Protein AF-0000000086674736 (afdb_homodimer)

Secondary structure (DSSP, 8-state):
---HHHHHHHHHHHHHHHHHHHHHHHHHHHHHTTTS--HHHHHHHHHHHHHHHHHHHHHHH-TT-EEEETTTEEES---STT-EEEEEEEEE-HHHHHHT-S--EEEEEEEETTEEEEEEEE-TTT--EEEEETTTEEEETTEE--------GGG-EEEE---SSHHHHHHHHHHHHHHGGGSSEEEB-S-HHHHHHHHHHTSSSEEEESS--HHHHHHHHHHHHHTT-EEE-STTPPSSSS-EEEE-HHHHHHHHHHHHHTTTT---/---HHHHHHHHHHHHHHHHHHHHHHHHHHHHHTTTS--HHHHHHHHHHHHHHHHHHHHHHH-TT-EEEETTTEEES---STT-EEEEEEEEE-HHHHHHT-S--EEEEEEEETTEEEEEEEE-TTT--EEEEETTTEEEETTEE--------GGG-EEEE---SSHHHHHHHHHHHHHHGGGSSEEEB-S-HHHHHHHHHHTSSSEEEESS--HHHHHHHHHHHHHTT-EEE-STTPPSSSS-EEEE-HHHHHHHHHHHHHTTTT---

Organism: NCBI:txid175570

pLDDT: mean 93.38, std 10.12, range [43.12, 98.94]

InterPro domains:
  IPR000760 Inositol monophosphatase-like [PF00459] (4-260)
  IPR000760 Inositol monophosphatase-like [PR00377] (41-61)
  IPR000760 Inositol monophosphatase-like [PR00377] (63-79)
  IPR000760 Inositol monophosphatase-like [PR00377] (86-102)
  IPR000760 Inositol monophosphatase-like [PR00377] (135-158)
  IPR000760 Inositol monophosphatase-like [PR00377] (181-202)
  IPR000760 Inositol monophosphatase-like [PR00377] (212-236)
  IPR020550 Inositol monophosphatase, conserved site [PS00630] (215-229)
  IPR020583 Inositol monophosphatase, metal-binding site [PS00629] (86-99)
  IPR033942 Inositol monophosphatase [cd01639] (7-248)

Solvent-accessible surface area (backbone atoms only — not comparable to full-atom values): 25798 Å² total; per-residue (Å²): 122,82,52,39,67,61,52,33,53,52,46,49,54,47,44,55,52,35,24,52,49,45,46,51,48,47,63,50,34,68,69,48,39,76,84,86,45,53,71,69,51,47,47,50,51,41,34,51,51,29,40,50,53,46,50,54,51,43,47,71,76,40,64,70,37,17,35,37,32,77,88,75,37,73,41,68,62,77,81,47,73,71,30,42,34,34,30,28,19,51,52,36,16,50,67,30,53,67,38,69,42,60,48,25,27,30,27,36,15,35,25,45,74,89,36,67,30,16,17,29,36,31,23,47,70,76,63,50,49,40,32,22,28,67,91,68,33,12,37,40,90,90,36,75,38,44,30,35,80,60,69,48,58,57,70,28,39,31,35,41,64,70,61,83,50,53,67,34,27,34,48,49,27,48,37,48,24,68,44,47,66,53,27,55,40,69,34,28,73,58,20,63,35,56,47,30,39,32,19,10,54,32,52,20,36,23,33,40,37,49,61,42,53,67,36,42,38,46,13,16,45,44,21,15,41,38,10,58,22,45,70,27,26,66,94,84,41,69,52,40,44,60,16,32,36,35,21,18,71,63,37,32,66,63,51,48,50,54,40,56,74,57,44,53,64,48,76,101,123,82,50,39,68,60,52,33,53,53,47,49,57,47,47,54,54,35,22,51,49,45,47,51,47,47,64,50,35,68,68,49,39,71,87,87,46,54,72,68,50,48,46,51,50,40,35,51,51,28,40,50,54,47,50,53,50,42,48,71,78,39,64,72,39,18,36,38,31,77,88,76,36,73,40,68,62,77,84,48,73,70,30,42,34,35,30,28,20,50,51,37,16,50,66,29,54,68,38,69,41,60,48,26,26,30,27,36,15,36,26,45,73,90,36,64,30,17,18,29,37,31,24,49,71,77,63,50,49,41,33,20,28,67,92,66,32,11,36,40,91,91,37,75,37,44,28,35,80,58,70,48,58,58,70,28,40,33,34,41,64,69,60,83,50,53,64,33,27,36,48,47,26,50,37,48,24,66,44,46,64,55,28,56,42,69,34,28,73,58,20,61,36,56,48,31,40,33,20,10,54,33,53,20,36,22,34,40,35,49,62,44,52,68,35,42,38,47,13,18,45,44,21,14,41,39,11,58,21,45,70,28,26,63,95,84,41,69,53,40,45,61,17,34,36,36,20,20,71,64,36,34,67,63,52,48,51,54,39,56,75,57,45,52,63,47,76,102

Nearest PDB structures (foldseek):
  8wip-assembly1_B  TM=9.333E-01  e=8.781E-26  Pseudomonas aeruginosa PAO1
  2ddk-assembly1_A  TM=8.855E-01  e=1.285E-22  Homo sapiens
  2pcr-assembly1_D  TM=9.066E-01  e=8.973E-22  Aquifex aeolicus VF5
  2czi-assembly1_A-2  TM=8.980E-01  e=1.216E-21  Homo sapiens
  2pcr-assembly1_C  TM=8.673E-01  e=2.371E-21  Aquifex aeolicus VF5

Sequence (536 aa):
MADPNELLAVAVSIVRSAAELARTLRAQGIGEVSTKSTPTDVVTAADRAVERHVIEFLHETRPDDAVLGEETGQTGEMVAPSAVRWILDPIDGTVNYLYGLPQYAVSLGAEVGGQVVAGVVRNPATGDEWTATLGGGAWRAGRRLACSTVTDLGQALVGTGFGYDPARRAHQATVVAALLPRVRDIRRFGAASIDLCLTAEGSLDAYFEKGLNPWDSAAGGLVATEAGALVTGLNGAPPGPGFVLAAPPTIHDLLHAELAELDAAGGPMADPNELLAVAVSIVRSAAELARTLRAQGIGEVSTKSTPTDVVTAADRAVERHVIEFLHETRPDDAVLGEETGQTGEMVAPSAVRWILDPIDGTVNYLYGLPQYAVSLGAEVGGQVVAGVVRNPATGDEWTATLGGGAWRAGRRLACSTVTDLGQALVGTGFGYDPARRAHQATVVAALLPRVRDIRRFGAASIDLCLTAEGSLDAYFEKGLNPWDSAAGGLVATEAGALVTGLNGAPPGPGFVLAAPPTIHDLLHAELAELDAAGGP

Structure (mmCIF, N/CA/C/O backbone):
data_AF-0000000086674736-model_v1
#
loop_
_entity.id
_entity.type
_entity.pdbx_description
1 polymer Inositol-1-monophosphatase
#
loop_
_atom_site.group_PDB
_atom_site.id
_atom_site.type_symbol
_atom_site.label_atom_id
_atom_site.label_alt_id
_atom_site.label_comp_id
_atom_site.label_asym_id
_atom_site.label_entity_id
_atom_site.label_seq_id
_atom_site.pdbx_PDB_ins_code
_atom_site.Cartn_x
_atom_site.Cartn_y
_atom_site.Cartn_z
_atom_site.occupancy
_atom_site.B_iso_or_equiv
_atom_site.auth_seq_id
_atom_site.auth_comp_id
_atom_site.auth_asym_id
_atom_site.auth_atom_id
_atom_site.pdbx_PDB_model_num
ATOM 1 N N . MET A 1 1 ? 9.453 30.953 24.375 1 65 1 MET A N 1
ATOM 2 C CA . MET A 1 1 ? 9.062 30.203 23.188 1 65 1 MET A CA 1
ATOM 3 C C . MET A 1 1 ? 8.938 28.703 23.5 1 65 1 MET A C 1
ATOM 5 O O . MET A 1 1 ? 9.68 28.188 24.344 1 65 1 MET A O 1
ATOM 9 N N . ALA A 1 2 ? 7.801 28.156 23.094 1 83.88 2 ALA A N 1
ATOM 10 C CA . ALA A 1 2 ? 7.578 26.781 23.516 1 83.88 2 ALA A CA 1
ATOM 11 C C . ALA A 1 2 ? 8.68 25.859 22.984 1 83.88 2 ALA A C 1
ATOM 13 O O . ALA A 1 2 ? 9.109 25.984 21.844 1 83.88 2 ALA A O 1
ATOM 14 N N . ASP A 1 3 ? 9.312 25.109 23.781 1 93.19 3 ASP A N 1
ATOM 15 C CA . ASP A 1 3 ? 10.359 24.141 23.453 1 93.19 3 ASP A CA 1
ATOM 16 C C . ASP A 1 3 ? 9.812 23.016 22.578 1 93.19 3 ASP A C 1
ATOM 18 O O . ASP A 1 3 ? 8.906 22.281 22.984 1 93.19 3 ASP A O 1
ATOM 22 N N . PRO A 1 4 ? 10.336 22.953 21.344 1 97.19 4 PRO A N 1
ATOM 23 C CA . PRO A 1 4 ? 9.836 21.906 20.438 1 97.19 4 PRO A CA 1
ATOM 24 C C . PRO A 1 4 ? 9.859 20.516 21.062 1 97.19 4 PRO A C 1
ATOM 26 O O . PRO A 1 4 ? 8.961 19.719 20.797 1 97.19 4 PRO A O 1
ATOM 29 N N . ASN A 1 5 ? 10.836 20.266 21.859 1 97.94 5 ASN A N 1
ATOM 30 C CA . ASN A 1 5 ? 10.93 18.953 22.484 1 97.94 5 ASN A CA 1
ATOM 31 C C . ASN A 1 5 ? 9.797 18.734 23.5 1 97.94 5 ASN A C 1
ATOM 33 O O . ASN A 1 5 ? 9.305 17.625 23.656 1 97.94 5 ASN A O 1
ATOM 37 N N . GLU A 1 6 ? 9.469 19.734 24.188 1 97.25 6 GLU A N 1
ATOM 38 C CA . GLU A 1 6 ? 8.336 19.641 25.109 1 97.25 6 GLU A CA 1
ATOM 39 C C . GLU A 1 6 ? 7.031 19.422 24.344 1 97.25 6 GLU A C 1
ATOM 41 O O . GLU A 1 6 ? 6.188 18.641 24.766 1 97.25 6 GLU A O 1
ATOM 46 N N . LEU A 1 7 ? 6.902 20.156 23.266 1 97.94 7 LEU A N 1
ATOM 47 C CA . LEU A 1 7 ? 5.711 20 22.438 1 97.94 7 LEU A CA 1
ATOM 48 C C . LEU A 1 7 ? 5.633 18.594 21.859 1 97.94 7 LEU A C 1
ATOM 50 O O . LEU A 1 7 ? 4.555 17.984 21.797 1 97.94 7 LEU A O 1
ATOM 54 N N . LEU A 1 8 ? 6.773 18.062 21.469 1 98.69 8 LEU A N 1
ATOM 55 C CA . LEU A 1 8 ? 6.805 16.703 20.922 1 98.69 8 LEU A CA 1
ATOM 56 C C . LEU A 1 8 ? 6.387 15.688 21.984 1 98.69 8 LEU A C 1
ATOM 58 O O . LEU A 1 8 ? 5.645 14.75 21.688 1 98.69 8 LEU A O 1
ATOM 62 N N . ALA A 1 9 ? 6.875 15.898 23.172 1 98.12 9 ALA A N 1
ATOM 63 C CA . ALA A 1 9 ? 6.527 14.977 24.266 1 98.12 9 ALA A CA 1
ATOM 64 C C . ALA A 1 9 ? 5.02 14.945 24.484 1 98.12 9 ALA A C 1
ATOM 66 O O . ALA A 1 9 ? 4.438 13.875 24.672 1 98.12 9 ALA A O 1
ATOM 67 N N . VAL A 1 10 ? 4.422 16.109 24.453 1 97.62 10 VAL A N 1
ATOM 68 C CA . VAL A 1 10 ? 2.973 16.203 24.578 1 97.62 10 VAL A CA 1
ATOM 69 C C . VAL A 1 10 ? 2.293 15.492 23.422 1 97.62 10 VAL A C 1
ATOM 71 O O . VAL A 1 10 ? 1.375 14.695 23.625 1 97.62 10 VAL A O 1
ATOM 74 N N . ALA A 1 11 ? 2.758 15.758 22.219 1 98.56 11 ALA A N 1
ATOM 75 C CA . ALA A 1 11 ? 2.17 15.188 21.016 1 98.56 11 ALA A CA 1
ATOM 76 C C . ALA A 1 11 ? 2.256 13.664 21.016 1 98.56 11 ALA A C 1
ATOM 78 O O . ALA A 1 11 ? 1.272 12.977 20.734 1 98.56 11 ALA A O 1
ATOM 79 N N . VAL A 1 12 ? 3.42 13.141 21.375 1 98.69 12 VAL A N 1
ATOM 80 C CA . VAL A 1 12 ? 3.646 11.695 21.391 1 98.69 12 VAL A CA 1
ATOM 81 C C . VAL A 1 12 ? 2.701 11.031 22.391 1 98.69 12 VAL A C 1
ATOM 83 O O . VAL A 1 12 ? 2.074 10.016 22.078 1 98.69 12 VAL A O 1
ATOM 86 N N . SER A 1 13 ? 2.582 11.602 23.531 1 98 13 SER A N 1
ATOM 87 C CA . SER A 1 13 ? 1.724 11.039 24.578 1 98 13 SER A CA 1
ATOM 88 C C . SER A 1 13 ? 0.277 10.945 24.109 1 98 13 SER A C 1
ATOM 90 O O . SER A 1 13 ? -0.342 9.883 24.188 1 98 13 SER A O 1
ATOM 92 N N . ILE A 1 14 ? -0.221 12.023 23.562 1 97.94 14 ILE A N 1
ATOM 93 C CA . ILE A 1 14 ? -1.639 12.055 23.234 1 97.94 14 ILE A CA 1
ATOM 94 C C . ILE A 1 14 ? -1.884 11.219 21.969 1 97.94 14 ILE A C 1
ATOM 96 O O . ILE A 1 14 ? -2.93 10.578 21.844 1 97.94 14 ILE A O 1
ATOM 100 N N . VAL A 1 15 ? -0.955 11.18 21.016 1 98.75 15 VAL A N 1
ATOM 101 C CA . VAL A 1 15 ? -1.122 10.43 19.781 1 98.75 15 VAL A CA 1
ATOM 102 C C . VAL A 1 15 ? -1.115 8.938 20.078 1 98.75 15 VAL A C 1
ATOM 104 O O . VAL A 1 15 ? -1.843 8.164 19.438 1 98.75 15 VAL A O 1
ATOM 107 N N . ARG A 1 16 ? -0.303 8.508 21.031 1 98.62 16 ARG A N 1
ATOM 108 C CA . ARG A 1 16 ? -0.297 7.098 21.406 1 98.62 16 ARG A CA 1
ATOM 109 C C . ARG A 1 16 ? -1.651 6.68 21.969 1 98.62 16 ARG A C 1
ATOM 111 O O . ARG A 1 16 ? -2.178 5.621 21.609 1 98.62 16 ARG A O 1
ATOM 118 N N . SER A 1 17 ? -2.193 7.523 22.797 1 98.31 17 SER A N 1
ATOM 119 C CA . SER A 1 17 ? -3.52 7.262 23.344 1 98.31 17 SER A CA 1
ATOM 120 C C . SER A 1 17 ? -4.582 7.289 22.25 1 98.31 17 SER A C 1
ATOM 122 O O . SER A 1 17 ? -5.465 6.43 22.203 1 98.31 17 SER A O 1
ATOM 124 N N . ALA A 1 18 ? -4.527 8.234 21.391 1 98.62 18 ALA A N 1
ATOM 125 C CA . ALA A 1 18 ? -5.469 8.383 20.281 1 98.62 18 ALA A CA 1
ATOM 126 C C . ALA A 1 18 ? -5.398 7.191 19.344 1 98.62 18 ALA A C 1
ATOM 128 O O . ALA A 1 18 ? -6.426 6.719 18.844 1 98.62 18 ALA A O 1
ATOM 129 N N . ALA A 1 19 ? -4.203 6.762 19.047 1 98.56 19 ALA A N 1
ATOM 130 C CA . ALA A 1 19 ? -4 5.609 18.172 1 98.56 19 ALA A CA 1
ATOM 131 C C . ALA A 1 19 ? -4.648 4.355 18.766 1 98.56 19 ALA A C 1
ATOM 133 O O . ALA A 1 19 ? -5.273 3.576 18.031 1 98.56 19 ALA A O 1
ATOM 134 N N . GLU A 1 20 ? -4.477 4.18 20.016 1 98.06 20 GLU A N 1
ATOM 135 C CA . GLU A 1 20 ? -5.113 3.051 20.688 1 98.06 20 GLU A CA 1
ATOM 136 C C . GLU A 1 20 ? -6.633 3.131 20.578 1 98.06 20 GLU A C 1
ATOM 138 O O . GLU A 1 20 ? -7.301 2.117 20.375 1 98.06 20 GLU A O 1
ATOM 143 N N . LEU A 1 21 ? -7.145 4.34 20.781 1 97.62 21 LEU A N 1
ATOM 144 C CA . LEU A 1 21 ? -8.586 4.543 20.641 1 97.62 21 LEU A CA 1
ATOM 145 C C . LEU A 1 21 ? -9.047 4.195 19.219 1 97.62 21 LEU A C 1
ATOM 147 O O . LEU A 1 21 ? -10.039 3.488 19.047 1 97.62 21 LEU A O 1
ATOM 151 N N . ALA A 1 22 ? -8.336 4.684 18.203 1 96.94 22 ALA A N 1
ATOM 152 C CA . ALA A 1 22 ? -8.68 4.391 16.812 1 96.94 22 ALA A CA 1
ATOM 153 C C . ALA A 1 22 ? -8.703 2.887 16.562 1 96.94 22 ALA A C 1
ATOM 155 O O . ALA A 1 22 ? -9.641 2.373 15.93 1 96.94 22 ALA A O 1
ATOM 156 N N . ARG A 1 23 ? -7.672 2.219 17 1 95.62 23 ARG A N 1
ATOM 157 C CA . ARG A 1 23 ? -7.562 0.773 16.828 1 95.62 23 ARG A CA 1
ATOM 158 C C . ARG A 1 23 ? -8.734 0.053 17.5 1 95.62 23 ARG A C 1
ATOM 160 O O . ARG A 1 23 ? -9.328 -0.851 16.906 1 95.62 23 ARG A O 1
ATOM 167 N N . THR A 1 24 ? -9.07 0.437 18.734 1 94.62 24 THR A N 1
ATOM 168 C CA . THR A 1 24 ? -10.141 -0.181 19.5 1 94.62 24 THR A CA 1
ATOM 169 C C . THR A 1 24 ? -11.492 0.022 18.812 1 94.62 24 THR A C 1
ATOM 171 O O . THR A 1 24 ? -12.281 -0.914 18.719 1 94.62 24 THR A O 1
ATOM 174 N N . LEU A 1 25 ? -11.727 1.231 18.375 1 92.88 25 LEU A N 1
ATOM 175 C CA . LEU A 1 25 ? -13 1.553 17.734 1 92.88 25 LEU A CA 1
ATOM 176 C C . LEU A 1 25 ? -13.172 0.751 16.438 1 92.88 25 LEU A C 1
ATOM 178 O O . LEU A 1 25 ? -14.281 0.313 16.125 1 92.88 25 LEU A O 1
ATOM 182 N N . ARG A 1 26 ? -12.133 0.52 15.773 1 90 26 ARG A N 1
ATOM 183 C CA . ARG A 1 26 ? -12.227 -0.273 14.555 1 90 26 ARG A CA 1
ATOM 184 C C . ARG A 1 26 ? -12.594 -1.721 14.867 1 90 26 ARG A C 1
ATOM 186 O O . ARG A 1 26 ? -13.469 -2.301 14.219 1 90 26 ARG A O 1
ATOM 193 N N . ALA A 1 27 ? -11.859 -2.25 15.734 1 86 27 ALA A N 1
ATOM 194 C CA . ALA A 1 27 ? -12.102 -3.635 16.125 1 86 27 ALA A CA 1
ATOM 195 C C . ALA A 1 27 ? -13.555 -3.832 16.562 1 86 27 ALA A C 1
ATOM 197 O O . ALA A 1 27 ? -14.172 -4.855 16.25 1 86 27 ALA A O 1
ATOM 198 N N . GLN A 1 28 ? -14.117 -2.828 17.219 1 82.38 28 GLN A N 1
ATOM 199 C CA . GLN A 1 28 ? -15.492 -2.881 17.703 1 82.38 28 GLN A CA 1
ATOM 200 C C . GLN A 1 28 ? -16.484 -2.686 16.562 1 82.38 28 GLN A C 1
ATOM 202 O O . GLN A 1 28 ? -17.547 -3.305 16.547 1 82.38 28 GLN A O 1
ATOM 207 N N . GLY A 1 29 ? -16.203 -1.682 15.711 1 72.69 29 GLY A N 1
ATOM 208 C CA . GLY A 1 29 ? -17.094 -1.346 14.609 1 72.69 29 GLY A CA 1
ATOM 209 C C . GLY A 1 29 ? -17.266 -2.473 13.609 1 72.69 29 GLY A C 1
ATOM 210 O O . GLY A 1 29 ? -18.359 -2.688 13.086 1 72.69 29 GLY A O 1
ATOM 211 N N . ILE A 1 30 ? -16.234 -3.051 13.203 1 62.5 30 ILE A N 1
ATOM 212 C CA . ILE A 1 30 ? -16.312 -4.164 12.266 1 62.5 30 ILE A CA 1
ATOM 213 C C . ILE A 1 30 ? -17.219 -5.258 12.828 1 62.5 30 ILE A C 1
ATOM 215 O O . ILE A 1 30 ? -18.016 -5.859 12.094 1 62.5 30 ILE A O 1
ATOM 219 N N . GLY A 1 31 ? -17.078 -5.406 13.992 1 53.16 31 GLY A N 1
ATOM 220 C CA . GLY A 1 31 ? -17.953 -6.379 14.633 1 53.16 31 GLY A CA 1
ATOM 221 C C . GLY A 1 31 ? -19.406 -5.957 14.656 1 53.16 31 GLY A C 1
ATOM 222 O O . GLY A 1 31 ? -20.297 -6.789 14.5 1 53.16 31 GLY A O 1
ATOM 223 N N . GLU A 1 32 ? -19.625 -4.633 14.844 1 47.09 32 GLU A N 1
ATOM 224 C CA . GLU A 1 32 ? -20.984 -4.109 15.031 1 47.09 32 GLU A CA 1
ATOM 225 C C . GLU A 1 32 ? -21.609 -3.723 13.695 1 47.09 32 GLU A C 1
ATOM 227 O O . GLU A 1 32 ? -22.828 -3.59 13.594 1 47.09 32 GLU A O 1
ATOM 232 N N . VAL A 1 33 ? -20.844 -3.141 12.773 1 51.28 33 VAL A N 1
ATOM 233 C CA . VAL A 1 33 ? -21.391 -2.621 11.523 1 51.28 33 VAL A CA 1
ATOM 234 C C . VAL A 1 33 ? -22.375 -3.627 10.938 1 51.28 33 VAL A C 1
ATOM 236 O O . VAL A 1 33 ? -23.078 -3.324 9.961 1 51.28 33 VAL A O 1
ATOM 239 N N . SER A 1 34 ? -22.422 -4.902 11.297 1 47.06 34 SER A N 1
ATOM 240 C CA . SER A 1 34 ? -23.469 -5.754 10.758 1 47.06 34 SER A CA 1
ATOM 241 C C . SER A 1 34 ? -24.828 -5.059 10.812 1 47.06 34 SER A C 1
ATOM 243 O O . SER A 1 34 ? -25.594 -5.094 9.844 1 47.06 34 SER A O 1
ATOM 245 N N . THR A 1 35 ? -25.469 -4.75 12.062 1 43.62 35 THR A N 1
ATOM 246 C CA . THR A 1 35 ? -26.906 -4.59 12.219 1 43.62 35 THR A CA 1
ATOM 247 C C . THR A 1 35 ? -27.328 -3.145 11.961 1 43.62 35 THR A C 1
ATOM 249 O O . THR A 1 35 ? -28.438 -2.885 11.477 1 43.62 35 THR A O 1
ATOM 252 N N . LYS A 1 36 ? -26.625 -1.913 12.375 1 49.41 36 LYS A N 1
ATOM 253 C CA . LYS A 1 36 ? -27.312 -0.627 12.398 1 49.41 36 LYS A CA 1
ATOM 254 C C . LYS A 1 36 ? -26.469 0.466 11.758 1 49.41 36 LYS A C 1
ATOM 256 O O . LYS A 1 36 ? -26.906 1.612 11.641 1 49.41 36 LYS A O 1
ATOM 261 N N . SER A 1 37 ? -25.141 0.032 11.258 1 52.25 37 SER A N 1
ATOM 262 C CA . SER A 1 37 ? -24.359 1.155 10.758 1 52.25 37 SER A CA 1
ATOM 263 C C . SER A 1 37 ? -23.656 0.807 9.445 1 52.25 37 SER A C 1
ATOM 265 O O . SER A 1 37 ? -23.484 -0.37 9.125 1 52.25 37 SER A O 1
ATOM 267 N N . THR A 1 38 ? -23.531 1.888 8.516 1 64 38 THR A N 1
ATOM 268 C CA . THR A 1 38 ? -22.797 1.737 7.266 1 64 38 THR A CA 1
ATOM 269 C C . THR A 1 38 ? -21.297 1.933 7.496 1 64 38 THR A C 1
ATOM 271 O O . THR A 1 38 ? -20.891 2.527 8.492 1 64 38 THR A O 1
ATOM 274 N N . PRO A 1 39 ? -20.516 1.243 6.758 1 62.97 39 PRO A N 1
ATOM 275 C CA . PRO A 1 39 ? -19.062 1.457 6.844 1 62.97 39 PRO A CA 1
ATOM 276 C C . PRO A 1 39 ? -18.688 2.936 6.918 1 62.97 39 PRO A C 1
ATOM 278 O O . PRO A 1 39 ? -17.766 3.307 7.656 1 62.97 39 PRO A O 1
ATOM 281 N N . THR A 1 40 ? -19.312 3.725 6.285 1 68.38 40 THR A N 1
ATOM 282 C CA . THR A 1 40 ? -19.062 5.16 6.301 1 68.38 40 THR A CA 1
ATOM 283 C C . THR A 1 40 ? -19.359 5.75 7.676 1 68.38 40 THR A C 1
ATOM 285 O O . THR A 1 40 ? -18.656 6.648 8.141 1 68.38 40 THR A O 1
ATOM 288 N N . ASP A 1 41 ? -20.234 5.172 8.312 1 75.75 41 ASP A N 1
ATOM 289 C CA . ASP A 1 41 ? -20.594 5.617 9.664 1 75.75 41 ASP A CA 1
ATOM 290 C C . ASP A 1 41 ? -19.469 5.285 10.656 1 75.75 41 ASP A C 1
ATOM 292 O O . ASP A 1 41 ? -19.172 6.082 11.547 1 75.75 41 ASP A O 1
ATOM 296 N N . VAL A 1 42 ? -18.844 4.195 10.359 1 75.69 42 VAL A N 1
ATOM 297 C CA . VAL A 1 42 ? -17.828 3.705 11.281 1 75.69 42 VAL A CA 1
ATOM 298 C C . VAL A 1 42 ? -16.625 4.641 11.25 1 75.69 42 VAL A C 1
ATOM 300 O O . VAL A 1 42 ? -16.125 5.066 12.297 1 75.69 42 VAL A O 1
ATOM 303 N N . VAL A 1 43 ? -16.219 5 10.125 1 83.12 43 VAL A N 1
ATOM 304 C CA . VAL A 1 43 ? -15.039 5.848 10 1 83.12 43 VAL A CA 1
ATOM 305 C C . VAL A 1 43 ? -15.352 7.25 10.508 1 83.12 43 VAL A C 1
ATOM 307 O O . VAL A 1 43 ? -14.523 7.875 11.18 1 83.12 43 VAL A O 1
ATOM 310 N N . THR A 1 44 ? -16.516 7.66 10.258 1 82.75 44 THR A N 1
ATOM 311 C CA . THR A 1 44 ? -16.922 8.977 10.719 1 82.75 44 THR A CA 1
ATOM 312 C C . THR A 1 44 ? -16.938 9.039 12.242 1 82.75 44 THR A C 1
ATOM 314 O O . THR A 1 44 ? -16.391 9.977 12.836 1 82.75 44 THR A O 1
ATOM 317 N N . ALA A 1 45 ? -17.453 8 12.766 1 88.19 45 ALA A N 1
ATOM 318 C CA . ALA A 1 45 ? -17.531 7.953 14.227 1 88.19 45 ALA A CA 1
ATOM 319 C C . ALA A 1 45 ? -16.141 7.871 14.844 1 88.19 45 ALA A C 1
ATOM 321 O O . ALA A 1 45 ? -15.852 8.531 15.852 1 88.19 45 ALA A O 1
ATOM 322 N N . ALA A 1 46 ? -15.305 7.059 14.258 1 92.62 46 ALA A N 1
ATOM 323 C CA . ALA A 1 46 ? -13.945 6.91 14.766 1 92.62 46 ALA A CA 1
ATOM 324 C C . ALA A 1 46 ? -13.164 8.211 14.641 1 92.62 46 ALA A C 1
ATOM 326 O O . ALA A 1 46 ? -12.477 8.633 15.578 1 92.62 46 ALA A O 1
ATOM 327 N N . ASP A 1 47 ? -13.289 8.867 13.531 1 93.75 47 ASP A N 1
ATOM 328 C CA . ASP A 1 47 ? -12.625 10.148 13.297 1 93.75 47 ASP A CA 1
ATOM 329 C C . ASP A 1 47 ? -13.016 11.172 14.352 1 93.75 47 ASP A C 1
ATOM 331 O O . ASP A 1 47 ? -12.156 11.828 14.938 1 93.75 47 ASP A O 1
ATOM 335 N N . ARG A 1 48 ? -14.25 11.273 14.578 1 94.12 48 ARG A N 1
ATOM 336 C CA . ARG A 1 48 ? -14.766 12.25 15.531 1 94.12 48 ARG A CA 1
ATOM 337 C C . ARG A 1 48 ? -14.344 11.914 16.953 1 94.12 48 ARG A C 1
ATOM 339 O O . ARG A 1 48 ? -13.969 12.805 17.719 1 94.12 48 ARG A O 1
ATOM 346 N N . ALA A 1 49 ? -14.422 10.664 17.281 1 95.69 49 ALA A N 1
ATOM 347 C CA . ALA A 1 49 ? -14.062 10.234 18.625 1 95.69 49 ALA A CA 1
ATOM 348 C C . ALA A 1 49 ? -12.578 10.492 18.906 1 95.69 49 ALA A C 1
ATOM 350 O O . ALA A 1 49 ? -12.219 10.977 19.969 1 95.69 49 ALA A O 1
ATOM 351 N N . VAL A 1 50 ? -11.773 10.148 17.938 1 97.31 50 VAL A N 1
ATOM 352 C CA . VAL A 1 50 ? -10.336 10.336 18.094 1 97.31 50 VAL A CA 1
ATOM 353 C C . VAL A 1 50 ? -10.016 11.828 18.188 1 97.31 50 VAL A C 1
ATOM 355 O O . VAL A 1 50 ? -9.211 12.242 19.031 1 97.31 50 VAL A O 1
ATOM 358 N N . GLU A 1 51 ? -10.609 12.617 17.359 1 97.06 51 GLU A N 1
ATOM 359 C CA . GLU A 1 51 ? -10.375 14.055 17.391 1 97.06 51 GLU A CA 1
ATOM 360 C C . GLU A 1 51 ? -10.797 14.656 18.734 1 97.06 51 GLU A C 1
ATOM 362 O O . GLU A 1 51 ? -10.062 15.445 19.328 1 97.06 51 GLU A O 1
ATOM 367 N N . ARG A 1 52 ? -11.961 14.297 19.203 1 96.31 52 ARG A N 1
ATOM 368 C CA . ARG A 1 52 ? -12.453 14.781 20.484 1 96.31 52 ARG A CA 1
ATOM 369 C C . ARG A 1 52 ? -11.492 14.398 21.609 1 96.31 52 ARG A C 1
ATOM 371 O O . ARG A 1 52 ? -11.203 15.219 22.484 1 96.31 52 ARG A O 1
ATOM 378 N N . HIS A 1 53 ? -11.031 13.188 21.547 1 97.38 53 HIS A N 1
ATOM 379 C CA . HIS A 1 53 ? -10.094 12.688 22.547 1 97.38 53 HIS A CA 1
ATOM 380 C C . HIS A 1 53 ? -8.828 13.539 22.594 1 97.38 53 HIS A C 1
ATOM 382 O O . HIS A 1 53 ? -8.383 13.938 23.672 1 97.38 53 HIS A O 1
ATOM 388 N N . VAL A 1 54 ? -8.305 13.883 21.438 1 97.56 54 VAL A N 1
ATOM 389 C CA . VAL A 1 54 ? -7.074 14.656 21.344 1 97.56 54 VAL A CA 1
ATOM 390 C C . VAL A 1 54 ? -7.328 16.094 21.812 1 97.56 54 VAL A C 1
ATOM 392 O O . VAL A 1 54 ? -6.559 16.641 22.594 1 97.56 54 VAL A O 1
ATOM 395 N N . ILE A 1 55 ? -8.406 16.672 21.375 1 95.62 55 ILE A N 1
ATOM 396 C CA . ILE A 1 55 ? -8.734 18.047 21.703 1 95.62 55 ILE A CA 1
ATOM 397 C C . ILE A 1 55 ? -8.945 18.188 23.219 1 95.62 55 ILE A C 1
ATOM 399 O O . ILE A 1 55 ? -8.438 19.141 23.828 1 95.62 55 ILE A O 1
ATOM 403 N N . GLU A 1 56 ? -9.688 17.266 23.781 1 95.5 56 GLU A N 1
ATOM 404 C CA . GLU A 1 56 ? -9.938 17.312 25.219 1 95.5 56 GLU A CA 1
ATOM 405 C C . GLU A 1 56 ? -8.633 17.234 26.016 1 95.5 56 GLU A C 1
ATOM 407 O O . GLU A 1 56 ? -8.43 18 26.969 1 95.5 56 GLU A O 1
ATOM 412 N N . PHE A 1 57 ? -7.801 16.328 25.594 1 95.5 57 PHE A N 1
ATOM 413 C CA . PHE A 1 57 ? -6.508 16.203 26.25 1 95.5 57 PHE A CA 1
ATOM 414 C C . PHE A 1 57 ? -5.707 17.484 26.141 1 95.5 57 PHE A C 1
ATOM 416 O O . PHE A 1 57 ? -5.129 17.953 27.125 1 95.5 57 PHE A O 1
ATOM 423 N N . LEU A 1 58 ? -5.629 18.062 24.938 1 94.25 58 LEU A N 1
ATOM 424 C CA . LEU A 1 58 ? -4.844 19.281 24.703 1 94.25 58 LEU A CA 1
ATOM 425 C C . LEU A 1 58 ? -5.426 20.453 25.469 1 94.25 58 LEU A C 1
ATOM 427 O O . LEU A 1 58 ? -4.684 21.312 25.969 1 94.25 58 LEU A O 1
ATOM 431 N N . HIS A 1 59 ? -6.719 20.516 25.562 1 91.06 59 HIS A N 1
ATOM 432 C CA . HIS A 1 59 ? -7.367 21.594 26.312 1 91.06 59 HIS A CA 1
ATOM 433 C C . HIS A 1 59 ? -7.023 21.516 27.797 1 91.06 59 HIS A C 1
ATOM 435 O O . HIS A 1 59 ? -6.902 22.547 28.469 1 91.06 59 HIS A O 1
ATOM 441 N N . GLU A 1 60 ? -6.84 20.344 28.281 1 92.94 60 GLU A N 1
ATOM 442 C CA . GLU A 1 60 ? -6.512 20.141 29.688 1 92.94 60 GLU A CA 1
ATOM 443 C C . GLU A 1 60 ? -5.043 20.438 29.969 1 92.94 60 GLU A C 1
ATOM 445 O O . GLU A 1 60 ? -4.707 21.047 30.984 1 92.94 60 GLU A O 1
ATOM 450 N N . THR A 1 61 ? -4.219 20.062 29.094 1 91 61 THR A N 1
ATOM 451 C CA . THR A 1 61 ? -2.779 20.125 29.312 1 91 61 THR A CA 1
ATOM 452 C C . THR A 1 61 ? -2.215 21.453 28.844 1 91 61 THR A C 1
ATOM 454 O O . THR A 1 61 ? -1.238 21.953 29.406 1 91 61 THR A O 1
ATOM 457 N N . ARG A 1 62 ? -2.828 21.969 27.781 1 91.94 62 ARG A N 1
ATOM 458 C CA . ARG A 1 62 ? -2.41 23.234 27.172 1 91.94 62 ARG A CA 1
ATOM 459 C C . ARG A 1 62 ? -3.617 24.078 26.797 1 91.94 62 ARG A C 1
ATOM 461 O O . ARG A 1 62 ? -3.873 24.312 25.609 1 91.94 62 ARG A O 1
ATOM 468 N N . PRO A 1 63 ? -4.191 24.641 27.766 1 89.44 63 PRO A N 1
ATOM 469 C CA . PRO A 1 63 ? -5.484 25.297 27.547 1 89.44 63 PRO A CA 1
ATOM 470 C C . PRO A 1 63 ? -5.375 26.531 26.656 1 89.44 63 PRO A C 1
ATOM 472 O O . PRO A 1 63 ? -6.363 26.953 26.047 1 89.44 63 PRO A O 1
ATOM 475 N N . ASP A 1 64 ? -4.18 27.047 26.484 1 89.38 64 ASP A N 1
ATOM 476 C CA . ASP A 1 64 ? -4.043 28.297 25.734 1 89.38 64 ASP A CA 1
ATOM 477 C C . ASP A 1 64 ? -3.711 28.031 24.266 1 89.38 64 ASP A C 1
ATOM 479 O O . ASP A 1 64 ? -3.652 28.953 23.453 1 89.38 64 ASP A O 1
ATOM 483 N N . ASP A 1 65 ? -3.529 26.812 23.953 1 92.06 65 ASP A N 1
ATOM 484 C CA . ASP A 1 65 ? -3.158 26.453 22.594 1 92.06 65 ASP A CA 1
ATOM 485 C C . ASP A 1 65 ? -4.395 26.297 21.719 1 92.06 65 ASP A C 1
ATOM 487 O O . ASP A 1 65 ? -5.488 26.016 22.203 1 92.06 65 ASP A O 1
ATOM 491 N N . ALA A 1 66 ? -4.191 26.547 20.453 1 93.38 66 ALA A N 1
ATOM 492 C CA . ALA A 1 66 ? -5.238 26.312 19.453 1 93.38 66 ALA A CA 1
ATOM 493 C C . ALA A 1 66 ? -5.09 24.938 18.812 1 93.38 66 ALA A C 1
ATOM 495 O O . ALA A 1 66 ? -4.008 24.344 18.844 1 93.38 66 ALA A O 1
ATOM 496 N N . VAL A 1 67 ? -6.215 24.438 18.328 1 93.69 67 VAL A N 1
ATOM 497 C CA . VAL A 1 67 ? -6.207 23.172 17.609 1 93.69 67 VAL A CA 1
ATOM 498 C C . VAL A 1 67 ? -6.93 23.312 16.281 1 93.69 67 VAL A C 1
ATOM 500 O O . VAL A 1 67 ? -8.039 23.844 16.219 1 93.69 67 VAL A O 1
ATOM 503 N N . LEU A 1 68 ? -6.262 23 15.211 1 93.88 68 LEU A N 1
ATOM 504 C CA . LEU A 1 68 ? -6.855 22.844 13.891 1 93.88 68 LEU A CA 1
ATOM 505 C C . LEU A 1 68 ? -7.074 21.359 13.57 1 93.88 68 LEU A C 1
ATOM 507 O O . LEU A 1 68 ? -6.121 20.641 13.266 1 93.88 68 LEU A O 1
ATOM 511 N N . GLY A 1 69 ? -8.336 20.969 13.602 1 90.75 69 GLY A N 1
ATOM 512 C CA . GLY A 1 69 ? -8.688 19.578 13.344 1 90.75 69 GLY A CA 1
ATOM 513 C C . GLY A 1 69 ? -9.43 19.375 12.039 1 90.75 69 GLY A C 1
ATOM 514 O O . GLY A 1 69 ? -10.109 20.297 11.562 1 90.75 69 GLY A O 1
ATOM 515 N N . GLU A 1 70 ? -9.289 18.219 11.445 1 84.94 70 GLU A N 1
ATOM 516 C CA . GLU A 1 70 ? -9.961 17.859 10.203 1 84.94 70 GLU A CA 1
ATOM 517 C C . GLU A 1 70 ? -11.477 17.969 10.344 1 84.94 70 GLU A C 1
ATOM 519 O O . GLU A 1 70 ? -12.148 18.516 9.469 1 84.94 70 GLU A O 1
ATOM 524 N N . GLU A 1 71 ? -12 17.531 11.477 1 83.69 71 GLU A N 1
ATOM 525 C CA . GLU A 1 71 ? -13.438 17.375 11.648 1 83.69 71 GLU A CA 1
ATOM 526 C C . GLU A 1 71 ? -14.062 18.656 12.195 1 83.69 71 GLU A C 1
ATOM 528 O O . GLU A 1 71 ? -15.164 19.047 11.789 1 83.69 71 GLU A O 1
ATOM 533 N N . THR A 1 72 ? -13.336 19.344 13.133 1 83.94 72 THR A N 1
ATOM 534 C CA . THR A 1 72 ? -13.945 20.438 13.867 1 83.94 72 THR A CA 1
ATOM 535 C C . THR A 1 72 ? -13.398 21.781 13.383 1 83.94 72 THR A C 1
ATOM 537 O O . THR A 1 72 ? -13.938 22.844 13.719 1 83.94 72 THR A O 1
ATOM 540 N N . GLY A 1 73 ? -12.406 21.719 12.531 1 87.12 73 GLY A N 1
ATOM 541 C CA . GLY A 1 73 ? -11.742 22.969 12.18 1 87.12 73 GLY A CA 1
ATOM 542 C C . GLY A 1 73 ? -10.922 23.547 13.32 1 87.12 73 GLY A C 1
ATOM 543 O O . GLY A 1 73 ? -10.297 22.797 14.086 1 87.12 73 GLY A O 1
ATOM 544 N N . GLN A 1 74 ? -10.867 24.891 13.359 1 85.38 74 GLN A N 1
ATOM 545 C CA . GLN A 1 74 ? -10.016 25.516 14.367 1 85.38 74 GLN A CA 1
ATOM 546 C C . GLN A 1 74 ? -10.781 25.734 15.672 1 85.38 74 GLN A C 1
ATOM 548 O O . GLN A 1 74 ? -11.898 26.234 15.664 1 85.38 74 GLN A O 1
ATOM 553 N N . THR A 1 75 ? -10.141 25.234 16.688 1 82 75 THR A N 1
ATOM 554 C CA . THR A 1 75 ? -10.625 25.516 18.047 1 82 75 THR A CA 1
ATOM 555 C C . THR A 1 75 ? -9.57 26.266 18.844 1 82 75 THR A C 1
ATOM 557 O O . THR A 1 75 ? -8.375 25.984 18.719 1 82 75 THR A O 1
ATOM 560 N N . GLY A 1 76 ? -10.016 27.25 19.578 1 78.69 76 GLY A N 1
ATOM 561 C CA . GLY A 1 76 ? -9.086 28.078 20.328 1 78.69 76 GLY A CA 1
ATOM 562 C C . GLY A 1 76 ? -8.531 29.234 19.516 1 78.69 76 GLY A C 1
ATOM 563 O O . GLY A 1 76 ? -8.633 29.25 18.281 1 78.69 76 GLY A O 1
ATOM 564 N N . GLU A 1 77 ? -8.141 30.359 20.172 1 75.25 77 GLU A N 1
ATOM 565 C CA . GLU A 1 77 ? -7.648 31.562 19.516 1 75.25 77 GLU A CA 1
ATOM 566 C C . GLU A 1 77 ? -6.125 31.641 19.562 1 75.25 77 GLU A C 1
ATOM 568 O O . GLU A 1 77 ? -5.508 31.141 20.516 1 75.25 77 GLU A O 1
ATOM 573 N N . MET A 1 78 ? -5.578 32.031 18.406 1 71.25 78 MET A N 1
ATOM 574 C CA . MET A 1 78 ? -4.141 32.312 18.344 1 71.25 78 MET A CA 1
ATOM 575 C C . MET A 1 78 ? -3.84 33.75 18.75 1 71.25 78 MET A C 1
ATOM 577 O O . MET A 1 78 ? -3.877 34.656 17.922 1 71.25 78 MET A O 1
ATOM 581 N N . VAL A 1 79 ? -3.67 34.031 20 1 67.62 79 VAL A N 1
ATOM 582 C CA . VAL A 1 79 ? -3.627 35.406 20.484 1 67.62 79 VAL A CA 1
ATOM 583 C C . VAL A 1 79 ? -2.203 35.938 20.391 1 67.62 79 VAL A C 1
ATOM 585 O O . VAL A 1 79 ? -1.997 37.094 20.016 1 67.62 79 VAL A O 1
ATOM 588 N N . ALA A 1 80 ? -1.292 35.156 20.75 1 72.94 80 ALA A N 1
ATOM 589 C CA . ALA A 1 80 ? 0.093 35.625 20.781 1 72.94 80 ALA A CA 1
ATOM 590 C C . ALA A 1 80 ? 0.915 34.938 19.688 1 72.94 80 ALA A C 1
ATOM 592 O O . ALA A 1 80 ? 0.593 33.844 19.25 1 72.94 80 ALA A O 1
ATOM 593 N N . PRO A 1 81 ? 1.792 35.688 19.125 1 70.12 81 PRO A N 1
ATOM 594 C CA . PRO A 1 81 ? 2.684 35.094 18.125 1 70.12 81 PRO A CA 1
ATOM 595 C C . PRO A 1 81 ? 3.316 33.781 18.609 1 70.12 81 PRO A C 1
ATOM 597 O O . PRO A 1 81 ? 3.701 32.938 17.797 1 70.12 81 PRO A O 1
ATOM 600 N N . SER A 1 82 ? 3.373 33.719 19.828 1 74.56 82 SER A N 1
ATOM 601 C CA . SER A 1 82 ? 4.012 32.531 20.422 1 74.56 82 SER A CA 1
ATOM 602 C C . SER A 1 82 ? 2.992 31.438 20.703 1 74.56 82 SER A C 1
ATOM 604 O O . SER A 1 82 ? 3.35 30.375 21.203 1 74.56 82 SER A O 1
ATOM 606 N N . ALA A 1 83 ? 1.894 31.719 20.141 1 87 83 ALA A N 1
ATOM 607 C CA . ALA A 1 83 ? 0.839 30.75 20.422 1 87 83 ALA A CA 1
ATOM 608 C C . ALA A 1 83 ? 1.066 29.453 19.625 1 87 83 ALA A C 1
ATOM 610 O O . ALA A 1 83 ? 1.535 29.5 18.484 1 87 83 ALA A O 1
ATOM 611 N N . VAL A 1 84 ? 0.811 28.344 20.234 1 94.62 84 VAL A N 1
ATOM 612 C CA . VAL A 1 84 ? 0.93 27.031 19.609 1 94.62 84 VAL A CA 1
ATOM 613 C C . VAL A 1 84 ? -0.403 26.641 18.984 1 94.62 84 VAL A C 1
ATOM 615 O O . VAL A 1 84 ? -1.462 26.812 19.594 1 94.62 84 VAL A O 1
ATOM 618 N N . ARG A 1 85 ? -0.34 26.25 17.734 1 96.12 85 ARG A N 1
ATOM 619 C CA . ARG A 1 85 ? -1.479 25.625 17.078 1 96.12 85 ARG A CA 1
ATOM 620 C C . ARG A 1 85 ? -1.189 24.172 16.734 1 96.12 85 ARG A C 1
ATOM 622 O O . ARG A 1 85 ? -0.242 23.859 16.016 1 96.12 85 ARG A O 1
ATOM 629 N N . TRP A 1 86 ? -2.021 23.328 17.297 1 97.69 86 TRP A N 1
ATOM 630 C CA . TRP A 1 86 ? -1.925 21.906 17 1 97.69 86 TRP A CA 1
ATOM 631 C C . TRP A 1 86 ? -2.709 21.562 15.734 1 97.69 86 TRP A C 1
ATOM 633 O O . TRP A 1 86 ? -3.859 21.984 15.578 1 97.69 86 TRP A O 1
ATOM 643 N N . ILE A 1 87 ? -2.094 20.891 14.805 1 98.19 87 ILE A N 1
ATOM 644 C CA . ILE A 1 87 ? -2.705 20.484 13.547 1 98.19 87 ILE A CA 1
ATOM 645 C C . ILE A 1 87 ? -2.906 18.969 13.547 1 98.19 87 ILE A C 1
ATOM 647 O O . ILE A 1 87 ? -1.938 18.203 13.531 1 98.19 87 ILE A O 1
ATOM 651 N N . LEU A 1 88 ? -4.199 18.531 13.469 1 98.44 88 LEU A N 1
ATOM 652 C CA . LEU A 1 88 ? -4.523 17.141 13.773 1 98.44 88 LEU A CA 1
ATOM 653 C C . LEU A 1 88 ? -5.266 16.484 12.617 1 98.44 88 LEU A C 1
ATOM 655 O O . LEU A 1 88 ? -6.266 17.016 12.133 1 98.44 88 LEU A O 1
ATOM 659 N N . ASP A 1 89 ? -4.742 15.398 12.117 1 98.38 89 ASP A N 1
ATOM 660 C CA . ASP A 1 89 ? -5.516 14.406 11.383 1 98.38 89 ASP A CA 1
ATOM 661 C C . ASP A 1 89 ? -5.816 13.188 12.25 1 98.38 89 ASP A C 1
ATOM 663 O O . ASP A 1 89 ? -4.93 12.375 12.523 1 98.38 89 ASP A O 1
ATOM 667 N N . PRO A 1 90 ? -7.008 13.047 12.703 1 98 90 PRO A N 1
ATOM 668 C CA . PRO A 1 90 ? -7.32 11.938 13.602 1 98 90 PRO A CA 1
ATOM 669 C C . PRO A 1 90 ? -7.105 10.57 12.953 1 98 90 PRO A C 1
ATOM 671 O O . PRO A 1 90 ? -6.617 9.641 13.602 1 98 90 PRO A O 1
ATOM 674 N N . ILE A 1 91 ? -7.527 10.43 11.703 1 97.12 91 ILE A N 1
ATOM 675 C CA . ILE A 1 91 ? -7.312 9.203 10.945 1 97.12 91 ILE A CA 1
ATOM 676 C C . ILE A 1 91 ? -6.953 9.547 9.5 1 97.12 91 ILE A C 1
ATOM 678 O O . ILE A 1 91 ? -7.832 9.641 8.641 1 97.12 91 ILE A O 1
ATOM 682 N N . ASP A 1 92 ? -5.707 9.734 9.258 1 97.19 92 ASP A N 1
ATOM 683 C CA . ASP A 1 92 ? -5.25 9.797 7.875 1 97.19 92 ASP A CA 1
ATOM 684 C C . ASP A 1 92 ? -5.277 8.414 7.23 1 97.19 92 ASP A C 1
ATOM 686 O O . ASP A 1 92 ? -4.711 7.461 7.766 1 97.19 92 ASP A O 1
ATOM 690 N N . GLY A 1 93 ? -5.891 8.328 6.035 1 96.19 93 GLY A N 1
ATOM 691 C CA . GLY A 1 93 ? -6.105 7.027 5.418 1 96.19 93 GLY A CA 1
ATOM 692 C C . GLY A 1 93 ? -7.406 6.371 5.84 1 96.19 93 GLY A C 1
ATOM 693 O O . GLY A 1 93 ? -7.422 5.195 6.211 1 96.19 93 GLY A O 1
ATOM 694 N N . THR A 1 94 ? -8.477 7.102 5.812 1 93.31 94 THR A N 1
ATOM 695 C CA . THR A 1 94 ? -9.781 6.676 6.312 1 93.31 94 THR A CA 1
ATOM 696 C C . THR A 1 94 ? -10.297 5.473 5.527 1 93.31 94 THR A C 1
ATOM 698 O O . THR A 1 94 ? -10.922 4.574 6.098 1 93.31 94 THR A O 1
ATOM 701 N N . VAL A 1 95 ? -10.023 5.445 4.219 1 93.19 95 VAL A N 1
ATOM 702 C CA . VAL A 1 95 ? -10.445 4.301 3.416 1 93.19 95 VAL A CA 1
ATOM 703 C C . VAL A 1 95 ? -9.703 3.047 3.875 1 93.19 95 VAL A C 1
ATOM 705 O O . VAL A 1 95 ? -10.312 1.984 4.039 1 93.19 95 VAL A O 1
ATOM 708 N N . ASN A 1 96 ? -8.383 3.186 4.039 1 96.31 96 ASN A N 1
ATOM 709 C CA . ASN A 1 96 ? -7.609 2.07 4.574 1 96.31 96 ASN A CA 1
ATOM 710 C C . ASN A 1 96 ? -8.164 1.6 5.918 1 96.31 96 ASN A C 1
ATOM 712 O O . ASN A 1 96 ? -8.312 0.397 6.145 1 96.31 96 ASN A O 1
ATOM 716 N N . TYR A 1 97 ? -8.477 2.549 6.77 1 95.94 97 TYR A N 1
ATOM 717 C CA . TYR A 1 97 ? -9.062 2.264 8.078 1 95.94 97 TYR A CA 1
ATOM 718 C C . TYR A 1 97 ? -10.352 1.467 7.93 1 95.94 97 TYR A C 1
ATOM 720 O O . TYR A 1 97 ? -10.547 0.462 8.617 1 95.94 97 TYR A O 1
ATOM 728 N N . LEU A 1 98 ? -11.125 1.873 7.051 1 91.38 98 LEU A N 1
ATOM 729 C CA . LEU A 1 98 ? -12.406 1.226 6.785 1 91.38 98 LEU A CA 1
ATOM 730 C C . LEU A 1 98 ? -12.203 -0.214 6.324 1 91.38 98 LEU A C 1
ATOM 732 O O . LEU A 1 98 ? -12.922 -1.116 6.758 1 91.38 98 LEU A O 1
ATOM 736 N N . TYR A 1 99 ? -11.172 -0.484 5.547 1 93.5 99 TYR A N 1
ATOM 737 C CA . TYR A 1 99 ? -10.977 -1.77 4.887 1 93.5 99 TYR A CA 1
ATOM 738 C C . TYR A 1 99 ? -10.062 -2.674 5.707 1 93.5 99 TYR A C 1
ATOM 740 O O . TYR A 1 99 ? -9.828 -3.828 5.34 1 93.5 99 TYR A O 1
ATOM 748 N N . GLY A 1 100 ? -9.539 -2.135 6.793 1 92.62 100 GLY A N 1
ATOM 749 C CA . GLY A 1 100 ? -8.641 -2.914 7.641 1 92.62 100 GLY A CA 1
ATOM 750 C C . GLY A 1 100 ? -7.234 -3.014 7.086 1 92.62 100 GLY A C 1
ATOM 751 O O . GLY A 1 100 ? -6.488 -3.928 7.441 1 92.62 100 GLY A O 1
ATOM 752 N N . LEU A 1 101 ? -6.91 -2.184 6.113 1 9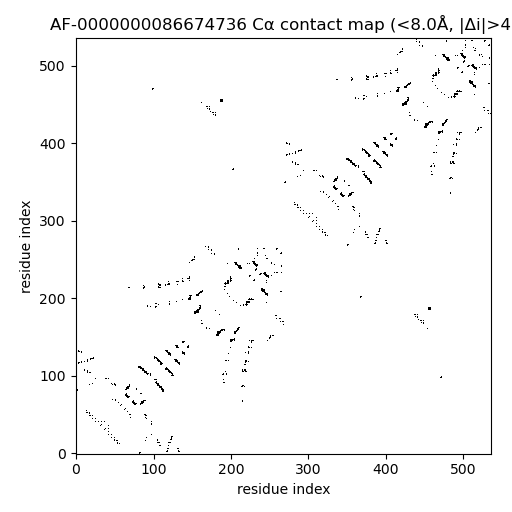6.06 101 LEU A N 1
ATOM 753 C CA . LEU A 1 101 ? -5.535 -2.064 5.645 1 96.06 101 LEU A CA 1
ATOM 754 C C . LEU A 1 101 ? -4.672 -1.33 6.668 1 96.06 101 LEU A C 1
ATOM 756 O O . LEU A 1 101 ? -5.125 -0.363 7.285 1 96.06 101 LEU A O 1
ATOM 760 N N . PRO A 1 102 ? -3.49 -1.713 6.848 1 96.38 102 PRO A N 1
ATOM 761 C CA . PRO A 1 102 ? -2.703 -1.212 7.977 1 96.38 102 PRO A CA 1
ATOM 762 C C . PRO A 1 102 ? -2.117 0.174 7.719 1 96.38 102 PRO A C 1
ATOM 764 O O . PRO A 1 102 ? -1.553 0.789 8.625 1 96.38 102 PRO A O 1
ATOM 767 N N . GLN A 1 103 ? -2.24 0.716 6.566 1 97.06 103 GLN A N 1
ATOM 768 C CA . GLN A 1 103 ? -1.645 2.01 6.254 1 97.06 103 GLN A CA 1
ATOM 769 C C . GLN A 1 103 ? -2.598 3.152 6.598 1 97.06 103 GLN A C 1
ATOM 771 O O . GLN A 1 103 ? -3.148 3.799 5.707 1 97.06 103 GLN A O 1
ATOM 776 N N . TYR A 1 104 ? -2.732 3.471 7.875 1 97.56 104 TYR A N 1
ATOM 777 C CA . TYR A 1 104 ? -3.428 4.656 8.367 1 97.56 104 TYR A CA 1
ATOM 778 C C . TYR A 1 104 ? -2.744 5.215 9.609 1 97.56 104 TYR A C 1
ATOM 780 O O . TYR A 1 104 ? -1.947 4.523 10.25 1 97.56 104 TYR A O 1
ATOM 788 N N . ALA A 1 105 ? -3.068 6.516 9.898 1 98.56 105 ALA A N 1
ATOM 789 C CA . ALA A 1 105 ? -2.256 7.129 10.945 1 98.56 105 ALA A CA 1
ATOM 790 C C . ALA A 1 105 ? -3.049 8.188 11.703 1 98.56 105 ALA A C 1
ATOM 792 O O . ALA A 1 105 ? -4.008 8.75 11.172 1 98.56 105 ALA A O 1
ATOM 793 N N . VAL A 1 106 ? -2.666 8.359 12.953 1 98.81 106 VAL A N 1
ATOM 794 C CA . VAL A 1 106 ? -2.918 9.609 13.672 1 98.81 106 VAL A CA 1
ATOM 795 C C . VAL A 1 106 ? -1.731 10.555 13.5 1 98.81 106 VAL A C 1
ATOM 797 O O . VAL A 1 106 ? -0.589 10.18 13.781 1 98.81 106 VAL A O 1
ATOM 800 N N . SER A 1 107 ? -1.996 11.711 12.984 1 98.88 107 SER A N 1
ATOM 801 C CA . SER A 1 107 ? -0.946 12.68 12.672 1 98.88 107 SER A CA 1
ATOM 802 C C . SER A 1 107 ? -1.146 13.984 13.43 1 98.88 107 SER A C 1
ATOM 804 O O . SER A 1 107 ? -2.221 14.586 13.367 1 98.88 107 SER A O 1
ATOM 806 N N . LEU A 1 108 ? -0.133 14.445 14.156 1 98.88 108 LEU A N 1
ATOM 807 C CA . LEU A 1 108 ? -0.236 15.656 14.969 1 98.88 108 LEU A CA 1
ATOM 808 C C . LEU A 1 108 ? 1.025 16.5 14.844 1 98.88 108 LEU A C 1
ATOM 810 O O . LEU A 1 108 ? 2.131 16.016 15.102 1 98.88 108 LEU A O 1
ATOM 814 N N . GLY A 1 109 ? 0.836 17.703 14.398 1 98.69 109 GLY A N 1
ATOM 815 C CA . GLY A 1 109 ? 1.914 18.672 14.328 1 98.69 109 GLY A CA 1
ATOM 816 C C . GLY A 1 109 ? 1.683 19.891 15.219 1 98.69 109 GLY A C 1
ATOM 817 O O . GLY A 1 109 ? 0.54 20.297 15.438 1 98.69 109 GLY A O 1
ATOM 818 N N . ALA A 1 110 ? 2.742 20.453 15.758 1 98.44 110 ALA A N 1
ATOM 819 C CA . ALA A 1 110 ? 2.705 21.703 16.484 1 98.44 110 ALA A CA 1
ATOM 820 C C . ALA A 1 110 ? 3.297 22.844 15.664 1 98.44 110 ALA A C 1
ATOM 822 O O . ALA A 1 110 ? 4.445 22.766 15.211 1 98.44 110 ALA A O 1
ATOM 823 N N . GLU A 1 111 ? 2.508 23.797 15.469 1 97.19 111 GLU A N 1
ATOM 824 C CA . GLU A 1 111 ? 2.918 24.953 14.688 1 97.19 111 GLU A CA 1
ATOM 825 C C . GLU A 1 111 ? 3.107 26.188 15.578 1 97.19 111 GLU A C 1
ATOM 827 O O . GLU A 1 111 ? 2.268 26.469 16.438 1 97.19 111 GLU A O 1
ATOM 832 N N . VAL A 1 112 ? 4.203 26.875 15.422 1 95.69 112 VAL A N 1
ATOM 833 C CA . VAL A 1 112 ? 4.504 28.141 16.094 1 95.69 112 VAL A CA 1
ATOM 834 C C . VAL A 1 112 ? 4.938 29.188 15.055 1 95.69 112 VAL A C 1
ATOM 836 O O . VAL A 1 112 ? 5.898 28.969 14.312 1 95.69 112 VAL A O 1
ATOM 839 N N . GLY A 1 113 ? 4.23 30.312 15.039 1 90.62 113 GLY A N 1
ATOM 840 C CA . GLY A 1 113 ? 4.582 31.359 14.102 1 90.62 113 GLY A CA 1
ATOM 841 C C . GLY A 1 113 ? 4.523 30.922 12.648 1 90.62 113 GLY A C 1
ATOM 842 O O . GLY A 1 113 ? 5.383 31.281 11.844 1 90.62 113 GLY A O 1
ATOM 843 N N . GLY A 1 114 ? 3.709 29.969 12.352 1 91.44 114 GLY A N 1
ATOM 844 C CA . GLY A 1 114 ? 3.508 29.531 10.984 1 91.44 114 GLY A CA 1
ATOM 845 C C . GLY A 1 114 ? 4.441 28.391 10.578 1 91.44 114 GLY A C 1
ATOM 846 O O . GLY A 1 114 ? 4.395 27.922 9.438 1 91.44 114 GLY A O 1
ATOM 847 N N . GLN A 1 115 ? 5.199 28 11.578 1 95.62 115 GLN A N 1
ATOM 848 C CA . GLN A 1 115 ? 6.148 26.922 11.289 1 95.62 115 GLN A CA 1
ATOM 849 C C . GLN A 1 115 ? 5.875 25.703 12.164 1 95.62 115 GLN A C 1
ATOM 851 O O . GLN A 1 115 ? 5.73 25.828 13.383 1 95.62 115 GLN A O 1
ATOM 856 N N . VAL A 1 116 ? 5.789 24.578 11.531 1 98.12 116 VAL A N 1
ATOM 857 C CA . VAL A 1 116 ? 5.656 23.359 12.305 1 98.12 116 VAL A CA 1
ATOM 858 C C . VAL A 1 116 ? 6.98 23.031 12.992 1 98.12 116 VAL A C 1
ATOM 860 O O . VAL A 1 116 ? 8.016 22.906 12.336 1 98.12 116 VAL A O 1
ATOM 863 N N . VAL A 1 117 ? 6.953 22.844 14.305 1 98.56 117 VAL A N 1
ATOM 864 C CA . VAL A 1 117 ? 8.203 22.75 15.047 1 98.56 117 VAL A CA 1
ATOM 865 C C . VAL A 1 117 ? 8.328 21.359 15.68 1 98.56 117 VAL A C 1
ATOM 867 O O . VAL A 1 117 ? 9.406 20.969 16.109 1 98.56 117 VAL A O 1
ATOM 870 N N . ALA A 1 118 ? 7.242 20.656 15.766 1 98.88 118 ALA A N 1
ATOM 871 C CA . ALA A 1 118 ? 7.203 19.281 16.266 1 98.88 118 ALA A CA 1
ATOM 872 C C . ALA A 1 118 ? 6.109 18.469 15.578 1 98.88 118 ALA A C 1
ATOM 874 O O . ALA A 1 118 ? 5.066 19.016 15.211 1 98.88 118 ALA A O 1
ATOM 875 N N . GLY A 1 119 ? 6.359 17.234 15.344 1 98.81 119 GLY A N 1
ATOM 876 C CA . GLY A 1 119 ? 5.371 16.391 14.695 1 98.81 119 GLY A CA 1
ATOM 877 C C . GLY A 1 119 ? 5.527 14.93 15.039 1 98.81 119 GLY A C 1
ATOM 878 O O . GLY A 1 119 ? 6.637 14.453 15.297 1 98.81 119 GLY A O 1
ATOM 879 N N . VAL A 1 120 ? 4.402 14.242 15.094 1 98.94 120 VAL A N 1
ATOM 880 C CA . VAL A 1 120 ? 4.367 12.797 15.281 1 98.94 120 VAL A CA 1
ATOM 881 C C . VAL A 1 120 ? 3.312 12.18 14.367 1 98.94 120 VAL A C 1
ATOM 883 O O . VAL A 1 120 ? 2.232 12.75 14.188 1 98.94 120 VAL A O 1
ATOM 886 N N . VAL A 1 121 ? 3.664 11.172 13.711 1 98.94 121 VAL A N 1
ATOM 887 C CA . VAL A 1 121 ? 2.777 10.305 12.945 1 98.94 121 VAL A CA 1
ATOM 888 C C . VAL A 1 121 ? 2.834 8.883 13.508 1 98.94 121 VAL A C 1
ATOM 890 O O . VAL A 1 121 ? 3.914 8.297 13.617 1 98.94 121 VAL A O 1
ATOM 893 N N . ARG A 1 122 ? 1.659 8.359 13.852 1 98.88 122 ARG A N 1
ATOM 894 C CA . ARG A 1 122 ? 1.628 7.016 14.414 1 98.88 122 ARG A CA 1
ATOM 895 C C . ARG A 1 122 ? 0.643 6.129 13.664 1 98.88 122 ARG A C 1
ATOM 897 O O . ARG A 1 122 ? -0.507 6.516 13.445 1 98.88 122 ARG A O 1
ATOM 904 N N . ASN A 1 123 ? 1.136 5.039 13.211 1 98.69 123 ASN A N 1
ATOM 905 C CA . ASN A 1 123 ? 0.311 3.994 12.617 1 98.69 123 ASN A CA 1
ATOM 906 C C . ASN A 1 123 ? -0.281 3.07 13.672 1 98.69 123 ASN A C 1
ATOM 908 O O . ASN A 1 123 ? 0.435 2.266 14.273 1 98.69 123 ASN A O 1
ATOM 912 N N . PRO A 1 124 ? -1.573 3.195 13.953 1 98.12 124 PRO A N 1
ATOM 913 C CA . PRO A 1 124 ? -2.184 2.373 15 1 98.12 124 PRO A CA 1
ATOM 914 C C . PRO A 1 124 ? -2.115 0.879 14.695 1 98.12 124 PRO A C 1
ATOM 916 O O . PRO A 1 124 ? -2.057 0.059 15.609 1 98.12 124 PRO A O 1
ATOM 919 N N . ALA A 1 125 ? -2.109 0.499 13.484 1 96.25 125 ALA A N 1
ATOM 920 C CA . ALA A 1 125 ? -2.162 -0.909 13.102 1 96.25 125 ALA A CA 1
ATOM 921 C C . ALA A 1 125 ? -0.822 -1.596 13.352 1 96.25 125 ALA A C 1
ATOM 923 O O . ALA A 1 125 ? -0.781 -2.756 13.766 1 96.25 125 ALA A O 1
ATOM 924 N N . THR A 1 126 ? 0.304 -0.901 13.109 1 96.12 126 THR A N 1
ATOM 925 C CA . THR A 1 126 ? 1.616 -1.538 13.164 1 96.12 126 THR A CA 1
ATOM 926 C C . THR A 1 126 ? 2.369 -1.119 14.422 1 96.12 126 THR A C 1
ATOM 928 O O . THR A 1 126 ? 3.328 -1.78 14.828 1 96.12 126 THR A O 1
ATOM 931 N N . GLY A 1 127 ? 1.99 0.06 14.922 1 97.12 127 GLY A N 1
ATOM 932 C CA . GLY A 1 127 ? 2.721 0.61 16.062 1 97.12 127 GLY A CA 1
ATOM 933 C C . GLY A 1 127 ? 3.871 1.509 15.641 1 97.12 127 GLY A C 1
ATOM 934 O O . GLY A 1 127 ? 4.508 2.139 16.484 1 97.12 127 GLY A O 1
ATOM 935 N N . ASP A 1 128 ? 4.102 1.626 14.391 1 98.12 128 ASP A N 1
ATOM 936 C CA . ASP A 1 128 ? 5.168 2.498 13.906 1 98.12 128 ASP A CA 1
ATOM 937 C C . ASP A 1 128 ? 4.914 3.949 14.305 1 98.12 128 ASP A C 1
ATOM 939 O O . ASP A 1 128 ? 3.771 4.414 14.273 1 98.12 128 ASP A O 1
ATOM 943 N N . GLU A 1 129 ? 5.969 4.582 14.695 1 98.81 129 GLU A N 1
ATOM 944 C CA . GLU A 1 129 ? 5.895 5.969 15.148 1 98.81 129 GLU A CA 1
ATOM 945 C C . GLU A 1 129 ? 7.066 6.785 14.602 1 98.81 129 GLU A C 1
ATOM 947 O O . GLU A 1 129 ? 8.227 6.43 14.812 1 98.81 129 GLU A O 1
ATOM 952 N N . TRP A 1 130 ? 6.738 7.812 13.859 1 98.94 130 TRP A N 1
ATOM 953 C CA . TRP A 1 130 ? 7.727 8.75 13.336 1 98.94 130 TRP A CA 1
ATOM 954 C C . TRP A 1 130 ? 7.637 10.094 14.055 1 98.94 130 TRP A C 1
ATOM 956 O O . TRP A 1 130 ? 6.539 10.602 14.289 1 98.94 130 TRP A O 1
ATOM 966 N N . THR A 1 131 ? 8.75 10.641 14.422 1 98.94 131 THR A N 1
ATOM 967 C CA . THR A 1 131 ? 8.773 11.914 15.133 1 98.94 131 THR A CA 1
ATOM 968 C C . THR A 1 131 ? 9.828 12.844 14.547 1 98.94 131 THR A C 1
ATOM 970 O O . THR A 1 131 ? 10.789 12.391 13.922 1 98.94 131 THR A O 1
ATOM 973 N N . ALA A 1 132 ? 9.602 14.078 14.727 1 98.94 132 ALA A N 1
ATOM 974 C CA . ALA A 1 132 ? 10.609 15.07 14.359 1 98.94 132 ALA A CA 1
ATOM 975 C C . ALA A 1 132 ? 10.406 16.375 15.125 1 98.94 132 ALA A C 1
ATOM 977 O O . ALA A 1 132 ? 9.281 16.688 15.523 1 98.94 132 ALA A O 1
ATOM 978 N N . THR A 1 133 ? 11.43 17.094 15.352 1 98.88 133 THR A N 1
ATOM 979 C CA . THR A 1 133 ? 11.422 18.484 15.781 1 98.88 133 THR A CA 1
ATOM 980 C C . THR A 1 133 ? 12.258 19.344 14.836 1 98.88 133 THR A C 1
ATOM 982 O O . THR A 1 133 ? 13.18 18.844 14.18 1 98.88 133 THR A O 1
ATOM 985 N N . LEU A 1 134 ? 11.852 20.594 14.75 1 98.44 134 LEU A N 1
ATOM 986 C CA . LEU A 1 134 ? 12.617 21.531 13.914 1 98.44 134 LEU A CA 1
ATOM 987 C C . LEU A 1 134 ? 14.07 21.594 14.359 1 98.44 134 LEU A C 1
ATOM 989 O O . LEU A 1 134 ? 14.352 21.953 15.508 1 98.44 134 LEU A O 1
ATOM 993 N N . GLY A 1 135 ? 14.914 21.188 13.516 1 98.31 135 GLY A N 1
ATOM 994 C CA . GLY A 1 135 ? 16.344 21.188 13.812 1 98.31 135 GLY A CA 1
ATOM 995 C C . GLY A 1 135 ? 16.797 20 14.617 1 98.31 135 GLY A C 1
ATOM 996 O O . GLY A 1 135 ? 17.984 19.844 14.891 1 98.31 135 GLY A O 1
ATOM 997 N N . GLY A 1 136 ? 15.859 19.125 15 1 98.5 136 GLY A N 1
ATOM 998 C CA . GLY A 1 136 ? 16.188 18.031 15.891 1 98.5 136 GLY A CA 1
ATOM 999 C C . GLY A 1 136 ? 16.25 16.688 15.188 1 98.5 136 GLY A C 1
ATOM 1000 O O . GLY A 1 136 ? 16.578 15.664 15.805 1 98.5 136 GLY A O 1
ATOM 1001 N N . GLY A 1 137 ? 16 16.703 13.891 1 98.69 137 GLY A N 1
ATOM 1002 C CA . GLY A 1 137 ? 16.047 15.469 13.125 1 98.69 137 GLY A CA 1
ATOM 1003 C C . GLY A 1 137 ? 14.742 14.695 13.172 1 98.69 137 GLY A C 1
ATOM 1004 O O . GLY A 1 137 ? 13.789 15.102 13.844 1 98.69 137 GLY A O 1
ATOM 1005 N N . ALA A 1 138 ? 14.633 13.695 12.453 1 98.94 138 ALA A N 1
ATOM 1006 C CA . ALA A 1 138 ? 13.516 12.758 12.398 1 98.94 138 ALA A CA 1
ATOM 1007 C C . ALA A 1 138 ? 13.914 11.383 12.93 1 98.94 138 ALA A C 1
ATOM 1009 O O . ALA A 1 138 ? 15.047 10.945 12.734 1 98.94 138 ALA A O 1
ATOM 1010 N N . TRP A 1 139 ? 12.977 10.742 13.594 1 98.88 139 TRP A N 1
ATOM 1011 C CA . TRP A 1 139 ? 13.328 9.516 14.297 1 98.88 139 TRP A CA 1
ATOM 1012 C C . TRP A 1 139 ? 12.211 8.484 14.195 1 98.88 139 TRP A C 1
ATOM 1014 O O . TRP A 1 139 ? 11.031 8.844 14.133 1 98.88 139 TRP A O 1
ATOM 1024 N N . ARG A 1 140 ? 12.594 7.234 14.203 1 98.56 140 ARG A N 1
ATOM 1025 C CA . ARG A 1 140 ? 11.719 6.082 14.367 1 98.56 140 ARG A CA 1
ATOM 1026 C C . ARG A 1 140 ? 12.414 4.973 15.148 1 98.56 140 ARG A C 1
ATOM 1028 O O . ARG A 1 140 ? 13.531 4.578 14.812 1 98.56 140 ARG A O 1
ATOM 1035 N N . ALA A 1 141 ? 11.758 4.527 16.141 1 96.19 141 ALA A N 1
ATOM 1036 C CA . ALA A 1 141 ? 12.258 3.412 16.953 1 96.19 141 ALA A CA 1
ATOM 1037 C C . ALA A 1 141 ? 13.695 3.658 17.391 1 96.19 141 ALA A C 1
ATOM 1039 O O . ALA A 1 141 ? 14.555 2.781 17.266 1 96.19 141 ALA A O 1
ATOM 1040 N N . GLY A 1 142 ? 13.969 4.875 17.781 1 96 142 GLY A N 1
ATOM 1041 C CA . GLY A 1 142 ? 15.273 5.23 18.328 1 96 142 GLY A CA 1
ATOM 1042 C C . GLY A 1 142 ? 16.328 5.445 17.266 1 96 142 GLY A C 1
ATOM 1043 O O . GLY A 1 142 ? 17.469 5.773 17.562 1 96 142 GLY A O 1
ATOM 1044 N N . ARG A 1 143 ? 15.977 5.32 16.062 1 97 143 ARG A N 1
ATOM 1045 C CA . ARG A 1 143 ? 16.922 5.492 14.961 1 97 143 ARG A CA 1
ATOM 1046 C C . ARG A 1 143 ? 16.656 6.789 14.203 1 97 143 ARG A C 1
ATOM 1048 O O . ARG A 1 143 ? 15.5 7.094 13.875 1 97 143 ARG A O 1
ATOM 1055 N N . ARG A 1 144 ? 17.688 7.523 13.93 1 98.5 144 ARG A N 1
ATOM 1056 C CA . ARG A 1 144 ? 17.547 8.727 13.117 1 98.5 144 ARG A CA 1
ATOM 1057 C C . ARG A 1 144 ? 17.281 8.367 11.656 1 98.5 144 ARG A C 1
ATOM 1059 O O . ARG A 1 144 ? 17.859 7.426 11.125 1 98.5 144 ARG A O 1
ATOM 1066 N N . LEU A 1 145 ? 16.438 9.07 11.062 1 98.62 145 LEU A N 1
ATOM 1067 C CA . LEU A 1 145 ? 16.031 8.773 9.695 1 98.62 145 LEU A CA 1
ATOM 1068 C C . LEU A 1 145 ? 16.844 9.578 8.695 1 98.62 145 LEU A C 1
ATOM 1070 O O . LEU A 1 145 ? 17.359 10.648 9.023 1 98.62 145 LEU A O 1
ATOM 1074 N N . ALA A 1 146 ? 17 9.039 7.562 1 98.56 146 ALA A N 1
ATOM 1075 C CA . ALA A 1 146 ? 17.594 9.703 6.406 1 98.56 146 ALA A CA 1
ATOM 1076 C C . ALA A 1 146 ? 16.859 9.328 5.121 1 98.56 146 ALA A C 1
ATOM 1078 O O . ALA A 1 146 ? 16.578 8.148 4.879 1 98.56 146 ALA A O 1
ATOM 1079 N N . CYS A 1 147 ? 16.547 10.336 4.375 1 98.38 147 CYS A N 1
ATOM 1080 C CA . CYS A 1 147 ? 15.852 10.062 3.119 1 98.38 147 CYS A CA 1
ATOM 1081 C C . CYS A 1 147 ? 16.781 9.391 2.121 1 98.38 147 CYS A C 1
ATOM 1083 O O . CYS A 1 147 ? 17.984 9.25 2.373 1 98.38 147 CYS A O 1
ATOM 1085 N N . SER A 1 148 ? 16.234 8.938 1.015 1 96.81 148 SER A N 1
ATOM 1086 C CA . SER A 1 148 ? 16.906 8.219 -0.055 1 96.81 148 SER A CA 1
ATOM 1087 C C . SER A 1 148 ? 18.062 9.039 -0.636 1 96.81 148 SER A C 1
ATOM 1089 O O . SER A 1 148 ? 18.078 10.266 -0.518 1 96.81 148 SER A O 1
ATOM 1091 N N . THR A 1 149 ? 19.016 8.328 -1.217 1 96.19 149 THR A N 1
ATOM 1092 C CA . THR A 1 149 ? 20.125 8.984 -1.897 1 96.19 149 THR A CA 1
ATOM 1093 C C . THR A 1 149 ? 20.141 8.625 -3.381 1 96.19 149 THR A C 1
ATOM 1095 O O . THR A 1 149 ? 21.188 8.688 -4.031 1 96.19 149 THR A O 1
ATOM 1098 N N . VAL A 1 150 ? 19.016 8.172 -3.855 1 95.69 150 VAL A N 1
ATOM 1099 C CA . VAL A 1 150 ? 18.906 7.812 -5.266 1 95.69 150 VAL A CA 1
ATOM 1100 C C . VAL A 1 150 ? 19.266 9.016 -6.133 1 95.69 150 VAL A C 1
ATOM 1102 O O . VAL A 1 150 ? 18.953 10.156 -5.793 1 95.69 150 VAL A O 1
ATOM 1105 N N . THR A 1 151 ? 19.906 8.75 -7.277 1 97 151 THR A N 1
ATOM 1106 C CA . THR A 1 151 ? 20.359 9.859 -8.109 1 97 151 THR A CA 1
ATOM 1107 C C . THR A 1 151 ? 19.703 9.805 -9.492 1 97 151 THR A C 1
ATOM 1109 O O . THR A 1 151 ? 19.812 10.742 -10.273 1 97 151 THR A O 1
ATOM 1112 N N . ASP A 1 152 ? 19.062 8.68 -9.773 1 96.31 152 ASP A N 1
ATOM 1113 C CA . ASP A 1 152 ? 18.422 8.438 -11.062 1 96.31 152 ASP A CA 1
ATOM 1114 C C . ASP A 1 152 ? 16.906 8.297 -10.922 1 96.31 152 ASP A C 1
ATOM 1116 O O . ASP A 1 152 ? 16.422 7.434 -10.188 1 96.31 152 ASP A O 1
ATOM 1120 N N . LEU A 1 153 ? 16.203 9.148 -11.641 1 96.25 153 LEU A N 1
ATOM 1121 C CA . LEU A 1 153 ? 14.75 9.141 -11.57 1 96.25 153 LEU A CA 1
ATOM 1122 C C . LEU A 1 153 ? 14.203 7.781 -12 1 96.25 153 LEU A C 1
ATOM 1124 O O . LEU A 1 153 ? 13.219 7.301 -11.43 1 96.25 153 LEU A O 1
ATOM 1128 N N . GLY A 1 154 ? 14.836 7.168 -13.008 1 94.88 154 GLY A N 1
ATOM 1129 C CA . GLY A 1 154 ? 14.422 5.863 -13.492 1 94.88 154 GLY A CA 1
ATOM 1130 C C . GLY A 1 154 ? 14.539 4.77 -12.453 1 94.88 154 GLY A C 1
ATOM 1131 O O . GLY A 1 154 ? 13.977 3.686 -12.617 1 94.88 154 GLY A O 1
ATOM 1132 N N . GLN A 1 155 ? 15.164 5.035 -11.32 1 94.38 155 GLN A N 1
ATOM 1133 C CA . GLN A 1 155 ? 15.352 4.07 -10.25 1 94.38 155 GLN A CA 1
ATOM 1134 C C . GLN A 1 155 ? 14.578 4.477 -9 1 94.38 155 GLN A C 1
ATOM 1136 O O . GLN A 1 155 ? 14.773 3.902 -7.926 1 94.38 155 GLN A O 1
ATOM 1141 N N . ALA A 1 156 ? 13.695 5.461 -9.125 1 96.94 156 ALA A N 1
ATOM 1142 C CA . ALA A 1 156 ? 13.008 6.016 -7.965 1 96.94 156 ALA A CA 1
ATOM 1143 C C . ALA A 1 156 ? 11.633 5.367 -7.777 1 96.94 156 ALA A C 1
ATOM 1145 O O . ALA A 1 156 ? 10.852 5.27 -8.727 1 96.94 156 ALA A O 1
ATOM 1146 N N . LEU A 1 157 ? 11.43 4.859 -6.633 1 97.81 157 LEU A N 1
ATOM 1147 C CA . LEU A 1 157 ? 10.094 4.445 -6.219 1 97.81 157 LEU A CA 1
ATOM 1148 C C . LEU A 1 157 ? 9.305 5.625 -5.66 1 97.81 157 LEU A C 1
ATOM 1150 O O . LEU A 1 157 ? 9.695 6.215 -4.652 1 97.81 157 LEU A O 1
ATOM 1154 N N . VAL A 1 158 ? 8.172 5.969 -6.309 1 98.75 158 VAL A N 1
ATOM 1155 C CA . VAL A 1 158 ? 7.492 7.227 -6.012 1 98.75 158 VAL A CA 1
ATOM 1156 C C . VAL A 1 158 ? 6.094 6.945 -5.469 1 98.75 158 VAL A C 1
ATOM 1158 O O . VAL A 1 158 ? 5.34 6.168 -6.055 1 98.75 158 VAL A O 1
ATOM 1161 N N . GLY A 1 159 ? 5.801 7.52 -4.293 1 98.69 159 GLY A N 1
ATOM 1162 C CA . GLY A 1 159 ? 4.449 7.465 -3.76 1 98.69 159 GLY A CA 1
ATOM 1163 C C . GLY A 1 159 ? 3.582 8.625 -4.215 1 98.69 159 GLY A C 1
ATOM 1164 O O . GLY A 1 159 ? 4.086 9.711 -4.496 1 98.69 159 GLY A O 1
ATOM 1165 N N . THR A 1 160 ? 2.273 8.43 -4.273 1 98.5 160 THR A N 1
ATOM 1166 C CA . THR A 1 160 ? 1.329 9.492 -4.598 1 98.5 160 THR A CA 1
ATOM 1167 C C . THR A 1 160 ? -0.053 9.18 -4.027 1 98.5 160 THR A C 1
ATOM 1169 O O . THR A 1 160 ? -0.23 8.188 -3.324 1 98.5 160 THR A O 1
ATOM 1172 N N . GLY A 1 161 ? -0.997 10.094 -4.203 1 96.75 161 GLY A N 1
ATOM 1173 C CA . GLY A 1 161 ? -2.383 9.945 -3.793 1 96.75 161 GLY A CA 1
ATOM 1174 C C . GLY A 1 161 ? -3.359 10.648 -4.719 1 96.75 161 GLY A C 1
ATOM 1175 O O . GLY A 1 161 ? -2.949 11.367 -5.633 1 96.75 161 GLY A O 1
ATOM 1176 N N . PHE A 1 162 ? -4.574 10.344 -4.5 1 94.5 162 PHE A N 1
ATOM 1177 C CA . PHE A 1 162 ? -5.664 10.914 -5.281 1 94.5 162 PHE A CA 1
ATOM 1178 C C . PHE A 1 162 ? -6.703 11.562 -4.371 1 94.5 162 PHE A C 1
ATOM 1180 O O . PHE A 1 162 ? -7.02 11.023 -3.307 1 94.5 162 PHE A O 1
ATOM 1187 N N . GLY A 1 163 ? -7.234 12.703 -4.797 1 90.44 163 GLY A N 1
ATOM 1188 C CA . GLY A 1 163 ? -8.312 13.344 -4.059 1 90.44 163 GLY A CA 1
ATOM 1189 C C . GLY A 1 163 ? -9.656 12.664 -4.262 1 90.44 163 GLY A C 1
ATOM 1190 O O . GLY A 1 163 ? -9.719 11.516 -4.715 1 90.44 163 GLY A O 1
ATOM 1191 N N . TYR A 1 164 ? -10.68 13.367 -3.861 1 85.38 164 TYR A N 1
ATOM 1192 C CA . TYR A 1 164 ? -12.008 12.766 -3.906 1 85.38 164 TYR A CA 1
ATOM 1193 C C . TYR A 1 164 ? -12.844 13.367 -5.031 1 85.38 164 TYR A C 1
ATOM 1195 O O . TYR A 1 164 ? -13.789 12.742 -5.512 1 85.38 164 TYR A O 1
ATOM 1203 N N . ASP A 1 165 ? -12.414 14.547 -5.422 1 90.5 165 ASP A N 1
ATOM 1204 C CA . ASP A 1 165 ? -13.125 15.188 -6.523 1 90.5 165 ASP A CA 1
ATOM 1205 C C . ASP A 1 165 ? -12.859 14.461 -7.84 1 90.5 165 ASP A C 1
ATOM 1207 O O . ASP A 1 165 ? -11.703 14.242 -8.211 1 90.5 165 ASP A O 1
ATOM 1211 N N . PRO A 1 166 ? -13.93 14.125 -8.57 1 89.62 166 PRO A N 1
ATOM 1212 C CA . PRO A 1 166 ? -13.75 13.32 -9.773 1 89.62 166 PRO A CA 1
ATOM 1213 C C . PRO A 1 166 ? -12.852 13.984 -10.805 1 89.62 166 PRO A C 1
ATOM 1215 O O . PRO A 1 166 ? -11.984 13.328 -11.398 1 89.62 166 PRO A O 1
ATOM 1218 N N . ALA A 1 167 ? -13.086 15.281 -10.992 1 92.25 167 ALA A N 1
ATOM 1219 C CA . ALA A 1 167 ? -12.266 15.977 -11.984 1 92.25 167 ALA A CA 1
ATOM 1220 C C . ALA A 1 167 ? -10.812 16.047 -11.539 1 92.25 167 ALA A C 1
ATOM 1222 O O . ALA A 1 167 ? -9.898 15.883 -12.344 1 92.25 167 ALA A O 1
ATOM 1223 N N . ARG A 1 168 ? -10.578 16.281 -10.328 1 93.31 168 ARG A N 1
ATOM 1224 C CA . ARG A 1 168 ? -9.227 16.328 -9.773 1 93.31 168 ARG A CA 1
ATOM 1225 C C . ARG A 1 168 ? -8.547 14.969 -9.883 1 93.31 168 ARG A C 1
ATOM 1227 O O . ARG A 1 168 ? -7.395 14.883 -10.32 1 93.31 168 ARG A O 1
ATOM 1234 N N . ARG A 1 169 ? -9.266 13.969 -9.531 1 93.56 169 ARG A N 1
ATOM 1235 C CA . ARG A 1 169 ? -8.664 12.641 -9.547 1 93.56 169 ARG A CA 1
ATOM 1236 C C . ARG A 1 169 ? -8.352 12.195 -10.977 1 93.56 169 ARG A C 1
ATOM 1238 O O . ARG A 1 169 ? -7.355 11.516 -11.211 1 93.56 169 ARG A O 1
ATOM 1245 N N . ALA A 1 170 ? -9.195 12.586 -11.914 1 92.69 170 ALA A N 1
ATOM 1246 C CA . ALA A 1 170 ? -8.914 12.289 -13.32 1 92.69 170 ALA A CA 1
ATOM 1247 C C . ALA A 1 170 ? -7.617 12.945 -13.773 1 92.69 170 ALA A C 1
ATOM 1249 O O . ALA A 1 170 ? -6.785 12.312 -14.43 1 92.69 170 ALA A O 1
ATOM 1250 N N . HIS A 1 171 ? -7.469 14.141 -13.414 1 95.81 171 HIS A N 1
ATOM 1251 C CA . HIS A 1 171 ? -6.246 14.867 -13.758 1 95.81 171 HIS A CA 1
ATOM 1252 C C . HIS A 1 171 ? -5.031 14.234 -13.078 1 95.81 171 HIS A C 1
ATOM 1254 O O . HIS A 1 171 ? -4 14.023 -13.719 1 95.81 171 HIS A O 1
ATOM 1260 N N . GLN A 1 172 ? -5.156 13.953 -11.797 1 96.56 172 GLN A N 1
ATOM 1261 C CA . GLN A 1 172 ? -4.074 13.328 -11.047 1 96.56 172 GLN A CA 1
ATOM 1262 C C . GLN A 1 172 ? -3.682 11.992 -11.672 1 96.56 172 GLN A C 1
ATOM 1264 O O . GLN A 1 172 ? -2.496 11.664 -11.75 1 96.56 172 GLN A O 1
ATOM 1269 N N . ALA A 1 173 ? -4.652 11.273 -12.102 1 94.62 173 ALA A N 1
ATOM 1270 C CA . ALA A 1 173 ? -4.402 9.977 -12.734 1 94.62 173 ALA A CA 1
ATOM 1271 C C . ALA A 1 173 ? -3.635 10.141 -14.039 1 94.62 173 ALA A C 1
ATOM 1273 O O . ALA A 1 173 ? -2.758 9.328 -14.359 1 94.62 173 ALA A O 1
ATOM 1274 N N . THR A 1 174 ? -3.955 11.133 -14.773 1 95.06 174 THR A N 1
ATOM 1275 C CA . THR A 1 174 ? -3.252 11.406 -16.016 1 95.06 174 THR A CA 1
ATOM 1276 C C . THR A 1 174 ? -1.784 11.734 -15.758 1 95.06 174 THR A C 1
ATOM 1278 O O . THR A 1 174 ? -0.905 11.32 -16.516 1 95.06 174 THR A O 1
ATOM 1281 N N . VAL A 1 175 ? -1.521 12.422 -14.719 1 97.19 175 VAL A N 1
ATOM 1282 C CA . VAL A 1 175 ? -0.155 12.758 -14.328 1 97.19 175 VAL A CA 1
ATOM 1283 C C . VAL A 1 175 ? 0.614 11.484 -13.984 1 97.19 175 VAL A C 1
ATOM 1285 O O . VAL A 1 175 ? 1.738 11.289 -14.453 1 97.19 175 VAL A O 1
ATOM 1288 N N . VAL A 1 176 ? -0.019 10.609 -13.234 1 96.75 176 VAL A N 1
ATOM 1289 C CA . VAL A 1 176 ? 0.62 9.367 -12.82 1 96.75 176 VAL A CA 1
ATOM 1290 C C . VAL A 1 176 ? 0.914 8.508 -14.039 1 96.75 176 VAL A C 1
ATOM 1292 O O . VAL A 1 176 ? 2.004 7.941 -14.164 1 96.75 176 VAL A O 1
ATOM 1295 N N . ALA A 1 177 ? -0.042 8.469 -14.961 1 95.19 177 ALA A N 1
ATOM 1296 C CA . ALA A 1 177 ? 0.115 7.66 -16.156 1 95.19 177 ALA A CA 1
ATOM 1297 C C . ALA A 1 177 ? 1.31 8.133 -16.984 1 95.19 177 ALA A C 1
ATOM 1299 O O . ALA A 1 177 ? 2.045 7.312 -17.547 1 95.19 177 ALA A O 1
ATOM 1300 N N . ALA A 1 178 ? 1.492 9.383 -17.016 1 95.88 178 ALA A N 1
ATOM 1301 C CA . ALA A 1 178 ? 2.584 9.953 -17.797 1 95.88 178 ALA A CA 1
ATOM 1302 C C . ALA A 1 178 ? 3.922 9.789 -17.094 1 95.88 178 ALA A C 1
ATOM 1304 O O . ALA A 1 178 ? 4.965 9.656 -17.734 1 95.88 178 ALA A O 1
ATOM 1305 N N . LEU A 1 179 ? 3.906 9.758 -15.758 1 97.31 179 LEU A N 1
ATOM 1306 C CA . LEU A 1 179 ? 5.125 9.695 -14.961 1 97.31 179 LEU A CA 1
ATOM 1307 C C . LEU A 1 179 ? 5.633 8.266 -14.844 1 97.31 179 LEU A C 1
ATOM 1309 O O . LEU A 1 179 ? 6.84 8.031 -14.766 1 97.31 179 LEU A O 1
ATOM 1313 N N . LEU A 1 180 ? 4.766 7.328 -14.898 1 96.75 180 LEU A N 1
ATOM 1314 C CA . LEU A 1 180 ? 5.039 5.93 -14.57 1 96.75 180 LEU A CA 1
ATOM 1315 C C . LEU A 1 180 ? 6.188 5.391 -15.414 1 96.75 180 LEU A C 1
ATOM 1317 O O . LEU A 1 180 ? 7.121 4.785 -14.883 1 96.75 180 LEU A O 1
ATOM 1321 N N . PRO A 1 181 ? 6.281 5.664 -16.734 1 94.12 181 PRO A N 1
ATOM 1322 C CA . PRO A 1 181 ? 7.367 5.113 -17.547 1 94.12 181 PRO A CA 1
ATOM 1323 C C . PRO A 1 181 ? 8.711 5.793 -17.266 1 94.12 181 PRO A C 1
ATOM 1325 O O . PRO A 1 181 ? 9.75 5.328 -17.75 1 94.12 181 PRO A O 1
ATOM 1328 N N . ARG A 1 182 ? 8.719 6.82 -16.406 1 94.94 182 ARG A N 1
ATOM 1329 C CA . ARG A 1 182 ? 9.922 7.633 -16.203 1 94.94 182 ARG A CA 1
ATOM 1330 C C . ARG A 1 182 ? 10.555 7.336 -14.852 1 94.94 182 ARG A C 1
ATOM 1332 O O . ARG A 1 182 ? 11.641 7.84 -14.547 1 94.94 182 ARG A O 1
ATOM 1339 N N . VAL A 1 183 ? 9.875 6.598 -14.023 1 96.56 183 VAL A N 1
ATOM 1340 C CA . VAL A 1 183 ? 10.359 6.23 -12.695 1 96.56 183 VAL A CA 1
ATOM 1341 C C . VAL A 1 183 ? 10.383 4.711 -12.555 1 96.56 183 VAL A C 1
ATOM 1343 O O . VAL A 1 183 ? 9.883 3.994 -13.43 1 96.56 183 VAL A O 1
ATOM 1346 N N . ARG A 1 184 ? 11.039 4.207 -11.477 1 94.31 184 ARG A N 1
ATOM 1347 C CA . ARG A 1 184 ? 11.094 2.764 -11.25 1 94.31 184 ARG A CA 1
ATOM 1348 C C . ARG A 1 184 ? 9.688 2.178 -11.117 1 94.31 184 ARG A C 1
ATOM 1350 O O . ARG A 1 184 ? 9.375 1.162 -11.742 1 94.31 184 ARG A O 1
ATOM 1357 N N . ASP A 1 185 ? 8.945 2.814 -10.25 1 96.19 185 ASP A N 1
ATOM 1358 C CA . ASP A 1 185 ? 7.578 2.369 -10 1 96.19 185 ASP A CA 1
ATOM 1359 C C . ASP A 1 185 ? 6.816 3.379 -9.148 1 96.19 185 ASP A C 1
ATOM 1361 O O . ASP A 1 185 ? 7.406 4.332 -8.633 1 96.19 185 ASP A O 1
ATOM 1365 N N . ILE A 1 186 ? 5.488 3.174 -9.055 1 97.44 186 ILE A N 1
ATOM 1366 C CA . ILE A 1 186 ? 4.605 4.02 -8.258 1 97.44 186 ILE A CA 1
ATOM 1367 C C . ILE A 1 186 ? 3.943 3.188 -7.164 1 97.44 186 ILE A C 1
ATOM 1369 O O . ILE A 1 186 ? 3.617 2.018 -7.379 1 97.44 186 ILE A O 1
ATOM 1373 N N . ARG A 1 187 ? 3.838 3.805 -6.008 1 98.5 187 ARG A N 1
ATOM 1374 C CA . ARG A 1 187 ? 3.01 3.242 -4.949 1 98.5 187 ARG A CA 1
ATOM 1375 C C . ARG A 1 187 ? 1.863 4.18 -4.59 1 98.5 187 ARG A C 1
ATOM 1377 O O . ARG A 1 187 ? 2.047 5.398 -4.535 1 98.5 187 ARG A O 1
ATOM 1384 N N . ARG A 1 188 ? 0.752 3.678 -4.449 1 98.31 188 ARG A N 1
ATOM 1385 C CA . ARG A 1 188 ? -0.456 4.32 -3.943 1 98.31 188 ARG A CA 1
ATOM 1386 C C . ARG A 1 188 ? -0.986 3.598 -2.709 1 98.31 188 ARG A C 1
ATOM 1388 O O . ARG A 1 188 ? -1.866 2.742 -2.816 1 98.31 188 ARG A O 1
ATOM 1395 N N . PHE A 1 189 ? -0.494 4.043 -1.503 1 97.88 189 PHE A N 1
ATOM 1396 C CA . PHE A 1 189 ? -0.768 3.32 -0.267 1 97.88 189 PHE A CA 1
ATOM 1397 C C . PHE A 1 189 ? -2.01 3.873 0.42 1 97.88 189 PHE A C 1
ATOM 1399 O O . PHE A 1 189 ? -2.701 3.15 1.142 1 97.88 189 PHE A O 1
ATOM 1406 N N . GLY A 1 190 ? -2.262 5.148 0.369 1 97.31 190 GLY A N 1
ATOM 1407 C CA . GLY A 1 190 ? -3.58 5.605 0.78 1 97.31 190 GLY A CA 1
ATOM 1408 C C . GLY A 1 190 ? -3.547 6.5 2.006 1 97.31 190 GLY A C 1
ATOM 1409 O O . GLY A 1 190 ? -4.594 6.906 2.512 1 97.31 190 GLY A O 1
ATOM 1410 N N . ALA A 1 191 ? -2.322 6.836 2.531 1 98.19 191 ALA A N 1
ATOM 1411 C CA . ALA A 1 191 ? -2.193 7.754 3.658 1 98.19 191 ALA A CA 1
ATOM 1412 C C . ALA A 1 191 ? -1.009 8.695 3.467 1 98.19 191 ALA A C 1
ATOM 1414 O O . ALA A 1 191 ? 0.147 8.273 3.561 1 98.19 191 ALA A O 1
ATOM 1415 N N . ALA A 1 192 ? -1.312 9.977 3.281 1 98.56 192 ALA A N 1
ATOM 1416 C CA . ALA A 1 192 ? -0.304 10.969 2.926 1 98.56 192 ALA A CA 1
ATOM 1417 C C . ALA A 1 192 ? 0.752 11.102 4.02 1 98.56 192 ALA A C 1
ATOM 1419 O O . ALA A 1 192 ? 1.949 11.156 3.73 1 98.56 192 ALA A O 1
ATOM 1420 N N . SER A 1 193 ? 0.313 11.156 5.297 1 98.81 193 SER A N 1
ATOM 1421 C CA . SER A 1 193 ? 1.252 11.312 6.402 1 98.81 193 SER A CA 1
ATOM 1422 C C . SER A 1 193 ? 2.244 10.148 6.453 1 98.81 193 SER A C 1
ATOM 1424 O O . SER A 1 193 ? 3.441 10.359 6.648 1 98.81 193 SER A O 1
ATOM 1426 N N . ILE A 1 194 ? 1.746 8.945 6.176 1 98.81 194 ILE A N 1
ATOM 1427 C CA . ILE A 1 194 ? 2.611 7.77 6.18 1 98.81 194 ILE A CA 1
ATOM 1428 C C . ILE A 1 194 ? 3.543 7.812 4.969 1 98.81 194 ILE A C 1
ATOM 1430 O O . ILE A 1 194 ? 4.734 7.516 5.086 1 98.81 194 ILE A O 1
ATOM 1434 N N . ASP A 1 195 ? 3.016 8.195 3.807 1 98.88 195 ASP A N 1
ATOM 1435 C CA . ASP A 1 195 ? 3.85 8.281 2.611 1 98.88 195 ASP A CA 1
ATOM 1436 C C . ASP A 1 195 ? 5 9.258 2.811 1 98.88 195 ASP A C 1
ATOM 1438 O O . ASP A 1 195 ? 6.125 9 2.377 1 98.88 195 ASP A O 1
ATOM 1442 N N . LEU A 1 196 ? 4.684 10.383 3.445 1 98.94 196 LEU A N 1
ATOM 1443 C CA . LEU A 1 196 ? 5.727 11.352 3.758 1 98.94 196 LEU A CA 1
ATOM 1444 C C . LEU A 1 196 ? 6.762 10.758 4.703 1 98.94 196 LEU A C 1
ATOM 1446 O O . LEU A 1 196 ? 7.965 10.969 4.527 1 98.94 196 LEU A O 1
ATOM 1450 N N . CYS A 1 197 ? 6.324 9.984 5.695 1 98.94 197 CYS A N 1
ATOM 1451 C CA . CYS A 1 197 ? 7.238 9.336 6.629 1 98.94 197 CYS A CA 1
ATOM 1452 C C . CYS A 1 197 ? 8.07 8.266 5.934 1 98.94 197 CYS A C 1
ATOM 1454 O O . CYS A 1 197 ? 9.25 8.102 6.227 1 98.94 197 CYS A O 1
ATOM 1456 N N . LEU A 1 198 ? 7.43 7.523 4.996 1 98.81 198 LEU A N 1
ATOM 1457 C CA . LEU A 1 198 ? 8.156 6.527 4.219 1 98.81 198 LEU A CA 1
ATOM 1458 C C . LEU A 1 198 ? 9.2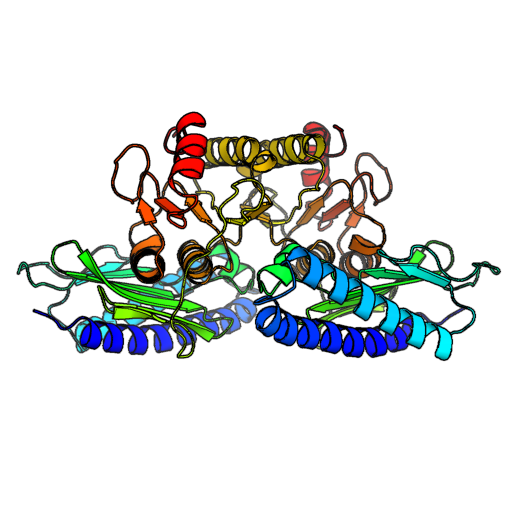19 7.184 3.35 1 98.81 198 LEU A C 1
ATOM 1460 O O . LEU A 1 198 ? 10.297 6.617 3.139 1 98.81 198 LEU A O 1
ATOM 1464 N N . THR A 1 199 ? 8.93 8.336 2.848 1 98.88 199 THR A N 1
ATOM 1465 C CA . THR A 1 199 ? 9.922 9.109 2.105 1 98.88 199 THR A CA 1
ATOM 1466 C C . THR A 1 199 ? 11.07 9.523 3.016 1 98.88 199 THR A C 1
ATOM 1468 O O . THR A 1 199 ? 12.234 9.469 2.611 1 98.88 199 THR A O 1
ATOM 1471 N N . ALA A 1 200 ? 10.727 9.898 4.242 1 98.88 200 ALA A N 1
ATOM 1472 C CA . ALA A 1 200 ? 11.734 10.297 5.227 1 98.88 200 ALA A CA 1
ATOM 1473 C C . ALA A 1 200 ? 12.695 9.148 5.52 1 98.88 200 ALA A C 1
ATOM 1475 O O . ALA A 1 200 ? 13.883 9.367 5.762 1 98.88 200 ALA A O 1
ATOM 1476 N N . GLU A 1 201 ? 12.211 7.969 5.469 1 97.25 201 GLU A N 1
ATOM 1477 C CA . GLU A 1 201 ? 13.047 6.848 5.895 1 97.25 201 GLU A CA 1
ATOM 1478 C C . GLU A 1 201 ? 13.68 6.148 4.695 1 97.25 201 GLU A C 1
ATOM 1480 O O . GLU A 1 201 ? 14.445 5.195 4.859 1 97.25 201 GLU A O 1
ATOM 1485 N N . GLY A 1 202 ? 13.32 6.531 3.521 1 97.19 202 GLY A N 1
ATOM 1486 C CA . GLY A 1 202 ? 13.938 5.961 2.332 1 97.19 202 GLY A CA 1
ATOM 1487 C C . GLY A 1 202 ? 13.211 4.734 1.813 1 97.19 202 GLY A C 1
ATOM 1488 O O . GLY A 1 202 ? 13.656 4.105 0.853 1 97.19 202 GLY A O 1
ATOM 1489 N N . SER A 1 203 ? 12.109 4.387 2.418 1 97.31 203 SER A N 1
ATOM 1490 C CA . SER A 1 203 ? 11.281 3.295 1.918 1 97.31 203 SER A CA 1
ATOM 1491 C C . SER A 1 203 ? 10.492 3.721 0.686 1 97.31 203 SER A C 1
ATOM 1493 O O . SER A 1 203 ? 9.969 2.877 -0.046 1 97.31 203 SER A O 1
ATOM 1495 N N . LEU A 1 204 ? 10.312 4.957 0.455 1 98.44 204 LEU A N 1
ATOM 1496 C CA . LEU A 1 204 ? 10.008 5.641 -0.799 1 98.44 204 LEU A CA 1
ATOM 1497 C C . LEU A 1 204 ? 11.109 6.641 -1.147 1 98.44 204 LEU A C 1
ATOM 1499 O O . LEU A 1 204 ? 11.68 7.277 -0.258 1 98.44 204 LEU A O 1
ATOM 1503 N N . ASP A 1 205 ? 11.367 6.762 -2.406 1 98.62 205 ASP A N 1
ATOM 1504 C CA . ASP A 1 205 ? 12.352 7.766 -2.791 1 98.62 205 ASP A CA 1
ATOM 1505 C C . ASP A 1 205 ? 11.734 9.164 -2.805 1 98.62 205 ASP A C 1
ATOM 1507 O O . ASP A 1 205 ? 12.406 10.148 -2.502 1 98.62 205 ASP A O 1
ATOM 1511 N N . ALA A 1 206 ? 10.5 9.211 -3.188 1 98.94 206 ALA A N 1
ATOM 1512 C CA . ALA A 1 206 ? 9.812 10.5 -3.293 1 98.94 206 ALA A CA 1
ATOM 1513 C C . ALA A 1 206 ? 8.305 10.336 -3.141 1 98.94 206 ALA A C 1
ATOM 1515 O O . ALA A 1 206 ? 7.785 9.219 -3.217 1 98.94 206 ALA A O 1
ATOM 1516 N N . TYR A 1 207 ? 7.656 11.445 -2.846 1 98.94 207 TYR A N 1
ATOM 1517 C CA . TYR A 1 207 ? 6.203 11.523 -2.744 1 98.94 207 TYR A CA 1
ATOM 1518 C C . TYR A 1 207 ? 5.684 12.836 -3.322 1 98.94 207 TYR A C 1
ATOM 1520 O O . TYR A 1 207 ? 6.301 13.891 -3.141 1 98.94 207 TYR A O 1
ATOM 1528 N N . PHE A 1 208 ? 4.516 12.742 -4.027 1 98.88 208 PHE A N 1
ATOM 1529 C CA . PHE A 1 208 ? 3.854 13.969 -4.457 1 98.88 208 PHE A CA 1
ATOM 1530 C C . PHE A 1 208 ? 2.34 13.805 -4.418 1 98.88 208 PHE A C 1
ATOM 1532 O O . PHE A 1 208 ? 1.824 12.695 -4.57 1 98.88 208 PHE A O 1
ATOM 1539 N N . GLU A 1 209 ? 1.687 14.875 -4.199 1 98.44 209 GLU A N 1
ATOM 1540 C CA . GLU A 1 209 ? 0.227 14.852 -4.227 1 98.44 209 GLU A CA 1
ATOM 1541 C C . GLU A 1 209 ? -0.347 16.266 -4.297 1 98.44 209 GLU A C 1
ATOM 1543 O O . GLU A 1 209 ? 0.202 17.188 -3.701 1 98.44 209 GLU A O 1
ATOM 1548 N N . LYS A 1 210 ? -1.363 16.406 -5.043 1 97.31 210 LYS A N 1
ATOM 1549 C CA . LYS A 1 210 ? -2.146 17.641 -5.098 1 97.31 210 LYS A CA 1
ATOM 1550 C C . LYS A 1 210 ? -3.359 17.562 -4.172 1 97.31 210 LYS A C 1
ATOM 1552 O O . LYS A 1 210 ? -4.023 16.531 -4.098 1 97.31 210 LYS A O 1
ATOM 1557 N N . GLY A 1 211 ? -3.611 18.703 -3.416 1 95.75 211 GLY A N 1
ATOM 1558 C CA . GLY A 1 211 ? -4.879 18.797 -2.709 1 95.75 211 GLY A CA 1
ATOM 1559 C C . GLY A 1 211 ? -4.789 18.375 -1.257 1 95.75 211 GLY A C 1
ATOM 1560 O O . GLY A 1 211 ? -5.805 18.078 -0.625 1 95.75 211 GLY A O 1
ATOM 1561 N N . LEU A 1 212 ? -3.641 18.281 -0.675 1 96.5 212 LEU A N 1
ATOM 1562 C CA . LEU A 1 212 ? -3.508 17.891 0.723 1 96.5 212 LEU A CA 1
ATOM 1563 C C . LEU A 1 212 ? -3.963 19.016 1.65 1 96.5 212 LEU A C 1
ATOM 1565 O O . LEU A 1 212 ? -3.68 20.188 1.397 1 96.5 212 LEU A O 1
ATOM 1569 N N . ASN A 1 213 ? -4.711 18.672 2.637 1 95.69 213 ASN A N 1
ATOM 1570 C CA . ASN A 1 213 ? -4.996 19.609 3.723 1 95.69 213 ASN A CA 1
ATOM 1571 C C . ASN A 1 213 ? -3.807 19.75 4.668 1 95.69 213 ASN A C 1
ATOM 1573 O O . ASN A 1 213 ? -2.918 18.891 4.684 1 95.69 213 ASN A O 1
ATOM 1577 N N . PRO A 1 214 ? -3.779 20.797 5.465 1 96.25 214 PRO A N 1
ATOM 1578 C CA . PRO A 1 214 ? -2.654 21 6.379 1 96.25 214 PRO A CA 1
ATOM 1579 C C . PRO A 1 214 ? -2.432 19.812 7.316 1 96.25 214 PRO A C 1
ATOM 1581 O O . PRO A 1 214 ? -1.286 19.438 7.586 1 96.25 214 PRO A O 1
ATOM 1584 N N . TRP A 1 215 ? -3.48 19.172 7.75 1 97.31 215 TRP A N 1
ATOM 1585 C CA . TRP A 1 215 ? -3.363 18.078 8.719 1 97.31 215 TRP A CA 1
ATOM 1586 C C . TRP A 1 215 ? -2.834 16.812 8.055 1 97.31 215 TRP A C 1
ATOM 1588 O O . TRP A 1 215 ? -2.328 15.914 8.727 1 97.31 215 TRP A O 1
ATOM 1598 N N . ASP A 1 216 ? -2.861 16.75 6.762 1 97 216 ASP A N 1
ATOM 1599 C CA . ASP A 1 216 ? -2.332 15.594 6.035 1 97 216 ASP A CA 1
ATOM 1600 C C . ASP A 1 216 ? -0.806 15.617 6 1 97 216 ASP A C 1
ATOM 1602 O O . ASP A 1 216 ? -0.163 14.578 5.887 1 97 216 ASP A O 1
ATOM 1606 N N . SER A 1 217 ? -0.238 16.859 6.074 1 98.19 217 SER A N 1
ATOM 1607 C CA . SER A 1 217 ? 1.174 16.938 5.711 1 98.19 217 SER A CA 1
ATOM 1608 C C . SER A 1 217 ? 1.986 17.625 6.805 1 98.19 217 SER A C 1
ATOM 1610 O O . SER A 1 217 ? 3.219 17.578 6.793 1 98.19 217 SER A O 1
ATOM 1612 N N . ALA A 1 218 ? 1.347 18.266 7.824 1 98.44 218 ALA A N 1
ATOM 1613 C CA . ALA A 1 218 ? 2.088 19.062 8.805 1 98.44 218 ALA A CA 1
ATOM 1614 C C . ALA A 1 218 ? 3.139 18.203 9.516 1 98.44 218 ALA A C 1
ATOM 1616 O O . ALA A 1 218 ? 4.336 18.469 9.398 1 98.44 218 ALA A O 1
ATOM 1617 N N . ALA A 1 219 ? 2.707 17.156 10.195 1 98.88 219 ALA A N 1
ATOM 1618 C CA . ALA A 1 219 ? 3.637 16.312 10.938 1 98.88 219 ALA A CA 1
ATOM 1619 C C . ALA A 1 219 ? 4.547 15.531 10 1 98.88 219 ALA A C 1
ATOM 1621 O O . ALA A 1 219 ? 5.77 15.578 10.133 1 98.88 219 ALA A O 1
ATOM 1622 N N . GLY A 1 220 ? 3.961 14.859 8.984 1 98.94 220 GLY A N 1
ATOM 1623 C CA . GLY A 1 220 ? 4.742 14.078 8.039 1 98.94 220 GLY A CA 1
ATOM 1624 C C . GLY A 1 220 ? 5.734 14.906 7.25 1 98.94 220 GLY A C 1
ATOM 1625 O O . GLY A 1 220 ? 6.836 14.445 6.938 1 98.94 220 GLY A O 1
ATOM 1626 N N . GLY A 1 221 ? 5.328 16.109 6.891 1 98.88 221 GLY A N 1
ATOM 1627 C CA . GLY A 1 221 ? 6.227 17 6.188 1 98.88 221 GLY A CA 1
ATOM 1628 C C . GLY A 1 221 ? 7.457 17.375 6.996 1 98.88 221 GLY A C 1
ATOM 1629 O O . GLY A 1 221 ? 8.57 17.406 6.461 1 98.88 221 GLY A O 1
ATOM 1630 N N . LEU A 1 222 ? 7.254 17.672 8.289 1 98.94 222 LEU A N 1
ATOM 1631 C CA . LEU A 1 222 ? 8.391 17.969 9.148 1 98.94 222 LEU A CA 1
ATOM 1632 C C . LEU A 1 222 ? 9.312 16.75 9.258 1 98.94 222 LEU A C 1
ATOM 1634 O O . LEU A 1 222 ? 10.531 16.891 9.203 1 98.94 222 LEU A O 1
ATOM 1638 N N . VAL A 1 223 ? 8.719 15.562 9.406 1 98.94 223 VAL A N 1
ATOM 1639 C CA . VAL A 1 223 ? 9.508 14.336 9.484 1 98.94 223 VAL A CA 1
ATOM 1640 C C . VAL A 1 223 ? 10.359 14.188 8.227 1 98.94 223 VAL A C 1
ATOM 1642 O O . VAL A 1 223 ? 11.562 13.922 8.305 1 98.94 223 VAL A O 1
ATOM 1645 N N . ALA A 1 224 ? 9.797 14.398 7.051 1 98.94 224 ALA A N 1
ATOM 1646 C CA . ALA A 1 224 ? 10.516 14.297 5.785 1 98.94 224 ALA A CA 1
ATOM 1647 C C . ALA A 1 224 ? 11.633 15.336 5.711 1 98.94 224 ALA A C 1
ATOM 1649 O O . ALA A 1 224 ? 12.773 15.008 5.363 1 98.94 224 ALA A O 1
ATOM 1650 N N . THR A 1 225 ? 11.289 16.578 6.066 1 98.88 225 THR A N 1
ATOM 1651 C CA . THR A 1 225 ? 12.258 17.672 6.012 1 98.88 225 THR A CA 1
ATOM 1652 C C . THR A 1 225 ? 13.445 17.391 6.93 1 98.88 225 THR A C 1
ATOM 1654 O O . THR A 1 225 ? 14.602 17.516 6.52 1 98.88 225 THR A O 1
ATOM 1657 N N . GLU A 1 226 ? 13.148 16.953 8.133 1 98.94 226 GLU A N 1
ATOM 1658 C CA . GLU A 1 226 ? 14.18 16.719 9.133 1 98.94 226 GLU A CA 1
ATOM 1659 C C . GLU A 1 226 ? 14.992 15.461 8.805 1 98.94 226 GLU A C 1
ATOM 1661 O O . GLU A 1 226 ? 16.062 15.25 9.367 1 98.94 226 GLU A O 1
ATOM 1666 N N . ALA A 1 227 ? 14.5 14.648 7.914 1 98.94 227 ALA A N 1
ATOM 1667 C CA . ALA A 1 227 ? 15.242 13.477 7.438 1 98.94 227 ALA A CA 1
ATOM 1668 C C . ALA A 1 227 ? 16.109 13.828 6.234 1 98.94 227 ALA A C 1
ATOM 1670 O O . ALA A 1 227 ? 16.844 12.984 5.715 1 98.94 227 ALA A O 1
ATOM 1671 N N . GLY A 1 228 ? 15.961 15.023 5.734 1 98.88 228 GLY A N 1
ATOM 1672 C CA . GLY A 1 228 ? 16.859 15.484 4.68 1 98.88 228 GLY A CA 1
ATOM 1673 C C . GLY A 1 228 ? 16.141 15.68 3.35 1 98.88 228 GLY A C 1
ATOM 1674 O O . GLY A 1 228 ? 16.766 16.125 2.375 1 98.88 228 GLY A O 1
ATOM 1675 N N . ALA A 1 229 ? 14.922 15.406 3.295 1 98.94 229 ALA A N 1
ATOM 1676 C CA . ALA A 1 229 ? 14.18 15.609 2.057 1 98.94 229 ALA A CA 1
ATOM 1677 C C . ALA A 1 229 ? 13.828 17.078 1.858 1 98.94 229 ALA A C 1
ATOM 1679 O O . ALA A 1 229 ? 13.727 17.828 2.828 1 98.94 229 ALA A O 1
ATOM 1680 N N . LEU A 1 230 ? 13.688 17.484 0.62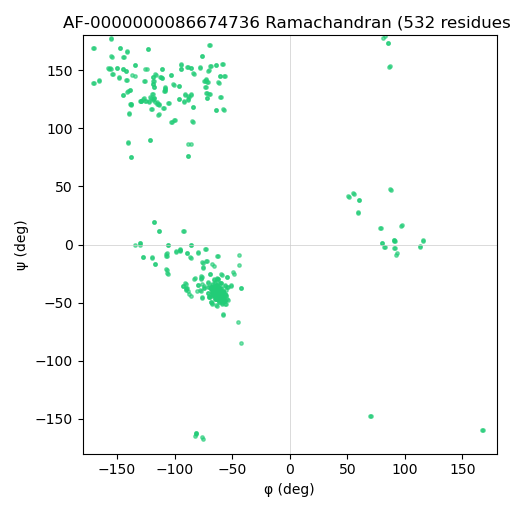1 1 98.88 230 LEU A N 1
ATOM 1681 C CA . LEU A 1 230 ? 13.07 18.766 0.276 1 98.88 230 LEU A CA 1
ATOM 1682 C C . LEU A 1 230 ? 11.555 18.609 0.135 1 98.88 230 LEU A C 1
ATOM 1684 O O . LEU A 1 230 ? 11.086 17.703 -0.553 1 98.88 230 LEU A O 1
ATOM 1688 N N . VAL A 1 231 ? 10.852 19.391 0.873 1 98.88 231 VAL A N 1
ATOM 1689 C CA . VAL A 1 231 ? 9.398 19.422 0.779 1 98.88 231 VAL A CA 1
ATOM 1690 C C . VAL A 1 231 ? 8.938 20.766 0.229 1 98.88 231 VAL A C 1
ATOM 1692 O O . VAL A 1 231 ? 9.086 21.797 0.891 1 98.88 231 VAL A O 1
ATOM 1695 N N . THR A 1 232 ? 8.391 20.75 -0.982 1 98.75 232 THR A N 1
ATOM 1696 C CA . THR A 1 232 ? 8.07 21.984 -1.685 1 98.75 232 THR A CA 1
ATOM 1697 C C . THR A 1 232 ? 6.75 21.859 -2.438 1 98.75 232 THR A C 1
ATOM 1699 O O . THR A 1 232 ? 6.176 20.766 -2.508 1 98.75 232 THR A O 1
ATOM 1702 N N . GLY A 1 233 ? 6.266 23.016 -2.848 1 98.19 233 GLY A N 1
ATOM 1703 C CA . GLY A 1 233 ? 5.332 23 -3.959 1 98.19 233 GLY A CA 1
ATOM 1704 C C . GLY A 1 233 ? 6.012 22.922 -5.312 1 98.19 233 GLY A C 1
ATOM 1705 O O . GLY A 1 233 ? 7.129 22.422 -5.422 1 98.19 233 GLY A O 1
ATOM 1706 N N . LEU A 1 234 ? 5.281 23.266 -6.355 1 98.06 234 LEU A N 1
ATOM 1707 C CA . LEU A 1 234 ? 5.875 23.344 -7.684 1 98.06 234 LEU A CA 1
ATOM 1708 C C . LEU A 1 234 ? 6.129 24.797 -8.086 1 98.06 234 LEU A C 1
ATOM 1710 O O . LEU A 1 234 ? 5.453 25.703 -7.602 1 98.06 234 LEU A O 1
ATOM 1714 N N . ASN A 1 235 ? 7.191 24.969 -8.812 1 97.12 235 ASN A N 1
ATOM 1715 C CA . ASN A 1 235 ? 7.508 26.25 -9.43 1 97.12 235 ASN A CA 1
ATOM 1716 C C . ASN A 1 235 ? 7.672 27.359 -8.383 1 97.12 235 ASN A C 1
ATOM 1718 O O . ASN A 1 235 ? 7.117 28.438 -8.523 1 97.12 235 ASN A O 1
ATOM 1722 N N . GLY A 1 236 ? 8.242 27.031 -7.316 1 96.44 236 GLY A N 1
ATOM 1723 C CA . GLY A 1 236 ? 8.625 28.016 -6.309 1 96.44 236 GLY A CA 1
ATOM 1724 C C . GLY A 1 236 ? 7.562 28.219 -5.242 1 96.44 236 GLY A C 1
ATOM 1725 O O . GLY A 1 236 ? 7.789 28.922 -4.262 1 96.44 236 GLY A O 1
ATOM 1726 N N . ALA A 1 237 ? 6.391 27.625 -5.418 1 97.12 237 ALA A N 1
ATOM 1727 C CA . ALA A 1 237 ? 5.328 27.734 -4.418 1 97.12 237 ALA A CA 1
ATOM 1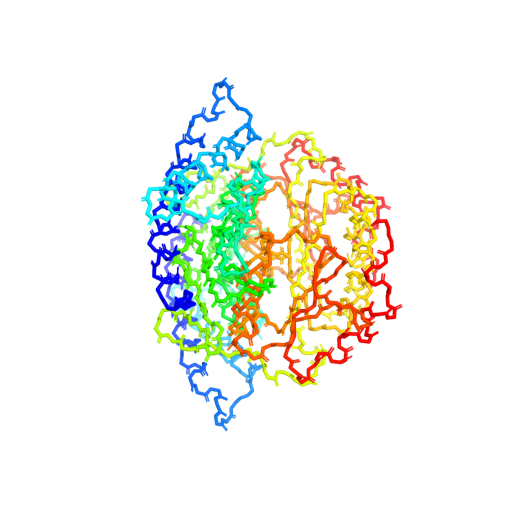728 C C . ALA A 1 237 ? 5.676 26.938 -3.162 1 97.12 237 ALA A C 1
ATOM 1730 O O . ALA A 1 237 ? 6.414 25.953 -3.225 1 97.12 237 ALA A O 1
ATOM 1731 N N . PRO A 1 238 ? 5.195 27.406 -1.995 1 96.94 238 PRO A N 1
ATOM 1732 C CA . PRO A 1 238 ? 5.348 26.594 -0.79 1 96.94 238 PRO A CA 1
ATOM 1733 C C . PRO A 1 238 ? 4.492 25.328 -0.824 1 96.94 238 PRO A C 1
ATOM 1735 O O . PRO A 1 238 ? 3.506 25.266 -1.562 1 96.94 238 PRO A O 1
ATOM 1738 N N . PRO A 1 239 ? 4.922 24.297 -0.098 1 97.94 239 PRO A N 1
ATOM 1739 C CA . PRO A 1 239 ? 4.055 23.125 -0.005 1 97.94 239 PRO A CA 1
ATOM 1740 C C . PRO A 1 239 ? 2.703 23.438 0.629 1 97.94 239 PRO A C 1
ATOM 1742 O O . PRO A 1 239 ? 2.617 24.281 1.53 1 97.94 239 PRO A O 1
ATOM 1745 N N . GLY A 1 240 ? 1.684 22.797 0.189 1 95.56 240 GLY A N 1
ATOM 1746 C CA . GLY A 1 240 ? 0.333 23 0.686 1 95.56 240 GLY A CA 1
ATOM 1747 C C . GLY A 1 240 ? -0.731 22.375 -0.191 1 95.56 240 GLY A C 1
ATOM 1748 O O . GLY A 1 240 ? -0.459 21.406 -0.906 1 95.56 240 GLY A O 1
ATOM 1749 N N . PRO A 1 241 ? -1.941 22.844 -0.06 1 94.31 241 PRO A N 1
ATOM 1750 C CA . PRO A 1 241 ? -3.051 22.234 -0.801 1 94.31 241 PRO A CA 1
ATOM 1751 C C . PRO A 1 241 ? -2.842 22.281 -2.312 1 94.31 241 PRO A C 1
ATOM 1753 O O . PRO A 1 241 ? -3.365 21.422 -3.033 1 94.31 241 PRO A O 1
ATOM 1756 N N . GLY A 1 242 ? -2.059 23.25 -2.705 1 96.12 242 GLY A N 1
ATOM 1757 C CA . GLY A 1 242 ? -1.755 23.281 -4.129 1 96.12 242 GLY A CA 1
ATOM 1758 C C . GLY A 1 242 ? -0.981 22.062 -4.594 1 96.12 242 GLY A C 1
ATOM 1759 O O . GLY A 1 242 ? -1.373 21.391 -5.555 1 96.12 242 GLY A O 1
ATOM 1760 N N . PHE A 1 243 ? 0.078 21.812 -3.91 1 98.12 243 PHE A N 1
ATOM 1761 C CA . PHE A 1 243 ? 0.928 20.688 -4.281 1 98.12 243 PHE A CA 1
ATOM 1762 C C . PHE A 1 243 ? 1.98 20.438 -3.211 1 98.12 243 PHE A C 1
ATOM 1764 O O . PHE A 1 243 ? 2.521 21.375 -2.625 1 98.12 243 PHE A O 1
ATOM 1771 N N . VAL A 1 244 ? 2.186 19.219 -2.951 1 98.75 244 VAL A N 1
ATOM 1772 C CA . VAL A 1 244 ? 3.285 18.812 -2.082 1 98.75 244 VAL A CA 1
ATOM 1773 C C . VAL A 1 244 ? 4.211 17.844 -2.828 1 98.75 244 VAL A C 1
ATOM 1775 O O . VAL A 1 244 ? 3.758 16.844 -3.369 1 98.75 244 VAL A O 1
ATOM 1778 N N . LEU A 1 245 ? 5.453 18.188 -2.922 1 98.94 245 LEU A N 1
ATOM 1779 C CA . LEU A 1 245 ? 6.535 17.359 -3.436 1 98.94 245 LEU A CA 1
ATOM 1780 C C . LEU A 1 245 ? 7.602 17.141 -2.371 1 98.94 245 LEU A C 1
ATOM 1782 O O . LEU A 1 245 ? 8.164 18.094 -1.835 1 98.94 245 LEU A O 1
ATOM 1786 N N . ALA A 1 246 ? 7.801 15.938 -1.969 1 98.94 246 ALA A N 1
ATOM 1787 C CA . ALA A 1 246 ? 8.883 15.547 -1.071 1 98.94 246 ALA A CA 1
ATOM 1788 C C . ALA A 1 246 ? 9.867 14.617 -1.776 1 98.94 246 ALA A C 1
ATOM 1790 O O . ALA A 1 246 ? 9.484 13.555 -2.277 1 98.94 246 ALA A O 1
ATOM 1791 N N . ALA A 1 247 ? 11.133 14.992 -1.856 1 98.94 247 ALA A N 1
ATOM 1792 C CA . ALA A 1 247 ? 12.164 14.211 -2.535 1 98.94 247 ALA A CA 1
ATOM 1793 C C . ALA A 1 247 ? 13.547 14.547 -1.99 1 98.94 247 ALA A C 1
ATOM 1795 O O . ALA A 1 247 ? 13.766 15.641 -1.458 1 98.94 247 ALA A O 1
ATOM 1796 N N . PRO A 1 248 ? 14.422 13.57 -2.078 1 98.81 248 PRO A N 1
ATOM 1797 C CA . PRO A 1 248 ? 15.789 13.93 -1.72 1 98.81 248 PRO A CA 1
ATOM 1798 C C . PRO A 1 248 ? 16.391 14.961 -2.668 1 98.81 248 PRO A C 1
ATOM 1800 O O . PRO A 1 248 ? 15.992 15.055 -3.83 1 98.81 248 PRO A O 1
ATOM 1803 N N . PRO A 1 249 ? 17.328 15.688 -2.15 1 98.62 249 PRO A N 1
ATOM 1804 C CA . PRO A 1 249 ? 17.938 16.734 -2.982 1 98.62 249 PRO A CA 1
ATOM 1805 C C . PRO A 1 249 ? 18.484 16.188 -4.301 1 98.62 249 PRO A C 1
ATOM 1807 O O . PRO A 1 249 ? 18.5 16.891 -5.309 1 98.62 249 PRO A O 1
ATOM 1810 N N . THR A 1 250 ? 18.875 14.938 -4.332 1 98.5 250 THR A N 1
ATOM 1811 C CA . THR A 1 250 ? 19.562 14.336 -5.469 1 98.5 250 THR A CA 1
ATOM 1812 C C . THR A 1 250 ? 18.625 14.203 -6.664 1 98.5 250 THR A C 1
ATOM 1814 O O . THR A 1 250 ? 19.078 14.188 -7.812 1 98.5 250 THR A O 1
ATOM 1817 N N . ILE A 1 251 ? 17.312 14.125 -6.375 1 98.62 251 ILE A N 1
ATOM 1818 C CA . ILE A 1 251 ? 16.438 13.938 -7.52 1 98.62 251 ILE A CA 1
ATOM 1819 C C . ILE A 1 251 ? 15.305 14.961 -7.477 1 98.62 251 ILE A C 1
ATOM 1821 O O . ILE A 1 251 ? 14.438 14.984 -8.359 1 98.62 251 ILE A O 1
ATOM 1825 N N . HIS A 1 252 ? 15.266 15.836 -6.523 1 98.75 252 HIS A N 1
ATOM 1826 C CA . HIS A 1 252 ? 14.164 16.781 -6.363 1 98.75 252 HIS A CA 1
ATOM 1827 C C . HIS A 1 252 ? 13.945 17.594 -7.629 1 98.75 252 HIS A C 1
ATOM 1829 O O . HIS A 1 252 ? 12.836 17.641 -8.164 1 98.75 252 HIS A O 1
ATOM 1835 N N . ASP A 1 253 ? 15.016 18.172 -8.133 1 98.62 253 ASP A N 1
ATOM 1836 C CA . ASP A 1 253 ? 14.883 19.031 -9.305 1 98.62 253 ASP A CA 1
ATOM 1837 C C . ASP A 1 253 ? 14.43 18.234 -10.523 1 98.62 253 ASP A C 1
ATOM 1839 O O . ASP A 1 253 ? 13.648 18.734 -11.336 1 98.62 253 ASP A O 1
ATOM 1843 N N . LEU A 1 254 ? 14.945 17.016 -10.688 1 98.62 254 LEU A N 1
ATOM 1844 C CA . LEU A 1 254 ? 14.562 16.156 -11.805 1 98.62 254 LEU A CA 1
ATOM 1845 C C . LEU A 1 254 ? 13.078 15.844 -11.758 1 98.62 254 LEU A C 1
ATOM 1847 O O . LEU A 1 254 ? 12.375 16 -12.758 1 98.62 254 LEU A O 1
ATOM 1851 N N . LEU A 1 255 ? 12.633 15.422 -10.586 1 98.81 255 LEU A N 1
ATOM 1852 C CA . LEU A 1 255 ? 11.227 15.07 -10.438 1 98.81 255 LEU A CA 1
ATOM 1853 C C . LEU A 1 255 ? 10.344 16.312 -10.555 1 98.81 255 LEU A C 1
ATOM 1855 O O . LEU A 1 255 ? 9.281 16.266 -11.172 1 98.81 255 LEU A O 1
ATOM 1859 N N . HIS A 1 256 ? 10.75 17.406 -9.969 1 98.81 256 HIS A N 1
ATOM 1860 C CA . HIS A 1 256 ? 10.039 18.672 -10.086 1 98.81 256 HIS A CA 1
ATOM 1861 C C . HIS A 1 256 ? 9.828 19.047 -11.547 1 98.81 256 HIS A C 1
ATOM 1863 O O . HIS A 1 256 ? 8.719 19.438 -11.938 1 98.81 256 HIS A O 1
ATOM 1869 N N . ALA A 1 257 ? 10.844 18.953 -12.305 1 98.62 257 ALA A N 1
ATOM 1870 C CA . ALA A 1 257 ? 10.766 19.312 -13.719 1 98.62 257 ALA A CA 1
ATOM 1871 C C . ALA A 1 257 ? 9.742 18.453 -14.453 1 98.62 257 ALA A C 1
ATOM 1873 O O . ALA A 1 257 ? 8.961 18.953 -15.258 1 98.62 257 ALA A O 1
ATOM 1874 N N . GLU A 1 258 ? 9.828 17.109 -14.172 1 98.44 258 GLU A N 1
ATOM 1875 C CA . GLU A 1 258 ? 8.859 16.203 -14.781 1 98.44 258 GLU A CA 1
ATOM 1876 C C . GLU A 1 258 ? 7.43 16.594 -14.406 1 98.44 258 GLU A C 1
ATOM 1878 O O . GLU A 1 258 ? 6.555 16.688 -15.266 1 98.44 258 GLU A O 1
ATOM 1883 N N . LEU A 1 259 ? 7.191 16.828 -13.133 1 98.75 259 LEU A N 1
ATOM 1884 C CA . LEU A 1 259 ? 5.855 17.109 -12.617 1 98.75 259 LEU A CA 1
ATOM 1885 C C . LEU A 1 259 ? 5.355 18.469 -13.125 1 98.75 259 LEU A C 1
ATOM 1887 O O . LEU A 1 259 ? 4.168 18.625 -13.398 1 98.75 259 LEU A O 1
ATOM 1891 N N . ALA A 1 260 ? 6.293 19.406 -13.211 1 98.38 260 ALA A N 1
ATOM 1892 C CA . ALA A 1 260 ? 5.941 20.719 -13.766 1 98.38 260 ALA A CA 1
ATOM 1893 C C . ALA A 1 260 ? 5.551 20.609 -15.234 1 98.38 260 ALA A C 1
ATOM 1895 O O . ALA A 1 260 ? 4.566 21.203 -15.672 1 98.38 260 ALA A O 1
ATOM 1896 N N . GLU A 1 261 ? 6.293 19.875 -15.977 1 97.88 261 GLU A N 1
ATOM 1897 C CA . GLU A 1 261 ? 5.988 19.656 -17.391 1 97.88 261 GLU A CA 1
ATOM 1898 C C . GLU A 1 261 ? 4.625 19 -17.562 1 97.88 261 GLU A C 1
ATOM 1900 O O . GLU A 1 261 ? 3.895 19.312 -18.516 1 97.88 261 GLU A O 1
ATOM 1905 N N . LEU A 1 262 ? 4.281 18.172 -16.625 1 97.44 262 LEU A N 1
ATOM 1906 C CA . LEU A 1 262 ? 3.02 17.453 -16.688 1 97.44 262 LEU A CA 1
ATOM 1907 C C . LEU A 1 262 ? 1.884 18.281 -16.109 1 97.44 262 LEU A C 1
ATOM 1909 O O . LEU A 1 262 ? 0.751 17.812 -16 1 97.44 262 LEU A O 1
ATOM 1913 N N . ASP A 1 263 ? 2.18 19.484 -15.641 1 97.44 263 ASP A N 1
ATOM 1914 C CA . ASP A 1 263 ? 1.21 20.375 -15.008 1 97.44 263 ASP A CA 1
ATOM 1915 C C . ASP A 1 263 ? 0.523 19.688 -13.828 1 97.44 263 ASP A C 1
ATOM 1917 O O . ASP A 1 263 ? -0.701 19.75 -13.695 1 97.44 263 ASP A O 1
ATOM 1921 N N . ALA A 1 264 ? 1.306 18.984 -13 1 97.44 264 ALA A N 1
ATOM 1922 C CA . ALA A 1 264 ? 0.786 18.141 -11.938 1 97.44 264 ALA A CA 1
ATOM 1923 C C . ALA A 1 264 ? 0.014 18.953 -10.898 1 97.44 264 ALA A C 1
ATOM 1925 O O . ALA A 1 264 ? -0.896 18.438 -10.25 1 97.44 264 ALA A O 1
ATOM 1926 N N . ALA A 1 265 ? 0.367 20.188 -10.695 1 95.38 265 ALA A N 1
ATOM 1927 C CA . ALA A 1 265 ? -0.319 21.031 -9.719 1 95.38 265 ALA A CA 1
ATOM 1928 C C . ALA A 1 265 ? -1.543 21.703 -10.336 1 95.38 265 ALA A C 1
ATOM 1930 O O . ALA A 1 265 ? -2.334 22.328 -9.633 1 95.38 265 ALA A O 1
ATOM 1931 N N . GLY A 1 266 ? -1.595 21.578 -11.641 1 92.81 266 GLY A N 1
ATOM 1932 C CA . GLY A 1 266 ? -2.699 22.219 -12.336 1 92.81 266 GLY A CA 1
ATOM 1933 C C . GLY A 1 266 ? -3.977 21.391 -12.312 1 92.81 266 GLY A C 1
ATOM 1934 O O . GLY A 1 266 ? -4.168 20.562 -11.422 1 92.81 266 GLY A O 1
ATOM 1935 N N . GLY A 1 267 ? -4.895 21.766 -13.188 1 82.31 267 GLY A N 1
ATOM 1936 C CA . GLY A 1 267 ? -6.145 21.031 -13.258 1 82.31 267 GLY A CA 1
ATOM 1937 C C . GLY A 1 267 ? -7.152 21.469 -12.211 1 82.31 267 GLY A C 1
ATOM 1938 O O . GLY A 1 267 ? -6.91 22.422 -11.469 1 82.31 267 GLY A O 1
ATOM 1939 N N . PRO A 1 268 ? -8.219 20.906 -12.227 1 81.69 268 PRO A N 1
ATOM 1940 C CA . PRO A 1 268 ? -9.266 21.266 -11.258 1 81.69 268 PRO A CA 1
ATOM 1941 C C . PRO A 1 268 ? -8.891 20.922 -9.82 1 81.69 268 PRO A C 1
ATOM 1943 O O . PRO A 1 268 ? -8.039 20.047 -9.602 1 81.69 268 PRO A O 1
ATOM 1946 N N . MET B 1 1 ? -4.715 -40.031 -6.195 1 65.25 1 MET B N 1
ATOM 1947 C CA . MET B 1 1 ? -4.629 -38.594 -6.449 1 65.25 1 MET B CA 1
ATOM 1948 C C . MET B 1 1 ? -4.152 -37.844 -5.203 1 65.25 1 MET B C 1
ATOM 1950 O O . MET B 1 1 ? -4.461 -38.25 -4.078 1 65.25 1 MET B O 1
ATOM 1954 N N . ALA B 1 2 ? -3.166 -37 -5.438 1 84.06 2 ALA B N 1
ATOM 1955 C CA . ALA B 1 2 ? -2.58 -36.375 -4.25 1 84.06 2 ALA B CA 1
ATOM 1956 C C . ALA B 1 2 ? -3.623 -35.594 -3.475 1 84.06 2 ALA B C 1
ATOM 1958 O O . ALA B 1 2 ? -4.438 -34.875 -4.07 1 84.06 2 ALA B O 1
ATOM 1959 N N . ASP B 1 3 ? -3.795 -35.812 -2.227 1 93.25 3 ASP B N 1
ATOM 1960 C CA . ASP B 1 3 ? -4.711 -35.094 -1.33 1 93.25 3 ASP B CA 1
ATOM 1961 C C . ASP B 1 3 ? -4.324 -33.625 -1.186 1 93.25 3 ASP B C 1
ATOM 1963 O O . ASP B 1 3 ? -3.225 -33.312 -0.724 1 93.25 3 ASP B O 1
ATOM 1967 N N . PRO B 1 4 ? -5.238 -32.781 -1.66 1 97.19 4 PRO B N 1
ATOM 1968 C CA . PRO B 1 4 ? -4.926 -31.344 -1.578 1 97.19 4 PRO B CA 1
ATOM 1969 C C . PRO B 1 4 ? -4.492 -30.906 -0.179 1 97.19 4 PRO B C 1
ATOM 1971 O O . PRO B 1 4 ? -3.621 -30.047 -0.037 1 97.19 4 PRO B O 1
ATOM 1974 N N . ASN B 1 5 ? -5.082 -31.5 0.813 1 97.94 5 ASN B N 1
ATOM 1975 C CA . ASN B 1 5 ? -4.727 -31.141 2.182 1 97.94 5 ASN B CA 1
ATOM 1976 C C . ASN B 1 5 ? -3.297 -31.562 2.516 1 97.94 5 ASN B C 1
ATOM 1978 O O . ASN B 1 5 ? -2.6 -30.875 3.26 1 97.94 5 ASN B O 1
ATOM 1982 N N . GLU B 1 6 ? -2.918 -32.656 2.053 1 97.19 6 GLU B N 1
ATOM 1983 C CA . GLU B 1 6 ? -1.539 -33.094 2.24 1 97.19 6 GLU B CA 1
ATOM 1984 C C . GLU B 1 6 ? -0.561 -32.188 1.511 1 97.19 6 GLU B C 1
ATOM 1986 O O . GLU B 1 6 ? 0.497 -31.859 2.047 1 97.19 6 GLU B O 1
ATOM 1991 N N . LEU B 1 7 ? -0.94 -31.828 0.317 1 97.88 7 LEU B N 1
ATOM 1992 C CA . LEU B 1 7 ? -0.107 -30.922 -0.457 1 97.88 7 LEU B CA 1
ATOM 1993 C C . LEU B 1 7 ? -0.002 -29.562 0.232 1 97.88 7 LEU B C 1
ATOM 1995 O O . LEU B 1 7 ? 1.072 -28.953 0.264 1 97.88 7 LEU B O 1
ATOM 1999 N N . LEU B 1 8 ? -1.104 -29.109 0.801 1 98.69 8 LEU B N 1
ATOM 2000 C CA . LEU B 1 8 ? -1.093 -27.844 1.513 1 98.69 8 LEU B CA 1
ATOM 2001 C C . LEU B 1 8 ? -0.168 -27.906 2.725 1 98.69 8 LEU B C 1
ATOM 2003 O O . LEU B 1 8 ? 0.572 -26.953 2.996 1 98.69 8 LEU B O 1
ATOM 2007 N N . ALA B 1 9 ? -0.235 -29.016 3.416 1 98.12 9 ALA B N 1
ATOM 2008 C CA . ALA B 1 9 ? 0.616 -29.172 4.594 1 98.12 9 ALA B CA 1
ATOM 2009 C C . ALA B 1 9 ? 2.092 -29.062 4.219 1 98.12 9 ALA B C 1
ATOM 2011 O O . ALA B 1 9 ? 2.873 -28.422 4.918 1 98.12 9 ALA B O 1
ATOM 2012 N N . VAL B 1 10 ? 2.432 -29.688 3.117 1 97.5 10 VAL B N 1
ATOM 2013 C CA . VAL B 1 10 ? 3.799 -29.625 2.613 1 97.5 10 VAL B CA 1
ATOM 2014 C C . VAL B 1 10 ? 4.141 -28.172 2.248 1 97.5 10 VAL B C 1
ATOM 2016 O O . VAL B 1 10 ? 5.188 -27.656 2.641 1 97.5 10 VAL B O 1
ATOM 2019 N N . ALA B 1 11 ? 3.254 -27.531 1.545 1 98.56 11 ALA B N 1
ATOM 2020 C CA . ALA B 1 11 ? 3.469 -26.172 1.073 1 98.56 11 ALA B CA 1
ATOM 2021 C C . ALA B 1 11 ? 3.65 -25.203 2.244 1 98.56 11 ALA B C 1
ATOM 2023 O O . ALA B 1 11 ? 4.57 -24.391 2.244 1 98.56 11 ALA B O 1
ATOM 2024 N N . VAL B 1 12 ? 2.785 -25.328 3.24 1 98.69 12 VAL B N 1
ATOM 2025 C CA . VAL B 1 12 ? 2.818 -24.438 4.395 1 98.69 12 VAL B CA 1
ATOM 2026 C C . VAL B 1 12 ? 4.148 -24.594 5.129 1 98.69 12 VAL B C 1
ATOM 2028 O O . VAL B 1 12 ? 4.789 -23.594 5.484 1 98.69 12 VAL B O 1
ATOM 2031 N N . SER B 1 13 ? 4.566 -25.797 5.324 1 97.94 13 SER B N 1
ATOM 2032 C CA . SER B 1 13 ? 5.816 -26.062 6.031 1 97.94 13 SER B CA 1
ATOM 2033 C C . SER B 1 13 ? 7 -25.406 5.324 1 97.94 13 SER B C 1
ATOM 2035 O O . SER B 1 13 ? 7.785 -24.688 5.945 1 97.94 13 SER B O 1
ATOM 2037 N N . ILE B 1 14 ? 7.086 -25.625 4.047 1 97.94 14 ILE B N 1
ATOM 2038 C CA . ILE B 1 14 ? 8.266 -25.172 3.33 1 97.94 14 ILE B CA 1
ATOM 2039 C C . ILE B 1 14 ? 8.203 -23.656 3.158 1 97.94 14 ILE B C 1
ATOM 2041 O O . ILE B 1 14 ? 9.227 -22.969 3.186 1 97.94 14 ILE B O 1
ATOM 2045 N N . VAL B 1 15 ? 7.02 -23.078 2.961 1 98.69 15 VAL B N 1
ATOM 2046 C CA . VAL B 1 15 ? 6.867 -21.641 2.754 1 98.69 15 VAL B CA 1
ATOM 2047 C C . VAL B 1 15 ? 7.215 -20.891 4.039 1 98.69 15 VAL B C 1
ATOM 2049 O O . VAL B 1 15 ? 7.793 -19.797 3.994 1 98.69 15 VAL B O 1
ATOM 2052 N N . ARG B 1 16 ? 6.879 -21.453 5.184 1 98.56 16 ARG B N 1
ATOM 2053 C CA . ARG B 1 16 ? 7.246 -20.828 6.453 1 98.56 16 ARG B CA 1
ATOM 2054 C C . ARG B 1 16 ? 8.758 -20.75 6.609 1 98.56 16 ARG B C 1
ATOM 2056 O O . ARG B 1 16 ? 9.297 -19.719 7.004 1 98.56 16 ARG B O 1
ATOM 2063 N N . SER B 1 17 ? 9.398 -21.812 6.25 1 98.25 17 SER B N 1
ATOM 2064 C CA . SER B 1 17 ? 10.852 -21.828 6.293 1 98.25 17 SER B CA 1
ATOM 2065 C C . SER B 1 17 ? 11.445 -20.859 5.277 1 98.25 17 SER B C 1
ATOM 2067 O O . SER B 1 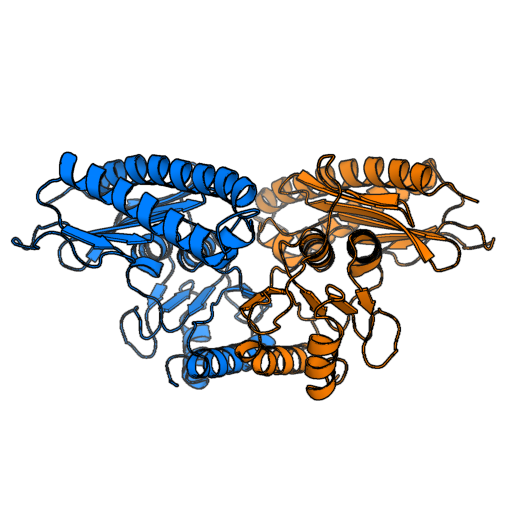17 ? 12.391 -20.141 5.582 1 98.25 17 SER B O 1
ATOM 2069 N N . ALA B 1 18 ? 10.938 -20.844 4.105 1 98.56 18 ALA B N 1
ATOM 2070 C CA . ALA B 1 18 ? 11.391 -19.969 3.033 1 98.56 18 ALA B CA 1
ATOM 2071 C C . ALA B 1 18 ? 11.195 -18.5 3.41 1 98.56 18 ALA B C 1
ATOM 2073 O O . ALA B 1 18 ? 12.055 -17.656 3.125 1 98.56 18 ALA B O 1
ATOM 2074 N N . ALA B 1 19 ? 10.062 -18.203 3.99 1 98.56 19 ALA B N 1
ATOM 2075 C CA . ALA B 1 19 ? 9.766 -16.844 4.426 1 98.56 19 ALA B CA 1
ATOM 2076 C C . ALA B 1 19 ? 10.773 -16.359 5.461 1 98.56 19 ALA B C 1
ATOM 2078 O O . ALA B 1 19 ? 11.227 -15.219 5.414 1 98.56 19 ALA B O 1
ATOM 2079 N N . GLU B 1 20 ? 11.094 -17.219 6.367 1 98.06 20 GLU B N 1
ATOM 2080 C CA . GLU B 1 20 ? 12.102 -16.875 7.363 1 98.06 20 GLU B CA 1
ATOM 2081 C C . GLU B 1 20 ? 13.453 -16.594 6.707 1 98.06 20 GLU B C 1
ATOM 2083 O O . GLU B 1 20 ? 14.164 -15.672 7.109 1 98.06 20 GLU B O 1
ATOM 2088 N N . LEU B 1 21 ? 13.789 -17.438 5.742 1 97.62 21 LEU B N 1
ATOM 2089 C CA . LEU B 1 21 ? 15.031 -17.219 5.004 1 97.62 21 LEU B CA 1
ATOM 2090 C C . LEU B 1 21 ? 15.016 -15.875 4.301 1 97.62 21 LEU B C 1
ATOM 2092 O O . LEU B 1 21 ? 15.992 -15.125 4.375 1 97.62 21 LEU B O 1
ATOM 2096 N N . ALA B 1 22 ? 13.922 -15.539 3.6 1 96.94 22 ALA B N 1
ATOM 2097 C CA . ALA B 1 22 ? 13.797 -14.258 2.908 1 96.94 22 ALA B CA 1
ATOM 2098 C C . ALA B 1 22 ? 13.992 -13.094 3.873 1 96.94 22 ALA B C 1
ATOM 2100 O O . ALA B 1 22 ? 14.719 -12.148 3.572 1 96.94 22 ALA B O 1
ATOM 2101 N N . ARG B 1 23 ? 13.312 -13.172 4.996 1 95.62 23 ARG B N 1
ATOM 2102 C CA . ARG B 1 23 ? 13.398 -12.125 6.008 1 95.62 23 ARG B CA 1
ATOM 2103 C C . ARG B 1 23 ? 14.828 -11.961 6.504 1 95.62 23 ARG B C 1
ATOM 2105 O O . ARG B 1 23 ? 15.328 -10.836 6.625 1 95.62 23 ARG B O 1
ATOM 2112 N N . THR B 1 24 ? 15.508 -13.07 6.801 1 94.56 24 THR B N 1
ATOM 2113 C CA . THR B 1 24 ? 16.875 -13.07 7.324 1 94.56 24 THR B CA 1
ATOM 2114 C C . THR B 1 24 ? 17.844 -12.469 6.309 1 94.56 24 THR B C 1
ATOM 2116 O O . THR B 1 24 ? 18.688 -11.656 6.664 1 94.56 24 THR B O 1
ATOM 2119 N N . LEU B 1 25 ? 17.688 -12.875 5.066 1 92.88 25 LEU B N 1
ATOM 2120 C CA . LEU B 1 25 ? 18.578 -12.391 4.016 1 92.88 25 LEU B CA 1
ATOM 2121 C C . LEU B 1 25 ? 18.422 -10.891 3.818 1 92.88 25 LEU B C 1
ATOM 2123 O O . LEU B 1 25 ? 19.406 -10.188 3.57 1 92.88 25 LEU B O 1
ATOM 2127 N N . ARG B 1 26 ? 17.266 -10.414 3.98 1 90 26 ARG B N 1
ATOM 2128 C CA . ARG B 1 26 ? 17.062 -8.969 3.844 1 90 26 ARG B CA 1
ATOM 2129 C C . ARG B 1 26 ? 17.75 -8.211 4.969 1 90 26 ARG B C 1
ATOM 2131 O O . ARG B 1 26 ? 18.438 -7.215 4.727 1 90 26 ARG B O 1
ATOM 2138 N N . ALA B 1 27 ? 17.484 -8.641 6.113 1 86.06 27 ALA B N 1
ATOM 2139 C CA . ALA B 1 27 ? 18.078 -8 7.281 1 86.06 27 ALA B CA 1
ATOM 2140 C C . ALA B 1 27 ? 19.609 -7.957 7.16 1 86.06 27 ALA B C 1
ATOM 2142 O O . ALA B 1 27 ? 20.234 -6.965 7.531 1 86.06 27 ALA B O 1
ATOM 2143 N N . GLN B 1 28 ? 20.188 -9 6.59 1 82.31 28 GLN B N 1
ATOM 2144 C CA . GLN B 1 28 ? 21.641 -9.102 6.426 1 82.31 28 GLN B CA 1
ATOM 2145 C C . GLN B 1 28 ? 22.125 -8.219 5.281 1 82.31 28 GLN B C 1
ATOM 2147 O O . GLN B 1 28 ? 23.203 -7.625 5.363 1 82.31 28 GLN B O 1
ATOM 2152 N N . GLY B 1 29 ? 21.391 -8.305 4.145 1 72.62 29 GLY B N 1
ATOM 2153 C CA . GLY B 1 29 ? 21.781 -7.559 2.957 1 72.62 29 GLY B CA 1
ATOM 2154 C C . GLY B 1 29 ? 21.766 -6.059 3.164 1 72.62 29 GLY B C 1
ATOM 2155 O O . GLY B 1 29 ? 22.641 -5.348 2.646 1 72.62 29 GLY B O 1
ATOM 2156 N N . ILE B 1 30 ? 20.781 -5.559 3.727 1 62.53 30 ILE B N 1
ATOM 2157 C CA . ILE B 1 30 ? 20.703 -4.125 3.982 1 62.53 30 ILE B CA 1
ATOM 2158 C C . ILE B 1 30 ? 21.906 -3.689 4.828 1 62.53 30 ILE B C 1
ATOM 2160 O O . ILE B 1 30 ? 22.469 -2.621 4.602 1 62.53 30 ILE B O 1
ATOM 2164 N N . GLY B 1 31 ? 22.172 -4.48 5.688 1 53.47 31 GLY B N 1
ATOM 2165 C CA . GLY B 1 31 ? 23.344 -4.184 6.492 1 53.47 31 GLY B CA 1
ATOM 2166 C C . GLY B 1 31 ? 24.641 -4.238 5.703 1 53.47 31 GLY B C 1
ATOM 2167 O O . GLY B 1 31 ? 25.547 -3.443 5.945 1 53.47 31 GLY B O 1
ATOM 2168 N N . GLU B 1 32 ? 24.703 -5.199 4.762 1 47.22 32 GLU B N 1
ATOM 2169 C CA . GLU B 1 32 ? 25.922 -5.453 4.02 1 47.22 32 GLU B CA 1
ATOM 2170 C C . GLU B 1 32 ? 26 -4.613 2.748 1 47.22 32 GLU B C 1
ATOM 2172 O O . GLU B 1 32 ? 27.062 -4.453 2.158 1 47.22 32 GLU B O 1
ATOM 2177 N N . VAL B 1 33 ? 24.844 -4.418 2.07 1 50.72 33 VAL B N 1
ATOM 2178 C CA . VAL B 1 33 ? 24.859 -3.709 0.794 1 50.72 33 VAL B CA 1
ATOM 2179 C C . VAL B 1 33 ? 25.75 -2.48 0.891 1 50.72 33 VAL B C 1
ATOM 2181 O O . VAL B 1 33 ? 25.922 -1.743 -0.084 1 50.72 33 VAL B O 1
ATOM 2184 N N . SER B 1 34 ? 26.25 -2.059 2.025 1 46.75 34 SER B N 1
ATOM 2185 C CA . SER B 1 34 ? 27.234 -0.991 1.963 1 46.75 34 SER B CA 1
ATOM 2186 C C . SER B 1 34 ? 28.234 -1.216 0.821 1 46.75 34 SER B C 1
ATOM 2188 O O . SER B 1 34 ? 28.438 -0.333 -0.015 1 46.75 34 SER B O 1
ATOM 2190 N N . THR B 1 35 ? 29.422 -2.076 1.038 1 43.12 35 THR B N 1
ATOM 2191 C CA . THR B 1 35 ? 30.719 -1.961 0.362 1 43.12 35 THR B CA 1
ATOM 2192 C C . THR B 1 35 ? 30.672 -2.619 -1.014 1 43.12 35 THR B C 1
ATOM 2194 O O . THR B 1 35 ? 31.359 -2.184 -1.94 1 43.12 35 THR B O 1
ATOM 2197 N N . LYS B 1 36 ? 29.984 -3.908 -1.373 1 48.38 36 LYS B N 1
ATOM 2198 C CA . LYS B 1 36 ? 30.359 -4.617 -2.592 1 48.38 36 LYS B CA 1
ATOM 2199 C C . LYS B 1 36 ? 29.141 -4.988 -3.418 1 48.38 36 LYS B C 1
ATOM 2201 O O . LYS B 1 36 ? 29.266 -5.574 -4.496 1 48.38 36 LYS B O 1
ATOM 2206 N N . SER B 1 37 ? 27.828 -4.574 -2.838 1 51.97 37 SER B N 1
ATOM 2207 C CA . SER B 1 37 ? 26.719 -5.059 -3.65 1 51.97 37 SER B CA 1
ATOM 2208 C C . SER B 1 37 ? 25.672 -3.967 -3.881 1 51.97 37 SER B C 1
ATOM 2210 O O . SER B 1 37 ? 25.609 -2.996 -3.123 1 51.97 37 SER B O 1
ATOM 2212 N N . THR B 1 38 ? 25.031 -3.996 -5.148 1 63.62 38 THR B N 1
ATOM 2213 C CA . THR B 1 38 ? 23.938 -3.084 -5.484 1 63.62 38 THR B CA 1
ATOM 2214 C C . THR B 1 38 ? 22.609 -3.627 -4.98 1 63.62 38 THR B C 1
ATOM 2216 O O . THR B 1 38 ? 22.484 -4.82 -4.707 1 63.62 38 THR B O 1
ATOM 2219 N N . PRO B 1 39 ? 21.734 -2.77 -4.609 1 62.91 39 PRO B N 1
ATOM 2220 C CA . PRO B 1 39 ? 20.391 -3.201 -4.219 1 62.91 39 PRO B CA 1
ATOM 2221 C C . PRO B 1 39 ? 19.828 -4.277 -5.145 1 62.91 39 PRO B C 1
ATOM 2223 O O . PRO B 1 39 ? 19.188 -5.219 -4.68 1 62.91 39 PRO B O 1
ATOM 2226 N N . THR B 1 40 ? 20.047 -4.227 -6.305 1 68.12 40 THR B N 1
ATOM 2227 C CA . THR B 1 40 ? 19.578 -5.211 -7.277 1 68.12 40 THR B CA 1
ATOM 2228 C C . THR B 1 40 ? 20.234 -6.566 -7.031 1 68.12 40 THR B C 1
ATOM 2230 O O . THR B 1 40 ? 19.594 -7.609 -7.191 1 68.12 40 THR B O 1
ATOM 2233 N N . ASP B 1 41 ? 21.375 -6.512 -6.559 1 75.62 41 ASP B N 1
ATOM 2234 C CA . ASP B 1 41 ? 22.078 -7.746 -6.25 1 75.62 41 ASP B CA 1
ATOM 2235 C C . ASP B 1 41 ? 21.469 -8.453 -5.043 1 75.62 41 ASP B C 1
ATOM 2237 O O . ASP B 1 41 ? 21.359 -9.68 -5.027 1 75.62 41 ASP B O 1
ATOM 2241 N N . VAL B 1 42 ? 20.969 -7.637 -4.176 1 75.94 42 VAL B N 1
ATOM 2242 C CA . VAL B 1 42 ? 20.438 -8.172 -2.93 1 75.94 42 VAL B CA 1
ATOM 2243 C C . VAL B 1 42 ? 19.156 -8.953 -3.213 1 75.94 42 VAL B C 1
ATOM 2245 O O . VAL B 1 42 ? 19 -10.094 -2.766 1 75.94 42 VAL B O 1
ATOM 2248 N N . VAL B 1 43 ? 18.328 -8.422 -3.98 1 83.06 43 VAL B N 1
ATOM 2249 C CA . VAL B 1 43 ? 17.062 -9.07 -4.258 1 83.06 43 VAL B CA 1
ATOM 2250 C C . VAL B 1 43 ? 17.281 -10.305 -5.129 1 83.06 43 VAL B C 1
ATOM 2252 O O . VAL B 1 43 ? 16.641 -11.336 -4.926 1 83.06 43 VAL B O 1
ATOM 2255 N N . THR B 1 44 ? 18.188 -10.18 -5.992 1 82.81 44 THR B N 1
ATOM 2256 C CA . THR B 1 44 ? 18.5 -11.312 -6.859 1 82.81 44 THR B CA 1
ATOM 2257 C C . THR B 1 44 ? 19.031 -12.492 -6.039 1 82.81 44 THR B C 1
ATOM 2259 O O . THR B 1 44 ? 18.578 -13.625 -6.207 1 82.81 44 THR B O 1
ATOM 2262 N N . ALA B 1 45 ? 19.875 -12.125 -5.152 1 88.12 45 ALA B N 1
ATOM 2263 C CA . ALA B 1 45 ? 20.469 -13.172 -4.316 1 88.12 45 ALA B CA 1
ATOM 2264 C C . ALA B 1 45 ? 19.406 -13.812 -3.414 1 88.12 45 ALA B C 1
ATOM 2266 O O . ALA B 1 45 ? 19.391 -15.031 -3.24 1 88.12 45 ALA B O 1
ATOM 2267 N N . ALA B 1 46 ? 18.578 -12.984 -2.846 1 92.69 46 ALA B N 1
ATOM 2268 C CA . ALA B 1 46 ? 17.531 -13.492 -1.966 1 92.69 46 ALA B CA 1
ATOM 2269 C C . ALA B 1 46 ? 16.547 -14.367 -2.736 1 92.69 46 ALA B C 1
ATOM 2271 O O . ALA B 1 46 ? 16.172 -15.445 -2.271 1 92.69 46 ALA B O 1
ATOM 2272 N N . ASP B 1 47 ? 16.156 -13.938 -3.887 1 93.69 47 ASP B N 1
ATOM 2273 C CA . ASP B 1 47 ? 15.25 -14.688 -4.742 1 93.69 47 ASP B CA 1
ATOM 2274 C C . ASP B 1 47 ? 15.805 -16.078 -5.043 1 93.69 47 ASP B C 1
ATOM 2276 O O . ASP B 1 47 ? 15.102 -17.078 -4.902 1 93.69 47 ASP B O 1
ATOM 2280 N N . ARG B 1 48 ? 17 -16.109 -5.426 1 94.12 48 ARG B N 1
ATOM 2281 C CA . ARG B 1 48 ? 17.641 -17.359 -5.801 1 94.12 48 ARG B CA 1
ATOM 2282 C C . ARG B 1 48 ? 17.812 -18.281 -4.594 1 94.12 48 ARG B C 1
ATOM 2284 O O . ARG B 1 48 ? 17.578 -19.484 -4.688 1 94.12 48 ARG B O 1
ATOM 2291 N N . ALA B 1 49 ? 18.203 -17.703 -3.504 1 95.62 49 ALA B N 1
ATOM 2292 C CA . ALA B 1 49 ? 18.422 -18.484 -2.293 1 95.62 49 ALA B CA 1
ATOM 2293 C C . ALA B 1 49 ? 17.109 -19.109 -1.811 1 95.62 49 ALA B C 1
ATOM 2295 O O . ALA B 1 49 ? 17.062 -20.281 -1.434 1 95.62 49 ALA B O 1
ATOM 2296 N N . VAL B 1 50 ? 16.078 -18.312 -1.816 1 97.31 50 VAL B N 1
ATOM 2297 C CA . VAL B 1 50 ? 14.781 -18.781 -1.363 1 97.31 50 VAL B CA 1
ATOM 2298 C C . VAL B 1 50 ? 14.266 -19.875 -2.303 1 97.31 50 VAL B C 1
ATOM 2300 O O . VAL B 1 50 ? 13.758 -20.891 -1.853 1 97.31 50 VAL B O 1
ATOM 2303 N N . GLU B 1 51 ? 14.406 -19.656 -3.576 1 97.06 51 GLU B N 1
ATOM 2304 C CA . GLU B 1 51 ? 13.953 -20.656 -4.547 1 97.06 51 GLU B CA 1
ATOM 2305 C C . GLU B 1 51 ? 14.719 -21.969 -4.387 1 97.06 51 GLU B C 1
ATOM 2307 O O . GLU B 1 51 ? 14.109 -23.031 -4.379 1 97.06 51 GLU B O 1
ATOM 2312 N N . ARG B 1 52 ? 16.016 -21.891 -4.258 1 96.31 52 ARG B N 1
ATOM 2313 C CA . ARG B 1 52 ? 16.828 -23.094 -4.062 1 96.31 52 ARG B CA 1
ATOM 2314 C C . ARG B 1 52 ? 16.406 -23.844 -2.807 1 96.31 52 ARG B C 1
ATOM 2316 O O . ARG B 1 52 ? 16.312 -25.062 -2.816 1 96.31 52 ARG B O 1
ATOM 2323 N N . HIS B 1 53 ? 16.156 -23.094 -1.772 1 97.38 53 HIS B N 1
ATOM 2324 C CA . HIS B 1 53 ? 15.727 -23.656 -0.504 1 97.38 53 HIS B CA 1
ATOM 2325 C C . HIS B 1 53 ? 14.438 -24.453 -0.675 1 97.38 53 HIS B C 1
ATOM 2327 O O . HIS B 1 53 ? 14.344 -25.594 -0.203 1 97.38 53 HIS B O 1
ATOM 2333 N N . VAL B 1 54 ? 13.492 -23.906 -1.392 1 97.5 54 VAL B N 1
ATOM 2334 C CA . VAL B 1 54 ? 12.195 -24.547 -1.584 1 97.5 54 VAL B CA 1
ATOM 2335 C C . VAL B 1 54 ? 12.352 -25.781 -2.484 1 97.5 54 VAL B C 1
ATOM 2337 O O . VAL B 1 54 ? 11.82 -26.844 -2.182 1 97.5 54 VAL B O 1
ATOM 2340 N N . ILE B 1 55 ? 13.094 -25.641 -3.535 1 95.56 55 ILE B N 1
ATOM 2341 C CA . ILE B 1 55 ? 13.273 -26.719 -4.496 1 95.56 55 ILE B CA 1
ATOM 2342 C C . ILE B 1 55 ? 13.969 -27.906 -3.82 1 95.56 55 ILE B C 1
ATOM 2344 O O . ILE B 1 55 ? 13.562 -29.047 -3.992 1 95.56 55 ILE B O 1
ATOM 2348 N N . GLU B 1 56 ? 15.016 -27.609 -3.07 1 95.44 56 GLU B N 1
ATOM 2349 C CA . GLU B 1 56 ? 15.742 -28.672 -2.371 1 95.44 56 GLU B CA 1
ATOM 2350 C C . GLU B 1 56 ? 14.828 -29.422 -1.41 1 95.44 56 GLU B C 1
ATOM 2352 O O . GLU B 1 56 ? 14.852 -30.656 -1.364 1 95.44 56 GLU B O 1
ATOM 2357 N N . PHE B 1 57 ? 14.07 -28.656 -0.695 1 95.31 57 PHE B N 1
ATOM 2358 C CA . PHE B 1 57 ? 13.133 -29.281 0.235 1 95.31 57 PHE B CA 1
ATOM 2359 C C . PHE B 1 57 ? 12.141 -30.172 -0.507 1 95.31 57 PHE B C 1
ATOM 2361 O O . PHE B 1 57 ? 11.875 -31.297 -0.088 1 95.31 57 PHE B O 1
ATOM 2368 N N . LEU B 1 58 ? 11.547 -29.656 -1.59 1 94.12 58 LEU B N 1
ATOM 2369 C CA . LEU B 1 58 ? 10.539 -30.391 -2.342 1 94.12 58 LEU B CA 1
ATOM 2370 C C . LEU B 1 58 ? 11.148 -31.641 -2.992 1 94.12 58 LEU B C 1
ATOM 2372 O O . LEU B 1 58 ? 10.5 -32.688 -3.076 1 94.12 58 LEU B O 1
ATOM 2376 N N . HIS B 1 59 ? 12.359 -31.516 -3.428 1 91 59 HIS B N 1
ATOM 2377 C CA . HIS B 1 59 ? 13.039 -32.656 -4.031 1 91 59 HIS B CA 1
ATOM 2378 C C . HIS B 1 59 ? 13.258 -33.781 -3.012 1 91 59 HIS B C 1
ATOM 2380 O O . HIS B 1 59 ? 13.203 -34.969 -3.355 1 91 59 HIS B O 1
ATOM 2386 N N . GLU B 1 60 ? 13.461 -33.406 -1.801 1 92.81 60 GLU B N 1
ATOM 2387 C CA . GLU B 1 60 ? 13.688 -34.375 -0.735 1 92.81 60 GLU B CA 1
ATOM 2388 C C . GLU B 1 60 ? 12.375 -35.031 -0.289 1 92.81 60 GLU B C 1
ATOM 2390 O O . GLU B 1 60 ? 12.328 -36.219 -0.037 1 92.81 60 GLU B O 1
ATOM 2395 N N . THR B 1 61 ? 11.375 -34.25 -0.214 1 90.75 61 THR B N 1
ATOM 2396 C CA . THR B 1 61 ? 10.117 -34.719 0.373 1 90.75 61 THR B CA 1
ATOM 2397 C C . THR B 1 61 ? 9.211 -35.312 -0.694 1 90.75 61 THR B C 1
ATOM 2399 O O . THR B 1 61 ? 8.422 -36.219 -0.407 1 90.75 61 THR B O 1
ATOM 2402 N N . ARG B 1 62 ? 9.312 -34.75 -1.887 1 91.88 62 ARG B N 1
ATOM 2403 C CA . ARG B 1 62 ? 8.508 -35.188 -3.023 1 91.88 62 ARG B CA 1
ATOM 2404 C C . ARG B 1 62 ? 9.344 -35.25 -4.297 1 91.88 62 ARG B C 1
ATOM 2406 O O . ARG B 1 62 ? 9.125 -34.469 -5.23 1 91.88 62 ARG B O 1
ATOM 2413 N N . PRO B 1 63 ? 10.133 -36.25 -4.367 1 89.56 63 PRO B N 1
ATOM 2414 C CA . PRO B 1 63 ? 11.133 -36.312 -5.43 1 89.56 63 PRO B CA 1
ATOM 2415 C C . PRO B 1 63 ? 10.516 -36.438 -6.82 1 89.56 63 PRO B C 1
ATOM 2417 O O . PRO B 1 63 ? 11.148 -36.094 -7.82 1 89.56 63 PRO B O 1
ATOM 2420 N N . ASP B 1 64 ? 9.266 -36.844 -6.879 1 89.56 64 ASP B N 1
ATOM 2421 C CA . ASP B 1 64 ? 8.672 -37.125 -8.188 1 89.56 64 ASP B CA 1
ATOM 2422 C C . ASP B 1 64 ? 7.898 -35.906 -8.695 1 89.56 64 ASP B C 1
ATOM 2424 O O . ASP B 1 64 ? 7.41 -35.906 -9.828 1 89.56 64 ASP B O 1
ATOM 2428 N N . ASP B 1 65 ? 7.812 -34.938 -7.914 1 92.19 65 ASP B N 1
ATOM 2429 C CA . ASP B 1 65 ? 7.047 -33.75 -8.289 1 92.19 65 ASP B CA 1
ATOM 2430 C C . ASP B 1 65 ? 7.902 -32.781 -9.102 1 92.19 65 ASP B C 1
ATOM 2432 O O . ASP B 1 65 ? 9.133 -32.781 -8.992 1 92.19 65 ASP B O 1
ATOM 2436 N N . ALA B 1 66 ? 7.242 -32.031 -9.938 1 93.5 66 ALA B N 1
ATOM 2437 C CA . ALA B 1 66 ? 7.895 -30.969 -10.695 1 93.5 66 ALA B CA 1
ATOM 2438 C C . ALA B 1 66 ? 7.762 -29.625 -9.984 1 93.5 66 ALA B C 1
ATOM 2440 O O . ALA B 1 66 ? 6.875 -29.453 -9.141 1 93.5 66 ALA B O 1
ATOM 2441 N N . VAL B 1 67 ? 8.703 -28.766 -10.289 1 93.81 67 VAL B N 1
ATOM 2442 C CA . VAL B 1 67 ? 8.664 -27.406 -9.734 1 93.81 67 VAL B CA 1
ATOM 2443 C C . VAL B 1 67 ? 8.836 -26.391 -10.859 1 93.81 67 VAL B C 1
ATOM 2445 O O . VAL B 1 67 ? 9.75 -26.5 -11.672 1 93.81 67 VAL B O 1
ATOM 2448 N N . LEU B 1 68 ? 7.895 -25.5 -10.992 1 94 68 LEU B N 1
ATOM 2449 C CA . LEU B 1 68 ? 8.008 -24.312 -11.836 1 94 68 LEU B CA 1
ATOM 2450 C C . LEU B 1 68 ? 8.336 -23.078 -11 1 94 68 LEU B C 1
ATOM 2452 O O . LEU B 1 68 ? 7.477 -22.547 -10.297 1 94 68 LEU B O 1
ATOM 2456 N N . GLY B 1 69 ? 9.586 -22.641 -11.125 1 90.81 69 GLY B N 1
ATOM 2457 C CA . GLY B 1 69 ? 10.055 -21.5 -10.359 1 90.81 69 GLY B CA 1
ATOM 2458 C C . GLY B 1 69 ? 10.328 -20.266 -11.219 1 90.81 69 GLY B C 1
ATOM 2459 O O . GLY B 1 69 ? 10.625 -20.406 -12.406 1 90.81 69 GLY B O 1
ATOM 2460 N N . GLU B 1 70 ? 10.188 -19.109 -10.656 1 84.88 70 GLU B N 1
ATOM 2461 C CA . GLU B 1 70 ? 10.438 -17.844 -11.336 1 84.88 70 GLU B CA 1
ATOM 2462 C C . GLU B 1 70 ? 11.867 -17.766 -11.859 1 84.88 70 GLU B C 1
ATOM 2464 O O . GLU B 1 70 ? 12.094 -17.359 -13 1 84.88 70 GLU B O 1
ATOM 2469 N N . GLU B 1 71 ? 12.805 -18.234 -11.062 1 83.44 71 GLU B N 1
ATOM 2470 C CA . GLU B 1 71 ? 14.227 -18.031 -11.352 1 83.44 71 GLU B CA 1
ATOM 2471 C C . GLU B 1 71 ? 14.781 -19.172 -12.211 1 83.44 71 GLU B C 1
ATOM 2473 O O . GLU B 1 71 ? 15.594 -18.938 -13.109 1 83.44 71 GLU B O 1
ATOM 2478 N N . THR B 1 72 ? 14.305 -20.438 -11.93 1 83.94 72 THR B N 1
ATOM 2479 C CA . THR B 1 72 ? 14.938 -21.594 -12.539 1 83.94 72 THR B CA 1
ATOM 2480 C C . THR B 1 72 ? 14.039 -22.188 -13.617 1 83.94 72 THR B C 1
ATOM 2482 O O . THR B 1 72 ? 14.477 -23.047 -14.398 1 83.94 72 THR B O 1
ATOM 2485 N N . GLY B 1 73 ? 12.836 -21.688 -13.703 1 87.19 73 GLY B N 1
ATOM 2486 C CA . GLY B 1 73 ? 11.898 -22.328 -14.602 1 87.19 73 GLY B CA 1
ATOM 2487 C C . GLY B 1 73 ? 11.438 -23.688 -14.102 1 87.19 73 GLY B C 1
ATOM 2488 O O . GLY B 1 73 ? 11.258 -23.891 -12.898 1 87.19 73 GLY B O 1
ATOM 2489 N N . GLN B 1 74 ? 11.164 -24.594 -15.07 1 85.44 74 GLN B N 1
ATOM 2490 C CA . GLN B 1 74 ? 10.633 -25.891 -14.672 1 85.44 74 GLN B CA 1
ATOM 2491 C C . GLN B 1 74 ? 11.75 -26.875 -14.352 1 85.44 74 GLN B C 1
ATOM 2493 O O . GLN B 1 74 ? 12.695 -27.016 -15.133 1 85.44 74 GLN B O 1
ATOM 2498 N N . THR B 1 75 ? 11.602 -27.406 -13.18 1 81.94 75 THR B N 1
ATOM 2499 C CA . THR B 1 75 ? 12.477 -28.516 -12.797 1 81.94 75 THR B CA 1
ATOM 2500 C C . THR B 1 75 ? 11.656 -29.781 -12.523 1 81.94 75 THR B C 1
ATOM 2502 O O . THR B 1 75 ? 10.562 -29.703 -11.969 1 81.94 75 THR B O 1
ATOM 2505 N N . GLY B 1 76 ? 12.172 -30.8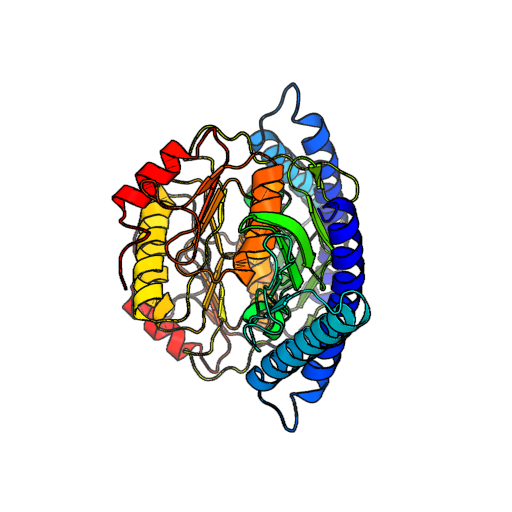75 -13 1 78.88 76 GLY B N 1
ATOM 2506 C CA . GLY B 1 76 ? 11.438 -32.125 -12.867 1 78.88 76 GLY B CA 1
ATOM 2507 C C . GLY B 1 76 ? 10.453 -32.375 -14 1 78.88 76 GLY B C 1
ATOM 2508 O O . GLY B 1 76 ? 10.109 -31.438 -14.734 1 78.88 76 GLY B O 1
ATOM 2509 N N . GLU B 1 77 ? 10.125 -33.625 -14.312 1 75.56 77 GLU B N 1
ATOM 2510 C CA . GLU B 1 77 ? 9.242 -34 -15.414 1 75.56 77 GLU B CA 1
ATOM 2511 C C . GLU B 1 77 ? 7.84 -34.344 -14.898 1 75.56 77 GLU B C 1
ATOM 2513 O O . GLU B 1 77 ? 7.684 -34.812 -13.773 1 75.56 77 GLU B O 1
ATOM 2518 N N . MET B 1 78 ? 6.867 -33.844 -15.672 1 71.38 78 MET B N 1
ATOM 2519 C CA . MET B 1 78 ? 5.48 -34.188 -15.398 1 71.38 78 MET B CA 1
ATOM 2520 C C . MET B 1 78 ? 5.102 -35.469 -16.141 1 71.38 78 MET B C 1
ATOM 2522 O O . MET B 1 78 ? 4.691 -35.438 -17.297 1 71.38 78 MET B O 1
ATOM 2526 N N . VAL B 1 79 ? 5.328 -36.594 -15.586 1 67.81 79 VAL B N 1
ATOM 2527 C CA . VAL B 1 79 ? 5.234 -37.875 -16.312 1 67.81 79 VAL B CA 1
ATOM 2528 C C . VAL B 1 79 ? 3.795 -38.375 -16.297 1 67.81 79 VAL B C 1
ATOM 2530 O O . VAL B 1 79 ? 3.289 -38.875 -17.297 1 67.81 79 VAL B O 1
ATOM 2533 N N . ALA B 1 80 ? 3.211 -38.281 -15.18 1 73.5 80 ALA B N 1
ATOM 2534 C CA . ALA B 1 80 ? 1.862 -38.844 -15.039 1 73.5 80 ALA B CA 1
ATOM 2535 C C . ALA B 1 80 ? 0.836 -37.719 -14.875 1 73.5 80 ALA B C 1
ATOM 2537 O O . ALA B 1 80 ? 1.167 -36.625 -14.406 1 73.5 80 ALA B O 1
ATOM 2538 N N . PRO B 1 81 ? -0.293 -37.938 -15.453 1 70.56 81 PRO B N 1
ATOM 2539 C CA . PRO B 1 81 ? -1.36 -36.938 -15.258 1 70.56 81 PRO B CA 1
ATOM 2540 C C . PRO B 1 81 ? -1.564 -36.562 -13.797 1 70.56 81 PRO B C 1
ATOM 2542 O O . PRO B 1 81 ? -2.064 -35.5 -13.492 1 70.56 81 PRO B O 1
ATOM 2545 N N . SER B 1 82 ? -1.177 -37.438 -13.008 1 75.19 82 SER B N 1
ATOM 2546 C CA . SER B 1 82 ? -1.368 -37.219 -11.578 1 75.19 82 SER B CA 1
ATOM 2547 C C . SER B 1 82 ? -0.147 -36.562 -10.953 1 75.19 82 SER B C 1
ATOM 2549 O O . SER B 1 82 ? -0.128 -36.281 -9.75 1 75.19 82 SER B O 1
ATOM 2551 N N . ALA B 1 83 ? 0.642 -36.156 -11.852 1 87.31 83 ALA B N 1
ATOM 2552 C CA . ALA B 1 83 ? 1.873 -35.562 -11.336 1 87.31 83 ALA B CA 1
ATOM 2553 C C . ALA B 1 83 ? 1.607 -34.188 -10.742 1 87.31 83 ALA B C 1
ATOM 2555 O O . ALA B 1 83 ? 0.777 -33.406 -11.25 1 87.31 83 ALA B O 1
ATOM 2556 N N . VAL B 1 84 ? 2.248 -33.875 -9.656 1 94.62 84 VAL B N 1
ATOM 2557 C CA . VAL B 1 84 ? 2.145 -32.594 -8.984 1 94.62 84 VAL B CA 1
ATOM 2558 C C . VAL B 1 84 ? 3.217 -31.641 -9.516 1 94.62 84 VAL B C 1
ATOM 2560 O O . VAL B 1 84 ? 4.375 -32.031 -9.672 1 94.62 84 VAL B O 1
ATOM 2563 N N . ARG B 1 85 ? 2.795 -30.469 -9.906 1 96.12 85 ARG B N 1
ATOM 2564 C CA . ARG B 1 85 ? 3.717 -29.375 -10.219 1 96.12 85 ARG B CA 1
ATOM 2565 C C . ARG B 1 85 ? 3.572 -28.234 -9.219 1 96.12 85 ARG B C 1
ATOM 2567 O O . ARG B 1 85 ? 2.492 -27.672 -9.078 1 96.12 85 ARG B O 1
ATOM 2574 N N . TRP B 1 86 ? 4.672 -27.969 -8.57 1 97.62 86 TRP B N 1
ATOM 2575 C CA . TRP B 1 86 ? 4.711 -26.844 -7.648 1 97.62 86 TRP B CA 1
ATOM 2576 C C . TRP B 1 86 ? 5.051 -25.547 -8.391 1 97.62 86 TRP B C 1
ATOM 2578 O O . TRP B 1 86 ? 5.992 -25.516 -9.188 1 97.62 86 TRP B O 1
ATOM 2588 N N . ILE B 1 87 ? 4.27 -24.516 -8.195 1 98.19 87 ILE B N 1
ATOM 2589 C CA . ILE B 1 87 ? 4.465 -23.219 -8.82 1 98.19 87 ILE B CA 1
ATOM 2590 C C . ILE B 1 87 ? 4.902 -22.203 -7.766 1 98.19 87 ILE B C 1
ATOM 2592 O O . ILE B 1 87 ? 4.129 -21.859 -6.867 1 98.19 87 ILE B O 1
ATOM 2596 N N . LEU B 1 88 ? 6.141 -21.641 -7.941 1 98.44 88 LEU B N 1
ATOM 2597 C CA . LEU B 1 88 ? 6.781 -20.922 -6.844 1 98.44 88 LEU B CA 1
ATOM 2598 C C . LEU B 1 88 ? 7.172 -19.516 -7.273 1 98.44 88 LEU B C 1
ATOM 2600 O O . LEU B 1 88 ? 7.828 -19.344 -8.305 1 98.44 88 LEU B O 1
ATOM 2604 N N . ASP B 1 89 ? 6.699 -18.531 -6.562 1 98.38 89 ASP B N 1
ATOM 2605 C CA . ASP B 1 89 ? 7.32 -17.219 -6.516 1 98.38 89 ASP B CA 1
ATOM 2606 C C . ASP B 1 89 ? 8.109 -17.016 -5.219 1 98.38 89 ASP B C 1
ATOM 2608 O O . ASP B 1 89 ? 7.52 -16.859 -4.148 1 98.38 89 ASP B O 1
ATOM 2612 N N . PRO B 1 90 ? 9.383 -17.062 -5.281 1 98 90 PRO B N 1
ATOM 2613 C CA . PRO B 1 90 ? 10.18 -16.969 -4.051 1 98 90 PRO B CA 1
ATOM 2614 C C . PRO B 1 90 ? 9.984 -15.641 -3.328 1 98 90 PRO B C 1
ATOM 2616 O O . PRO B 1 90 ? 9.922 -15.609 -2.096 1 98 90 PRO B O 1
ATOM 2619 N N . ILE B 1 91 ? 9.953 -14.555 -4.078 1 97.06 91 ILE B N 1
ATOM 2620 C CA . ILE B 1 91 ? 9.695 -13.227 -3.52 1 97.06 91 ILE B CA 1
ATOM 2621 C C . ILE B 1 91 ? 8.797 -12.43 -4.465 1 97.06 91 ILE B C 1
ATOM 2623 O O . ILE B 1 91 ? 9.289 -11.703 -5.328 1 97.06 91 ILE B O 1
ATOM 2627 N N . ASP B 1 92 ? 7.539 -12.586 -4.312 1 97.19 92 ASP B N 1
ATOM 2628 C CA . ASP B 1 92 ? 6.625 -11.664 -4.98 1 97.19 92 ASP B CA 1
ATOM 2629 C C . ASP B 1 92 ? 6.656 -10.281 -4.328 1 97.19 92 ASP B C 1
ATOM 2631 O O . ASP B 1 92 ? 6.488 -10.164 -3.111 1 97.19 92 ASP B O 1
ATOM 2635 N N . GLY B 1 93 ? 6.809 -9.234 -5.156 1 96.19 93 GLY B N 1
ATOM 2636 C CA . GLY B 1 93 ? 7.008 -7.898 -4.617 1 96.19 93 GLY B CA 1
ATOM 2637 C C . GLY B 1 93 ? 8.461 -7.578 -4.336 1 96.19 93 GLY B C 1
ATOM 2638 O O . GLY B 1 93 ? 8.805 -7.098 -3.254 1 96.19 93 GLY B O 1
ATOM 2639 N N . THR B 1 94 ? 9.336 -7.848 -5.27 1 93.31 94 THR B N 1
ATOM 2640 C CA . THR B 1 94 ? 10.781 -7.734 -5.117 1 93.31 94 THR B CA 1
ATOM 2641 C C . THR B 1 94 ? 11.188 -6.285 -4.852 1 93.31 94 THR B C 1
ATOM 2643 O O . THR B 1 94 ? 12.109 -6.027 -4.074 1 93.31 94 THR B O 1
ATOM 2646 N N . VAL B 1 95 ? 10.477 -5.332 -5.48 1 93.19 95 VAL B N 1
ATOM 2647 C CA . VAL B 1 95 ? 10.773 -3.928 -5.234 1 93.19 95 VAL B CA 1
ATOM 2648 C C . VAL B 1 95 ? 10.461 -3.582 -3.779 1 93.19 95 VAL B C 1
ATOM 2650 O O . VAL B 1 95 ? 11.258 -2.916 -3.111 1 93.19 95 VAL B O 1
ATOM 2653 N N . ASN B 1 96 ? 9.273 -4.012 -3.326 1 96.25 96 ASN B N 1
ATOM 2654 C CA . ASN B 1 96 ? 8.93 -3.82 -1.921 1 96.25 96 ASN B CA 1
ATOM 2655 C C . ASN B 1 96 ? 9.984 -4.426 -1 1 96.25 96 ASN B C 1
ATOM 2657 O O . ASN B 1 96 ? 10.398 -3.797 -0.025 1 96.25 96 ASN B O 1
ATOM 2661 N N . TYR B 1 97 ? 10.422 -5.613 -1.333 1 95.94 97 TYR B N 1
ATOM 2662 C CA . TYR B 1 97 ? 11.461 -6.305 -0.584 1 95.94 97 TYR B CA 1
ATOM 2663 C C . TYR B 1 97 ? 12.734 -5.469 -0.523 1 95.94 97 TYR B C 1
ATOM 2665 O O . TYR B 1 97 ? 13.32 -5.301 0.547 1 95.94 97 TYR B O 1
ATOM 2673 N N . LEU B 1 98 ? 13.078 -4.953 -1.596 1 91.31 98 LEU B N 1
ATOM 2674 C CA . LEU B 1 98 ? 14.273 -4.125 -1.71 1 91.31 98 LEU B CA 1
ATOM 2675 C C . LEU B 1 98 ? 14.164 -2.885 -0.83 1 91.31 98 LEU B C 1
ATOM 2677 O O . LEU B 1 98 ? 15.125 -2.506 -0.161 1 91.31 98 LEU B O 1
ATOM 2681 N N . TYR B 1 99 ? 12.984 -2.305 -0.71 1 93.44 99 TYR B N 1
ATOM 2682 C CA . TYR B 1 99 ? 12.781 -1.012 -0.063 1 93.44 99 TYR B CA 1
ATOM 2683 C C . TYR B 1 99 ? 12.383 -1.188 1.396 1 93.44 99 TYR B C 1
ATOM 2685 O O . TYR B 1 99 ? 12.234 -0.206 2.129 1 93.44 99 TYR B O 1
ATOM 2693 N N . GLY B 1 100 ? 12.18 -2.434 1.8 1 92.56 100 GLY B N 1
ATOM 2694 C CA . GLY B 1 100 ? 11.781 -2.703 3.172 1 92.56 100 GLY B CA 1
ATOM 2695 C C . GLY B 1 100 ? 10.305 -2.461 3.424 1 92.56 100 GLY B C 1
ATOM 2696 O O . GLY B 1 100 ? 9.891 -2.248 4.566 1 92.56 100 GLY B O 1
ATOM 2697 N N . LEU B 1 101 ? 9.531 -2.334 2.361 1 96.06 101 LEU B N 1
ATOM 2698 C CA . LEU B 1 101 ? 8.078 -2.291 2.486 1 96.06 101 LEU B CA 1
ATOM 2699 C C . LEU B 1 101 ? 7.523 -3.67 2.818 1 96.06 101 LEU B C 1
ATOM 2701 O O . LEU B 1 101 ? 7.992 -4.68 2.291 1 96.06 101 LEU B O 1
ATOM 2705 N N . PRO B 1 102 ? 6.547 -3.738 3.621 1 96.38 102 PRO B N 1
ATOM 2706 C CA . PRO B 1 102 ? 6.129 -5.035 4.164 1 96.38 102 PRO B CA 1
ATOM 2707 C C . PRO B 1 102 ? 5.277 -5.84 3.184 1 96.38 102 PRO B C 1
ATOM 2709 O O . PRO B 1 102 ? 4.992 -7.012 3.43 1 96.38 102 PRO B O 1
ATOM 2712 N N . GLN B 1 103 ? 4.891 -5.32 2.092 1 97.06 103 GLN B N 1
ATOM 2713 C CA . GLN B 1 103 ? 4.023 -6.027 1.159 1 97.06 103 GLN B CA 1
ATOM 2714 C C . GLN B 1 103 ? 4.836 -6.859 0.174 1 97.06 103 GLN B C 1
ATOM 2716 O O . GLN B 1 103 ? 4.93 -6.52 -1.007 1 97.06 103 GLN B O 1
ATOM 2721 N N . TYR B 1 104 ? 5.352 -7.988 0.608 1 97.62 104 TYR B N 1
ATOM 2722 C CA . TYR B 1 104 ? 5.969 -9.008 -0.237 1 97.62 104 TYR B CA 1
ATOM 2723 C C . TYR B 1 104 ? 5.676 -10.406 0.291 1 97.62 104 TYR B C 1
ATOM 2725 O O . TYR B 1 104 ? 5.277 -10.57 1.447 1 97.62 104 TYR B O 1
ATOM 2733 N N . ALA B 1 105 ? 5.859 -11.406 -0.623 1 98.56 105 ALA B N 1
ATOM 2734 C CA . ALA B 1 105 ? 5.375 -12.719 -0.202 1 98.56 105 ALA B CA 1
ATOM 2735 C C . ALA B 1 105 ? 6.195 -13.836 -0.835 1 98.56 105 ALA B C 1
ATOM 2737 O O . ALA B 1 105 ? 6.805 -13.648 -1.89 1 98.56 105 ALA B O 1
ATOM 2738 N N . VAL B 1 106 ? 6.246 -14.953 -0.122 1 98.81 106 VAL B N 1
ATOM 2739 C CA . VAL B 1 106 ? 6.523 -16.25 -0.731 1 98.81 106 VAL B CA 1
ATOM 2740 C C . VAL B 1 106 ? 5.211 -16.922 -1.113 1 98.81 106 VAL B C 1
ATOM 2742 O O . VAL B 1 106 ? 4.32 -17.094 -0.275 1 98.81 106 VAL B O 1
ATOM 2745 N N . SER B 1 107 ? 5.082 -17.266 -2.365 1 98.88 107 SER B N 1
ATOM 2746 C CA . SER B 1 107 ? 3.842 -17.828 -2.893 1 98.88 107 SER B CA 1
ATOM 2747 C C . SER B 1 107 ? 4.074 -19.203 -3.504 1 98.88 107 SER B C 1
ATOM 2749 O O . SER B 1 107 ? 4.941 -19.375 -4.363 1 98.88 107 SER B O 1
ATOM 2751 N N . LEU B 1 108 ? 3.314 -20.203 -3.078 1 98.88 108 LEU B N 1
ATOM 2752 C CA . LEU B 1 108 ? 3.49 -21.578 -3.553 1 98.88 108 LEU B CA 1
ATOM 2753 C C . LEU B 1 108 ? 2.143 -22.234 -3.814 1 98.88 108 LEU B C 1
ATOM 2755 O O . LEU B 1 108 ? 1.293 -22.297 -2.924 1 98.88 108 LEU B O 1
ATOM 2759 N N . GLY B 1 109 ? 1.963 -22.641 -5.031 1 98.69 109 GLY B N 1
ATOM 2760 C CA . GLY B 1 109 ? 0.782 -23.406 -5.422 1 98.69 109 GLY B CA 1
ATOM 2761 C C . GLY B 1 109 ? 1.102 -24.797 -5.898 1 98.69 109 GLY B C 1
ATOM 2762 O O . GLY 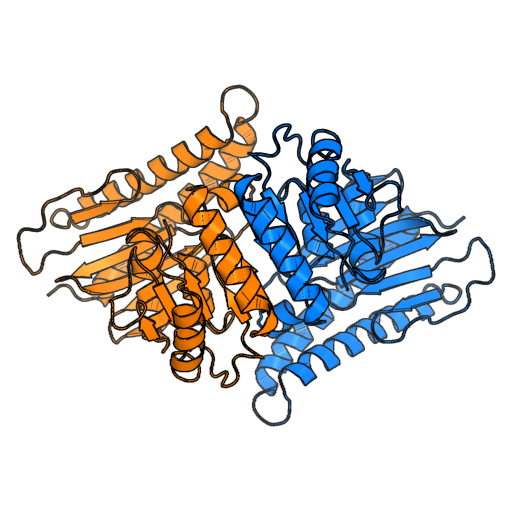B 1 109 ? 2.162 -25.047 -6.48 1 98.69 109 GLY B O 1
ATOM 2763 N N . ALA B 1 110 ? 0.221 -25.75 -5.629 1 98.38 110 ALA B N 1
ATOM 2764 C CA . ALA B 1 110 ? 0.3 -27.109 -6.164 1 98.38 110 ALA B CA 1
ATOM 2765 C C . ALA B 1 110 ? -0.726 -27.312 -7.273 1 98.38 110 ALA B C 1
ATOM 2767 O O . ALA B 1 110 ? -1.925 -27.125 -7.062 1 98.38 110 ALA B O 1
ATOM 2768 N N . GLU B 1 111 ? -0.219 -27.656 -8.367 1 97.12 111 GLU B N 1
ATOM 2769 C CA . GLU B 1 111 ? -1.063 -27.906 -9.539 1 97.12 111 GLU B CA 1
ATOM 2770 C C . GLU B 1 111 ? -1.132 -29.391 -9.875 1 97.12 111 GLU B C 1
ATOM 2772 O O . GLU B 1 111 ? -0.108 -30.062 -9.898 1 97.12 111 GLU B O 1
ATOM 2777 N N . VAL B 1 112 ? -2.311 -29.906 -10.102 1 95.69 112 VAL B N 1
ATOM 2778 C CA . VAL B 1 112 ? -2.566 -31.266 -10.562 1 95.69 112 VAL B CA 1
ATOM 2779 C C . VAL B 1 112 ? -3.502 -31.234 -11.766 1 95.69 112 VAL B C 1
ATOM 2781 O O . VAL B 1 112 ? -4.609 -30.703 -11.688 1 95.69 112 VAL B O 1
ATOM 2784 N N . GLY B 1 113 ? -3.047 -31.828 -12.867 1 90.62 113 GLY B N 1
ATOM 2785 C CA . GLY B 1 113 ? -3.877 -31.859 -14.062 1 90.62 113 GLY B CA 1
ATOM 2786 C C . GLY B 1 113 ? -4.25 -30.484 -14.57 1 90.62 113 GLY B C 1
ATOM 2787 O O . GLY B 1 113 ? -5.387 -30.266 -15 1 90.62 113 GLY B O 1
ATOM 2788 N N . GLY B 1 114 ? -3.441 -29.516 -14.328 1 91.56 114 GLY B N 1
ATOM 2789 C CA . GLY B 1 114 ? -3.66 -28.172 -14.844 1 91.56 114 GLY B CA 1
ATOM 2790 C C . GLY B 1 114 ? -4.473 -27.297 -13.906 1 91.56 114 GLY B C 1
ATOM 2791 O O . GLY B 1 114 ? -4.746 -26.141 -14.219 1 91.56 114 GLY B O 1
ATOM 2792 N N . GLN B 1 115 ? -4.762 -27.922 -12.781 1 95.56 115 GLN B N 1
ATOM 2793 C CA . GLN B 1 115 ? -5.559 -27.172 -11.812 1 95.56 115 GLN B CA 1
ATOM 2794 C C . GLN B 1 115 ? -4.801 -26.984 -10.5 1 95.56 115 GLN B C 1
ATOM 2796 O O . GLN B 1 115 ? -4.258 -27.953 -9.945 1 95.56 115 GLN B O 1
ATOM 2801 N N . VAL B 1 116 ? -4.758 -25.766 -10.047 1 98.12 116 VAL B N 1
ATOM 2802 C CA . VAL B 1 116 ? -4.16 -25.531 -8.734 1 98.12 116 VAL B CA 1
ATOM 2803 C C . VAL B 1 116 ? -5.082 -26.062 -7.641 1 98.12 116 VAL B C 1
ATOM 2805 O O . VAL B 1 116 ? -6.246 -25.656 -7.555 1 98.12 116 VAL B O 1
ATOM 2808 N N . VAL B 1 117 ? -4.57 -26.906 -6.773 1 98.5 117 VAL B N 1
ATOM 2809 C CA . VAL B 1 117 ? -5.449 -27.609 -5.84 1 98.5 117 VAL B CA 1
ATOM 2810 C C . VAL B 1 117 ? -5.105 -27.203 -4.41 1 98.5 117 VAL B C 1
ATOM 2812 O O . VAL B 1 117 ? -5.887 -27.438 -3.486 1 98.5 117 VAL B O 1
ATOM 2815 N N . ALA B 1 118 ? -3.953 -26.625 -4.207 1 98.88 118 ALA B N 1
ATOM 2816 C CA . ALA B 1 118 ? -3.512 -26.109 -2.914 1 98.88 118 ALA B CA 1
ATOM 2817 C C . ALA B 1 118 ? -2.609 -24.906 -3.09 1 98.88 118 ALA B C 1
ATOM 2819 O O . ALA B 1 118 ? -1.867 -24.797 -4.07 1 98.88 118 ALA B O 1
ATOM 2820 N N . GLY B 1 119 ? -2.725 -23.969 -2.211 1 98.81 119 GLY B N 1
ATOM 2821 C CA . GLY B 1 119 ? -1.901 -22.766 -2.297 1 98.81 119 GLY B CA 1
ATOM 2822 C C . GLY B 1 119 ? -1.677 -22.109 -0.953 1 98.81 119 GLY B C 1
ATOM 2823 O O . GLY B 1 119 ? -2.531 -22.172 -0.067 1 98.81 119 GLY B O 1
ATOM 2824 N N . VAL B 1 120 ? -0.506 -21.516 -0.809 1 98.94 120 VAL B N 1
ATOM 2825 C CA . VAL B 1 120 ? -0.163 -20.719 0.364 1 98.94 120 VAL B CA 1
ATOM 2826 C C . VAL B 1 120 ? 0.592 -19.469 -0.067 1 98.94 120 VAL B C 1
ATOM 2828 O O . VAL B 1 120 ? 1.429 -19.516 -0.972 1 98.94 120 VAL B O 1
ATOM 2831 N N . VAL B 1 121 ? 0.204 -18.375 0.437 1 98.94 121 VAL B N 1
ATOM 2832 C CA . VAL B 1 121 ? 0.901 -17.094 0.34 1 98.94 121 VAL B CA 1
ATOM 2833 C C . VAL B 1 121 ? 1.282 -16.609 1.735 1 98.94 121 VAL B C 1
ATOM 2835 O O . VAL B 1 121 ? 0.425 -16.5 2.615 1 98.94 121 VAL B O 1
ATOM 2838 N N . ARG B 1 122 ? 2.574 -16.344 1.909 1 98.88 122 ARG B N 1
ATOM 2839 C CA . ARG B 1 122 ? 3.027 -15.883 3.221 1 98.88 122 ARG B CA 1
ATOM 2840 C C . ARG B 1 122 ? 3.816 -14.586 3.107 1 98.88 122 ARG B C 1
ATOM 2842 O O . ARG B 1 122 ? 4.734 -14.477 2.293 1 98.88 122 ARG B O 1
ATOM 2849 N N . ASN B 1 123 ? 3.389 -13.625 3.84 1 98.69 123 ASN B N 1
ATOM 2850 C CA . ASN B 1 123 ? 4.113 -12.367 3.988 1 98.69 123 ASN B CA 1
ATOM 2851 C C . ASN B 1 123 ? 5.188 -12.469 5.07 1 98.69 123 ASN B C 1
ATOM 2853 O O . ASN B 1 123 ? 4.871 -12.508 6.262 1 98.69 123 ASN B O 1
ATOM 2857 N N . PRO B 1 124 ? 6.445 -12.531 4.672 1 98.12 124 PRO B N 1
ATOM 2858 C CA . PRO B 1 124 ? 7.512 -12.68 5.664 1 98.12 124 PRO B CA 1
ATOM 2859 C C . PRO B 1 124 ? 7.594 -11.492 6.625 1 98.12 124 PRO B C 1
ATOM 2861 O O . PRO B 1 124 ? 8 -11.664 7.777 1 98.12 124 PRO B O 1
ATOM 2864 N N . ALA B 1 125 ? 7.234 -10.352 6.227 1 96.25 125 ALA B N 1
ATOM 2865 C CA . ALA B 1 125 ? 7.383 -9.148 7.039 1 96.25 125 ALA B CA 1
ATOM 2866 C C . ALA B 1 125 ? 6.348 -9.109 8.156 1 96.25 125 ALA B C 1
ATOM 2868 O O . ALA B 1 125 ? 6.648 -8.68 9.273 1 96.25 125 ALA B O 1
ATOM 2869 N N . THR B 1 126 ? 5.109 -9.57 7.906 1 96.12 126 THR B N 1
ATOM 2870 C CA . THR B 1 126 ? 4.027 -9.414 8.867 1 96.12 126 THR B CA 1
ATOM 2871 C C . THR B 1 126 ? 3.699 -10.75 9.539 1 96.12 126 THR B C 1
ATOM 2873 O O . THR B 1 126 ? 3.062 -10.781 10.594 1 96.12 126 THR B O 1
ATOM 2876 N N . GLY B 1 127 ? 4.035 -11.82 8.82 1 97.12 127 GLY B N 1
ATOM 2877 C CA . GLY B 1 127 ? 3.664 -13.133 9.312 1 97.12 127 GLY B CA 1
ATOM 2878 C C . GLY B 1 127 ? 2.311 -13.602 8.812 1 97.12 127 GLY B C 1
ATOM 2879 O O . GLY B 1 127 ? 1.914 -14.742 9.047 1 97.12 127 GLY B O 1
ATOM 2880 N N . ASP B 1 128 ? 1.64 -12.789 8.086 1 98.12 128 ASP B N 1
ATOM 2881 C CA . ASP B 1 128 ? 0.342 -13.172 7.539 1 98.12 128 ASP B CA 1
ATOM 2882 C C . ASP B 1 128 ? 0.476 -14.367 6.594 1 98.12 128 ASP B C 1
ATOM 2884 O O . ASP B 1 128 ? 1.442 -14.453 5.832 1 98.12 128 ASP B O 1
ATOM 2888 N N . GLU B 1 129 ? -0.477 -15.227 6.715 1 98.81 129 GLU B N 1
ATOM 2889 C CA . GLU B 1 129 ? -0.485 -16.453 5.914 1 98.81 129 GLU B CA 1
ATOM 2890 C C . GLU B 1 129 ? -1.888 -16.766 5.406 1 98.81 129 GLU B C 1
ATOM 2892 O O . GLU B 1 129 ? -2.828 -16.891 6.195 1 98.81 129 GLU B O 1
ATOM 2897 N N . TRP B 1 130 ? -2.018 -16.828 4.102 1 98.94 130 TRP B N 1
ATOM 2898 C CA . TRP B 1 130 ? -3.268 -17.203 3.451 1 98.94 130 TRP B CA 1
ATOM 2899 C C . TRP B 1 130 ? -3.156 -18.594 2.824 1 98.94 130 TRP B C 1
ATOM 2901 O O . TRP B 1 130 ? -2.146 -18.922 2.193 1 98.94 130 TRP B O 1
ATOM 2911 N N . THR B 1 131 ? -4.148 -19.406 3.016 1 98.94 131 THR B N 1
ATOM 2912 C CA . THR B 1 131 ? -4.129 -20.766 2.479 1 98.94 131 THR B CA 1
ATOM 2913 C C . THR B 1 131 ? -5.465 -21.109 1.824 1 98.94 131 THR B C 1
ATOM 2915 O O . THR B 1 131 ? -6.492 -20.5 2.146 1 98.94 131 THR B O 1
ATOM 2918 N N . ALA B 1 132 ? -5.398 -22 0.918 1 98.94 132 ALA B N 1
ATOM 2919 C CA . ALA B 1 132 ? -6.621 -22.531 0.323 1 98.94 132 ALA B CA 1
ATOM 2920 C C . ALA B 1 132 ? -6.379 -23.906 -0.282 1 98.94 132 ALA B C 1
ATOM 2922 O O . ALA B 1 132 ? -5.258 -24.234 -0.675 1 98.94 132 ALA B O 1
ATOM 2923 N N . THR B 1 133 ? -7.367 -24.719 -0.312 1 98.88 133 THR B N 1
ATOM 2924 C CA . THR B 1 133 ? -7.445 -25.938 -1.111 1 98.88 133 THR B CA 1
ATOM 2925 C C . THR B 1 133 ? -8.688 -25.922 -1.999 1 98.88 133 THR B C 1
ATOM 2927 O O . THR B 1 133 ? -9.68 -25.266 -1.676 1 98.88 133 THR B O 1
ATOM 2930 N N . LEU B 1 134 ? -8.555 -26.609 -3.129 1 98.38 134 LEU B N 1
ATOM 2931 C CA . LEU B 1 134 ? -9.703 -26.703 -4.027 1 98.38 134 LEU B CA 1
ATOM 2932 C C . LEU B 1 134 ? -10.898 -27.312 -3.316 1 98.38 134 LEU B C 1
ATOM 2934 O O . LEU B 1 134 ? -10.828 -28.453 -2.842 1 98.38 134 LEU B O 1
ATOM 2938 N N . GLY B 1 135 ? -11.906 -26.562 -3.189 1 98.31 135 GLY B N 1
ATOM 2939 C CA . GLY B 1 135 ? -13.117 -27.016 -2.535 1 98.31 135 GLY B CA 1
ATOM 2940 C C . GLY B 1 135 ? -13.055 -26.922 -1.022 1 98.31 135 GLY B C 1
ATOM 2941 O O . GLY B 1 135 ? -14.031 -27.219 -0.334 1 98.31 135 GLY B O 1
ATOM 2942 N N . GLY B 1 136 ? -11.914 -26.484 -0.481 1 98.5 136 GLY B N 1
ATOM 2943 C CA . GLY B 1 136 ? -11.719 -26.5 0.959 1 98.5 136 GLY B CA 1
ATOM 2944 C C . GLY B 1 136 ? -11.805 -25.125 1.583 1 98.5 136 GLY B C 1
ATOM 2945 O O . GLY B 1 136 ? -11.703 -24.984 2.803 1 98.5 136 GLY B O 1
ATOM 2946 N N . GLY B 1 137 ? -12.031 -24.125 0.744 1 98.69 137 GLY B N 1
ATOM 2947 C CA . GLY B 1 137 ? -12.133 -22.766 1.251 1 98.69 137 GLY B CA 1
ATOM 2948 C C . GLY B 1 137 ? -10.789 -22.078 1.393 1 98.69 137 GLY B C 1
ATOM 2949 O O . GLY B 1 137 ? -9.742 -22.688 1.15 1 98.69 137 GLY B O 1
ATOM 2950 N N . ALA B 1 138 ? -10.773 -20.891 1.687 1 98.94 138 ALA B N 1
ATOM 2951 C CA . ALA B 1 138 ? -9.602 -20.047 1.959 1 98.94 138 ALA B CA 1
ATOM 2952 C C . ALA B 1 138 ? -9.555 -19.625 3.424 1 98.94 138 ALA B C 1
ATOM 2954 O O . ALA B 1 138 ? -10.602 -19.391 4.039 1 98.94 138 ALA B O 1
ATOM 2955 N N . TRP B 1 139 ? -8.352 -19.547 3.947 1 98.88 139 TRP B N 1
ATOM 2956 C CA . TRP B 1 139 ? -8.227 -19.344 5.387 1 98.88 139 TRP B CA 1
ATOM 2957 C C . TRP B 1 139 ? -7.059 -18.406 5.703 1 98.88 139 TRP B C 1
ATOM 2959 O O . TRP B 1 139 ? -6.055 -18.406 4.984 1 98.88 139 TRP B O 1
ATOM 2969 N N . ARG B 1 140 ? -7.203 -17.672 6.77 1 98.56 140 ARG B N 1
ATOM 2970 C CA . ARG B 1 140 ? -6.141 -16.906 7.422 1 98.56 140 ARG B CA 1
ATOM 2971 C C . ARG B 1 140 ? -6.328 -16.891 8.938 1 98.56 140 ARG B C 1
ATOM 2973 O O . ARG B 1 140 ? -7.414 -16.562 9.43 1 98.56 140 ARG B O 1
ATOM 2980 N N . ALA B 1 141 ? -5.309 -17.234 9.602 1 96.19 141 ALA B N 1
ATOM 2981 C CA . ALA B 1 141 ? -5.301 -17.188 11.062 1 96.19 141 ALA B CA 1
ATOM 2982 C C . ALA B 1 141 ? -6.508 -17.922 11.641 1 96.19 141 ALA B C 1
ATOM 2984 O O . ALA B 1 141 ? -7.199 -17.406 12.516 1 96.19 141 ALA B O 1
ATOM 2985 N N . GLY B 1 142 ? -6.836 -19.047 11.047 1 96 142 GLY B N 1
ATOM 2986 C CA . GLY B 1 142 ? -7.902 -19.891 11.547 1 96 142 GLY B CA 1
ATOM 2987 C C . GLY B 1 142 ? -9.289 -19.406 11.148 1 96 142 GLY B C 1
ATOM 2988 O O . GLY B 1 142 ? -10.289 -20.031 11.492 1 96 142 GLY B O 1
ATOM 2989 N N . ARG B 1 143 ? -9.367 -18.391 10.438 1 97 143 ARG B N 1
ATOM 2990 C CA . ARG B 1 143 ? -10.648 -17.828 10.008 1 97 143 ARG B CA 1
ATOM 2991 C C . ARG B 1 143 ? -10.875 -18.062 8.523 1 97 143 ARG B C 1
ATOM 2993 O O . ARG B 1 143 ? -9.984 -17.828 7.707 1 97 143 ARG B O 1
ATOM 3000 N N . ARG B 1 144 ? -12.047 -18.516 8.188 1 98.5 144 ARG B N 1
ATOM 3001 C CA . ARG B 1 144 ? -12.406 -18.656 6.777 1 98.5 144 ARG B CA 1
ATOM 3002 C C . ARG B 1 144 ? -12.602 -17.297 6.121 1 98.5 144 ARG B C 1
ATOM 3004 O O . ARG B 1 144 ? -13.188 -16.391 6.719 1 98.5 144 ARG B O 1
ATOM 3011 N N . LEU B 1 145 ? -12.156 -17.172 4.965 1 98.62 145 LEU B N 1
ATOM 3012 C CA . LEU B 1 145 ? -12.203 -15.891 4.262 1 98.62 145 LEU B CA 1
ATOM 3013 C C . LEU B 1 145 ? -13.445 -15.797 3.381 1 98.62 145 LEU B C 1
ATOM 3015 O O . LEU B 1 145 ? -13.977 -16.812 2.938 1 98.62 145 LEU B O 1
ATOM 3019 N N . ALA B 1 146 ? -13.883 -14.633 3.193 1 98.56 146 ALA B N 1
ATOM 3020 C CA . ALA B 1 146 ? -14.945 -14.289 2.25 1 98.56 146 ALA B CA 1
ATOM 3021 C C . ALA B 1 146 ? -14.648 -12.969 1.544 1 98.56 146 ALA B C 1
ATOM 3023 O O . ALA B 1 146 ? -14.281 -11.984 2.186 1 98.56 146 ALA B O 1
ATOM 3024 N N . CYS B 1 147 ? -14.781 -13.016 0.248 1 98.38 147 CYS B N 1
ATOM 3025 C CA . CYS B 1 147 ? -14.539 -11.789 -0.504 1 98.38 147 CYS B CA 1
ATOM 3026 C C . CYS B 1 147 ? -15.633 -10.766 -0.246 1 98.38 147 CYS B C 1
ATOM 3028 O O . CYS B 1 147 ? -16.641 -11.07 0.406 1 98.38 147 CYS B O 1
ATOM 3030 N N . SER B 1 148 ? -15.445 -9.562 -0.729 1 96.88 148 SER B N 1
ATOM 3031 C CA . SER B 1 148 ? -16.328 -8.414 -0.561 1 96.88 148 SER B CA 1
ATOM 3032 C C . SER B 1 148 ? -17.719 -8.695 -1.104 1 96.88 148 SER B C 1
ATOM 3034 O O . SER B 1 148 ? -17.891 -9.578 -1.952 1 96.88 148 SER B O 1
ATOM 3036 N N . THR B 1 149 ? -18.688 -7.969 -0.571 1 96.25 149 THR B N 1
ATOM 3037 C CA . THR B 1 149 ? -20.062 -8.07 -1.064 1 96.25 149 THR B CA 1
ATOM 3038 C C . THR B 1 149 ? -20.531 -6.727 -1.626 1 96.25 149 THR B C 1
ATOM 3040 O O . THR B 1 149 ? -21.734 -6.457 -1.676 1 96.25 149 THR B O 1
ATOM 3043 N N . VAL B 1 150 ? -19.578 -5.891 -1.946 1 95.69 150 VAL B N 1
ATOM 3044 C CA . VAL B 1 150 ? -19.906 -4.59 -2.518 1 95.69 150 VAL B CA 1
ATOM 3045 C C . VAL B 1 150 ? -20.75 -4.773 -3.781 1 95.69 150 VAL B C 1
ATOM 3047 O O . VAL B 1 150 ? -20.516 -5.707 -4.555 1 95.69 150 VAL B O 1
ATOM 3050 N N . THR B 1 151 ? -21.688 -3.857 -4.012 1 97 151 THR B N 1
ATOM 3051 C CA . THR B 1 151 ? -22.578 -4.027 -5.152 1 97 151 THR B CA 1
ATOM 3052 C C . THR B 1 151 ? -22.453 -2.855 -6.121 1 97 151 THR B C 1
ATOM 3054 O O . THR B 1 151 ? -22.969 -2.9 -7.234 1 97 151 THR B O 1
ATOM 3057 N N . ASP B 1 152 ? -21.75 -1.808 -5.668 1 96.31 152 ASP B N 1
ATOM 3058 C CA . ASP B 1 152 ? -21.578 -0.583 -6.445 1 96.31 152 ASP B CA 1
ATOM 3059 C C . ASP B 1 152 ? -20.109 -0.351 -6.789 1 96.31 152 ASP B C 1
ATOM 3061 O O . ASP B 1 152 ? -19.266 -0.258 -5.895 1 96.31 152 ASP B O 1
ATOM 3065 N N . LEU B 1 153 ? -19.859 -0.251 -8.078 1 96.25 153 LEU B N 1
ATOM 3066 C CA . LEU B 1 153 ? -18.5 -0.051 -8.531 1 96.25 153 LEU B CA 1
ATOM 3067 C C . LEU B 1 153 ? -17.906 1.233 -7.957 1 96.25 153 LEU B C 1
ATOM 3069 O O . LEU B 1 153 ? -16.719 1.285 -7.617 1 96.25 153 LEU B O 1
ATOM 3073 N N . GLY B 1 154 ? -18.75 2.279 -7.848 1 94.88 154 GLY B N 1
ATOM 3074 C CA . GLY B 1 154 ? -18.312 3.555 -7.297 1 94.88 154 GLY B CA 1
ATOM 3075 C C . GLY B 1 154 ? -17.875 3.463 -5.848 1 94.88 154 GLY B C 1
ATOM 3076 O O . GLY B 1 154 ? -17.234 4.379 -5.328 1 94.88 154 GLY B O 1
ATOM 3077 N N . GLN B 1 155 ? -18.109 2.346 -5.188 1 94.38 155 GLN B N 1
ATOM 3078 C CA . GLN B 1 155 ? -17.75 2.133 -3.787 1 94.38 155 GLN B CA 1
ATOM 3079 C C . GLN B 1 155 ? -16.672 1.067 -3.652 1 94.38 155 GLN B C 1
ATOM 3081 O O . GLN B 1 155 ? -16.375 0.608 -2.545 1 94.38 155 GLN B O 1
ATOM 3086 N N . ALA B 1 156 ? -16.062 0.669 -4.77 1 96.94 156 ALA B N 1
ATOM 3087 C CA . ALA B 1 156 ? -15.109 -0.442 -4.766 1 96.94 156 ALA B CA 1
ATOM 3088 C C . ALA B 1 156 ? -13.672 0.063 -4.652 1 96.94 156 ALA B C 1
ATOM 3090 O O . ALA B 1 156 ? -13.266 0.961 -5.391 1 96.94 156 ALA B O 1
ATOM 3091 N N . LEU B 1 157 ? -12.992 -0.426 -3.691 1 97.81 157 LEU B N 1
ATOM 3092 C CA . LEU B 1 157 ? -11.547 -0.248 -3.613 1 97.81 157 LEU B CA 1
ATOM 3093 C C . LEU B 1 157 ? -10.828 -1.295 -4.453 1 97.81 157 LEU B C 1
ATOM 3095 O O . LEU B 1 157 ? -10.93 -2.494 -4.18 1 97.81 157 LEU B O 1
ATOM 3099 N N . VAL B 1 158 ? -10.07 -0.846 -5.48 1 98.75 158 VAL B N 1
ATOM 3100 C CA . VAL B 1 158 ? -9.547 -1.769 -6.484 1 98.75 158 VAL B CA 1
ATOM 3101 C C . VAL B 1 158 ? -8.023 -1.761 -6.457 1 98.75 158 VAL B C 1
ATOM 3103 O O . VAL B 1 158 ? -7.402 -0.696 -6.477 1 98.75 158 VAL B O 1
ATOM 3106 N N . GLY B 1 159 ? -7.438 -2.961 -6.32 1 98.75 159 GLY B N 1
ATOM 3107 C CA . GLY B 1 159 ? -5.996 -3.102 -6.453 1 98.75 159 GLY B CA 1
ATOM 3108 C C . GLY B 1 159 ? -5.551 -3.359 -7.879 1 98.75 159 GLY B C 1
ATOM 3109 O O . GLY B 1 159 ? -6.297 -3.93 -8.68 1 98.75 159 GLY B O 1
ATOM 3110 N N . THR B 1 160 ? -4.324 -2.967 -8.211 1 98.5 160 THR B N 1
ATOM 3111 C CA . THR B 1 160 ? -3.748 -3.25 -9.523 1 98.5 160 THR B CA 1
ATOM 3112 C C . THR B 1 160 ? -2.223 -3.254 -9.453 1 98.5 160 THR B C 1
ATOM 3114 O O . THR B 1 160 ? -1.646 -3.109 -8.375 1 98.5 160 THR B O 1
ATOM 3117 N N . GLY B 1 161 ? -1.569 -3.561 -10.578 1 96.75 161 GLY B N 1
ATOM 3118 C CA . GLY B 1 161 ? -0.122 -3.549 -10.719 1 96.75 161 GLY B CA 1
ATOM 3119 C C . GLY B 1 161 ? 0.336 -3.15 -12.109 1 96.75 161 GLY B C 1
ATOM 3120 O O . GLY B 1 161 ? -0.482 -2.996 -13.023 1 96.75 161 GLY B O 1
ATOM 3121 N N . PHE B 1 162 ? 1.586 -2.918 -12.188 1 94.44 162 PHE B N 1
ATOM 3122 C CA . PHE B 1 162 ? 2.219 -2.518 -13.438 1 94.44 162 PHE B CA 1
ATOM 3123 C C . PHE B 1 162 ? 3.389 -3.436 -13.766 1 94.44 162 PHE B C 1
ATOM 3125 O O . PHE B 1 162 ? 4.145 -3.83 -12.883 1 94.44 162 PHE B O 1
ATOM 3132 N N . GLY B 1 163 ? 3.539 -3.77 -15.047 1 90.56 163 GLY B N 1
ATOM 3133 C CA . GLY B 1 163 ? 4.688 -4.543 -15.492 1 90.56 163 GLY B CA 1
ATOM 3134 C C . GLY B 1 163 ? 5.961 -3.723 -15.57 1 90.56 163 GLY B C 1
ATOM 3135 O O . GLY B 1 163 ? 6.039 -2.629 -15 1 90.56 163 GLY B O 1
ATOM 3136 N N . TYR B 1 164 ? 6.938 -4.316 -16.219 1 85.38 164 TYR B N 1
ATOM 3137 C CA . TYR B 1 164 ? 8.242 -3.664 -16.25 1 85.38 164 TYR B CA 1
ATOM 3138 C C . TYR B 1 164 ? 8.508 -3.068 -17.641 1 85.38 164 TYR B C 1
ATOM 3140 O O . TYR B 1 164 ? 9.305 -2.131 -17.766 1 85.38 164 TYR B O 1
ATOM 3148 N N . ASP B 1 165 ? 7.797 -3.619 -18.594 1 90.5 165 ASP B N 1
ATOM 3149 C CA . ASP B 1 165 ? 7.961 -3.094 -19.938 1 90.5 165 ASP B CA 1
ATOM 3150 C C . ASP B 1 165 ? 7.375 -1.688 -20.062 1 90.5 165 ASP B C 1
ATOM 3152 O O . ASP B 1 165 ? 6.219 -1.462 -19.703 1 90.5 165 ASP B O 1
ATOM 3156 N N . PRO B 1 166 ? 8.164 -0.76 -20.609 1 89.56 166 PRO B N 1
ATOM 3157 C CA . PRO B 1 166 ? 7.711 0.634 -20.625 1 89.56 166 PRO B CA 1
ATOM 3158 C C . PRO B 1 166 ? 6.402 0.817 -21.391 1 89.56 166 PRO B C 1
ATOM 3160 O O . PRO B 1 166 ? 5.512 1.54 -20.938 1 89.56 166 PRO B O 1
ATOM 3163 N N . ALA B 1 167 ? 6.344 0.164 -22.547 1 92.25 167 ALA B N 1
ATOM 3164 C CA . ALA B 1 167 ? 5.129 0.309 -23.328 1 92.25 167 ALA B CA 1
ATOM 3165 C C . ALA B 1 167 ? 3.93 -0.312 -22.625 1 92.25 167 ALA B C 1
ATOM 3167 O O . ALA B 1 167 ? 2.832 0.25 -22.641 1 92.25 167 ALA B O 1
ATOM 3168 N N . ARG B 1 168 ? 4.105 -1.407 -22.031 1 93.31 168 ARG B N 1
ATOM 3169 C CA . ARG B 1 168 ? 3.045 -2.072 -21.281 1 93.31 168 ARG B CA 1
ATOM 3170 C C . ARG B 1 168 ? 2.602 -1.227 -20.094 1 93.31 168 ARG B C 1
ATOM 3172 O O . ARG B 1 168 ? 1.402 -1.036 -19.875 1 93.31 168 ARG B O 1
ATOM 3179 N N . ARG B 1 169 ? 3.561 -0.721 -19.391 1 93.5 169 ARG B N 1
ATOM 3180 C CA . ARG B 1 169 ? 3.215 0.046 -18.203 1 93.5 169 ARG B CA 1
ATOM 3181 C C . ARG B 1 169 ? 2.508 1.346 -18.578 1 93.5 169 ARG B C 1
ATOM 3183 O O . ARG B 1 169 ? 1.622 1.805 -17.844 1 93.5 169 ARG B O 1
ATOM 3190 N N . ALA B 1 170 ? 2.885 1.933 -19.688 1 92.75 170 ALA B N 1
ATOM 3191 C CA . ALA B 1 170 ? 2.189 3.125 -20.172 1 92.75 170 ALA B CA 1
ATOM 3192 C C . ALA B 1 170 ? 0.722 2.824 -20.453 1 92.75 170 ALA B C 1
ATOM 3194 O O . ALA B 1 170 ? -0.164 3.586 -20.062 1 92.75 170 ALA B O 1
ATOM 3195 N N . HIS B 1 171 ? 0.513 1.763 -21.094 1 95.81 171 HIS B N 1
ATOM 3196 C CA . HIS B 1 171 ? -0.853 1.349 -21.391 1 95.81 171 HIS B CA 1
ATOM 3197 C C . HIS B 1 171 ? -1.631 1.054 -20.125 1 95.81 171 HIS B C 1
ATOM 3199 O O . HIS B 1 171 ? -2.77 1.501 -19.969 1 95.81 171 HIS B O 1
ATOM 3205 N N . GLN B 1 172 ? -1.027 0.296 -19.234 1 96.56 172 GLN B N 1
ATOM 3206 C CA . GLN B 1 172 ? -1.655 -0.037 -17.953 1 96.56 172 GLN B CA 1
ATOM 3207 C C . GLN B 1 172 ? -2.01 1.224 -17.172 1 96.56 172 GLN B C 1
ATOM 3209 O O . GLN B 1 172 ? -3.074 1.298 -16.547 1 96.56 172 GLN B O 1
ATOM 3214 N N . ALA B 1 173 ? -1.149 2.174 -17.219 1 94.62 173 ALA B N 1
ATOM 3215 C CA . ALA B 1 173 ? -1.381 3.436 -16.516 1 94.62 173 ALA B CA 1
ATOM 3216 C C . ALA B 1 173 ? -2.576 4.18 -17.109 1 94.62 173 ALA B C 1
ATOM 3218 O O . ALA B 1 173 ? -3.357 4.789 -16.375 1 94.62 173 ALA B O 1
ATOM 3219 N N . THR B 1 174 ? -2.709 4.137 -18.391 1 95 174 THR B N 1
ATOM 3220 C CA . THR B 1 174 ? -3.84 4.781 -19.047 1 95 174 THR B CA 1
ATOM 3221 C C . THR B 1 174 ? -5.152 4.129 -18.625 1 95 174 THR B C 1
ATOM 3223 O O . THR B 1 174 ? -6.164 4.812 -18.453 1 95 174 THR B O 1
ATOM 3226 N N . VAL B 1 175 ? -5.141 2.861 -18.453 1 97.19 175 VAL B N 1
ATOM 3227 C CA . VAL B 1 175 ? -6.316 2.127 -18.016 1 97.19 175 VAL B CA 1
ATOM 3228 C C . VAL B 1 175 ? -6.695 2.564 -16.594 1 97.19 175 VAL B C 1
ATOM 3230 O O . VAL B 1 175 ? -7.863 2.854 -16.328 1 97.19 175 VAL B O 1
ATOM 3233 N N . VAL B 1 176 ? -5.707 2.668 -15.75 1 96.81 176 VAL B N 1
ATOM 3234 C CA . VAL B 1 176 ? -5.945 3.055 -14.359 1 96.81 176 VAL B CA 1
ATOM 3235 C C . VAL B 1 176 ? -6.496 4.477 -14.312 1 96.81 176 VAL B C 1
ATOM 3237 O O . VAL B 1 176 ? -7.449 4.754 -13.578 1 96.81 176 VAL B O 1
ATOM 3240 N N . ALA B 1 177 ? -5.93 5.34 -15.133 1 95.19 177 ALA B N 1
ATOM 3241 C CA . ALA B 1 177 ? -6.359 6.738 -15.156 1 95.19 177 ALA B CA 1
ATOM 3242 C C . ALA B 1 177 ? -7.828 6.852 -15.555 1 95.19 177 ALA B C 1
ATOM 3244 O O . ALA B 1 177 ? -8.562 7.668 -15.008 1 95.19 177 ALA B O 1
ATOM 3245 N N . ALA B 1 178 ? -8.219 6.027 -16.453 1 95.88 178 ALA B N 1
ATOM 3246 C CA . ALA B 1 178 ? -9.594 6.07 -16.938 1 95.88 178 ALA B CA 1
ATOM 3247 C C . ALA B 1 178 ? -10.547 5.422 -15.938 1 95.88 178 ALA B C 1
ATOM 3249 O O . ALA B 1 178 ? -11.711 5.812 -15.844 1 95.88 178 ALA B O 1
ATOM 3250 N N . LEU B 1 179 ? -10.062 4.461 -15.172 1 97.31 179 LEU B N 1
ATOM 3251 C CA . LEU B 1 179 ? -10.898 3.701 -14.25 1 97.31 179 LEU B CA 1
ATOM 3252 C C . LEU B 1 179 ? -11.086 4.457 -12.938 1 97.31 179 LEU B C 1
ATOM 3254 O O . LEU B 1 179 ? -12.133 4.348 -12.297 1 97.31 179 LEU B O 1
ATOM 3258 N N . LEU B 1 180 ? -10.148 5.238 -12.57 1 96.69 180 LEU B N 1
ATOM 3259 C CA . LEU B 1 180 ? -10.055 5.848 -11.25 1 96.69 180 LEU B CA 1
ATOM 3260 C C . LEU B 1 180 ? -11.312 6.637 -10.922 1 96.69 180 LEU B C 1
ATOM 3262 O O . LEU B 1 180 ? -11.891 6.473 -9.844 1 96.69 180 LEU B O 1
ATOM 3266 N N . PRO B 1 181 ? -11.906 7.434 -11.836 1 94.19 181 PRO B N 1
ATOM 3267 C CA . PRO B 1 181 ? -13.102 8.219 -11.508 1 94.19 181 PRO B CA 1
ATOM 3268 C C . PRO B 1 181 ? -14.359 7.352 -11.383 1 94.19 181 PRO B C 1
ATOM 3270 O O . PRO B 1 181 ? -15.406 7.836 -10.945 1 94.19 181 PRO B O 1
ATOM 3273 N N . ARG B 1 182 ? -14.242 6.043 -11.664 1 95 182 ARG B N 1
ATOM 3274 C CA . ARG B 1 182 ? -15.414 5.172 -11.734 1 95 182 ARG B CA 1
ATOM 3275 C C . ARG B 1 182 ? -15.484 4.25 -10.523 1 95 182 ARG B C 1
ATOM 3277 O O . ARG B 1 182 ? -16.469 3.523 -10.352 1 95 182 ARG B O 1
ATOM 3284 N N . VAL B 1 183 ? -14.438 4.227 -9.734 1 96.56 183 VAL B N 1
ATOM 3285 C CA . VAL B 1 183 ? -14.359 3.395 -8.539 1 96.56 183 VAL B CA 1
ATOM 3286 C C . VAL B 1 183 ? -14.078 4.27 -7.32 1 96.56 183 VAL B C 1
ATOM 3288 O O . VAL B 1 183 ? -13.812 5.465 -7.453 1 96.56 183 VAL B O 1
ATOM 3291 N N . ARG B 1 184 ? -14.227 3.676 -6.098 1 94.31 184 ARG B N 1
ATOM 3292 C CA . ARG B 1 184 ? -13.961 4.434 -4.879 1 94.31 184 ARG B CA 1
ATOM 3293 C C . ARG B 1 184 ? -12.523 4.945 -4.855 1 94.31 184 ARG B C 1
ATOM 3295 O O . ARG B 1 184 ? -12.281 6.117 -4.555 1 94.31 184 ARG B O 1
ATOM 3302 N N . ASP B 1 185 ? -11.633 4.016 -5.098 1 96.19 185 ASP B N 1
ATOM 3303 C CA . ASP B 1 185 ? -10.211 4.34 -5.105 1 96.19 185 ASP B CA 1
ATOM 3304 C C . ASP B 1 185 ? -9.375 3.174 -5.633 1 96.19 185 ASP B C 1
ATOM 3306 O O . ASP B 1 185 ? -9.906 2.08 -5.848 1 96.19 185 ASP B O 1
ATOM 3310 N N . ILE B 1 186 ? -8.086 3.455 -5.891 1 97.44 186 ILE B N 1
ATOM 3311 C CA . ILE B 1 186 ? -7.137 2.461 -6.379 1 97.44 186 ILE B CA 1
ATOM 3312 C C . ILE B 1 186 ? -6.012 2.285 -5.363 1 97.44 186 ILE B C 1
ATOM 3314 O O . ILE B 1 186 ? -5.598 3.248 -4.715 1 97.44 186 ILE B O 1
ATOM 3318 N N . ARG B 1 187 ? -5.617 1.038 -5.207 1 98.5 187 ARG B N 1
ATOM 3319 C CA . ARG B 1 187 ? -4.387 0.746 -4.477 1 98.5 187 ARG B CA 1
ATOM 3320 C C . ARG B 1 187 ? -3.361 0.065 -5.375 1 98.5 187 ARG B C 1
ATOM 3322 O O . ARG B 1 187 ? -3.713 -0.793 -6.188 1 98.5 187 ARG B O 1
ATOM 3329 N N . ARG B 1 188 ? -2.211 0.471 -5.305 1 98.31 188 ARG B N 1
ATOM 3330 C CA . ARG B 1 188 ? -1.027 -0.117 -5.922 1 98.31 188 ARG B CA 1
ATOM 3331 C C . ARG B 1 188 ? 0.015 -0.48 -4.871 1 98.31 188 ARG B C 1
ATOM 3333 O O . ARG B 1 188 ? 0.929 0.301 -4.598 1 98.31 188 ARG B O 1
ATOM 3340 N N . PHE B 1 189 ? -0.088 -1.755 -4.352 1 97.88 189 PHE B N 1
ATOM 3341 C CA . PHE B 1 189 ? 0.718 -2.162 -3.205 1 97.88 189 PHE B CA 1
ATOM 3342 C C . PHE B 1 189 ? 2.014 -2.822 -3.662 1 97.88 189 PHE B C 1
ATOM 3344 O O . PHE B 1 189 ? 3.021 -2.781 -2.955 1 97.88 189 PHE B O 1
ATOM 3351 N N . GLY B 1 190 ? 2.012 -3.562 -4.734 1 97.31 190 GLY B N 1
ATOM 3352 C CA . GLY B 1 190 ? 3.297 -3.943 -5.301 1 97.31 190 GLY B CA 1
ATOM 3353 C C . GLY B 1 190 ? 3.545 -5.438 -5.262 1 97.31 190 GLY B C 1
ATOM 3354 O O . GLY B 1 190 ? 4.617 -5.906 -5.648 1 97.31 190 GLY B O 1
ATOM 3355 N N . ALA B 1 191 ? 2.549 -6.254 -4.785 1 98.19 191 ALA B N 1
ATOM 3356 C CA . ALA B 1 191 ? 2.67 -7.711 -4.785 1 98.19 191 ALA B CA 1
ATOM 3357 C C . ALA B 1 191 ? 1.353 -8.367 -5.184 1 98.19 191 ALA B C 1
ATOM 3359 O O . ALA B 1 191 ? 0.389 -8.359 -4.414 1 98.19 191 ALA B O 1
ATOM 3360 N N . ALA B 1 192 ? 1.352 -9.008 -6.344 1 98.56 192 ALA B N 1
ATOM 3361 C CA . ALA B 1 192 ? 0.132 -9.555 -6.938 1 98.56 192 ALA B CA 1
ATOM 3362 C C . ALA B 1 192 ? -0.48 -10.625 -6.039 1 98.56 192 ALA B C 1
ATOM 3364 O O . ALA B 1 192 ? -1.694 -10.641 -5.824 1 98.56 192 ALA B O 1
ATOM 3365 N N . SER B 1 193 ? 0.368 -11.539 -5.508 1 98.81 193 SER B N 1
ATOM 3366 C CA . SER B 1 193 ? -0.135 -12.617 -4.664 1 98.81 193 SER B CA 1
ATOM 3367 C C . SER B 1 193 ? -0.84 -12.07 -3.428 1 98.81 193 SER B C 1
ATOM 3369 O O . SER B 1 193 ? -1.914 -12.547 -3.057 1 98.81 193 SER B O 1
ATOM 3371 N N . ILE B 1 194 ? -0.275 -11.008 -2.857 1 98.81 194 ILE B N 1
ATOM 3372 C CA . ILE B 1 194 ? -0.875 -10.398 -1.679 1 98.81 194 ILE B CA 1
ATOM 3373 C C . ILE B 1 194 ? -2.164 -9.68 -2.07 1 98.81 194 ILE B C 1
ATOM 3375 O O . ILE B 1 194 ? -3.172 -9.766 -1.365 1 98.81 194 ILE B O 1
ATOM 3379 N N . ASP B 1 195 ? -2.148 -8.977 -3.205 1 98.88 195 ASP B N 1
ATOM 3380 C CA . ASP B 1 195 ? -3.348 -8.273 -3.648 1 98.88 195 ASP B CA 1
ATOM 3381 C C . ASP B 1 195 ? -4.504 -9.242 -3.867 1 98.88 195 ASP B C 1
ATOM 3383 O O . ASP B 1 195 ? -5.652 -8.938 -3.529 1 98.88 195 ASP B O 1
ATOM 3387 N N . LEU B 1 196 ? -4.184 -10.383 -4.445 1 98.94 196 LEU B N 1
ATOM 3388 C CA . LEU B 1 196 ? -5.195 -11.414 -4.629 1 98.94 196 LEU B CA 1
ATOM 3389 C C . LEU B 1 196 ? -5.723 -11.906 -3.285 1 98.94 196 LEU B C 1
ATOM 3391 O O . LEU B 1 196 ? -6.93 -12.109 -3.123 1 98.94 196 LEU B O 1
ATOM 3395 N N . CYS B 1 197 ? -4.844 -12.07 -2.303 1 98.94 197 CYS B N 1
ATOM 3396 C CA . CYS B 1 197 ? -5.254 -12.508 -0.973 1 98.94 197 CYS B CA 1
ATOM 3397 C C . CYS B 1 197 ? -6.082 -11.43 -0.278 1 98.94 197 CYS B C 1
ATOM 3399 O O . CYS B 1 197 ? -7.043 -11.742 0.43 1 98.94 197 CYS B O 1
ATOM 3401 N N . LEU B 1 198 ? -5.695 -10.156 -0.475 1 98.81 198 LEU B N 1
ATOM 3402 C CA . LEU B 1 198 ? -6.469 -9.047 0.081 1 98.81 198 LEU B CA 1
ATOM 3403 C C . LEU B 1 198 ? -7.867 -9 -0.529 1 98.81 198 LEU B C 1
ATOM 3405 O O . LEU B 1 198 ? -8.836 -8.656 0.153 1 98.81 198 LEU B O 1
ATOM 3409 N N . THR B 1 199 ? -7.961 -9.32 -1.779 1 98.88 199 THR B N 1
ATOM 3410 C CA . THR B 1 199 ? -9.266 -9.43 -2.426 1 98.88 199 THR B CA 1
ATOM 3411 C C . THR B 1 199 ? -10.078 -10.562 -1.811 1 98.88 199 THR B C 1
ATOM 3413 O O . THR B 1 199 ? -11.281 -10.422 -1.59 1 98.88 199 THR B O 1
ATOM 3416 N N . ALA B 1 200 ? -9.398 -11.664 -1.517 1 98.88 200 ALA B N 1
ATOM 3417 C CA . ALA B 1 200 ? -10.047 -12.82 -0.898 1 98.88 200 ALA B CA 1
ATOM 3418 C C . ALA B 1 200 ? -10.641 -12.453 0.459 1 98.88 200 ALA B C 1
ATOM 3420 O O . ALA B 1 200 ? -11.688 -12.977 0.845 1 98.88 200 ALA B O 1
ATOM 3421 N N . GLU B 1 201 ? -10.016 -11.578 1.134 1 97.25 201 GLU B N 1
ATOM 3422 C CA . GLU B 1 201 ? -10.453 -11.312 2.502 1 97.25 201 GLU B CA 1
ATOM 3423 C C . GLU B 1 201 ? -11.336 -10.07 2.566 1 97.25 201 GLU B C 1
ATOM 3425 O O . GLU B 1 201 ? -11.805 -9.695 3.639 1 97.25 201 GLU B O 1
ATOM 3430 N N . GLY B 1 202 ? -11.484 -9.375 1.485 1 97.19 202 GLY B N 1
ATOM 3431 C CA . GLY B 1 202 ? -12.367 -8.227 1.45 1 97.19 202 GLY B CA 1
ATOM 3432 C C . GLY B 1 202 ? -11.68 -6.926 1.817 1 97.19 202 GLY B C 1
ATOM 3433 O O . GLY B 1 202 ? -12.32 -5.879 1.907 1 97.19 202 GLY B O 1
ATOM 3434 N N . SER B 1 203 ? -10.391 -6.973 2.029 1 97.31 203 SER B N 1
ATOM 3435 C CA . SER B 1 203 ? -9.617 -5.762 2.268 1 97.31 203 SER B CA 1
ATOM 3436 C C . SER B 1 203 ? -9.391 -4.988 0.972 1 97.31 203 SER B C 1
ATOM 3438 O O . SER B 1 203 ? -9.023 -3.809 1.002 1 97.31 203 SER B O 1
ATOM 3440 N N . LEU B 1 204 ? -9.508 -5.586 -0.142 1 98.44 204 LEU B N 1
ATOM 3441 C CA . LEU B 1 204 ? -9.789 -5.043 -1.468 1 98.44 204 LEU B CA 1
ATOM 3442 C C . LEU B 1 204 ? -11.086 -5.613 -2.029 1 98.44 204 LEU B C 1
ATOM 3444 O O . LEU B 1 204 ? -11.414 -6.777 -1.794 1 98.44 204 LEU B O 1
ATOM 3448 N N . ASP B 1 205 ? -11.781 -4.789 -2.74 1 98.62 205 ASP B N 1
ATOM 3449 C CA . ASP B 1 205 ? -13 -5.316 -3.361 1 98.62 205 ASP B CA 1
ATOM 3450 C C . ASP B 1 205 ? -12.664 -6.105 -4.625 1 98.62 205 ASP B C 1
ATOM 3452 O O . ASP B 1 205 ? -13.352 -7.074 -4.957 1 98.62 205 ASP B O 1
ATOM 3456 N N . ALA B 1 206 ? -11.664 -5.652 -5.312 1 98.94 206 ALA B N 1
ATOM 3457 C CA . ALA B 1 206 ? -11.289 -6.289 -6.57 1 98.94 206 ALA B CA 1
ATOM 3458 C C . ALA B 1 206 ? -9.812 -6.043 -6.887 1 98.94 206 ALA B C 1
ATOM 3460 O O . ALA B 1 206 ? -9.18 -5.18 -6.281 1 98.94 206 ALA B O 1
ATOM 3461 N N . TYR B 1 207 ? -9.297 -6.875 -7.785 1 98.94 207 TYR B N 1
ATOM 3462 C CA . TYR B 1 207 ? -7.934 -6.758 -8.289 1 98.94 207 TYR B CA 1
ATOM 3463 C C . TYR B 1 207 ? -7.871 -7.086 -9.773 1 98.94 207 TYR B C 1
ATOM 3465 O O . TYR B 1 207 ? -8.547 -8.008 -10.242 1 98.94 207 TYR B O 1
ATOM 3473 N N . PHE B 1 208 ? -7.027 -6.309 -10.508 1 98.88 208 PHE B N 1
ATOM 3474 C CA . PHE B 1 208 ? -6.766 -6.672 -11.891 1 98.88 208 PHE B CA 1
ATOM 3475 C C . PHE B 1 208 ? -5.328 -6.348 -12.281 1 98.88 208 PHE B C 1
ATOM 3477 O O . PHE B 1 208 ? -4.723 -5.434 -11.719 1 98.88 208 PHE B O 1
ATOM 3484 N N . GLU B 1 209 ? -4.828 -7.09 -13.188 1 98.44 209 GLU B N 1
ATOM 3485 C CA . GLU B 1 209 ? -3.49 -6.812 -13.695 1 98.44 209 GLU B CA 1
ATOM 3486 C C . GLU B 1 209 ? -3.221 -7.574 -14.984 1 98.44 209 GLU B C 1
ATOM 3488 O O . GLU B 1 209 ? -3.676 -8.711 -15.148 1 98.44 209 GLU B O 1
ATOM 3493 N N . LYS B 1 210 ? -2.566 -6.957 -15.875 1 97.44 210 LYS B N 1
ATOM 3494 C CA . LYS B 1 210 ? -2.07 -7.582 -17.094 1 97.44 210 LYS B CA 1
ATOM 3495 C C . LYS B 1 210 ? -0.617 -8.016 -16.938 1 97.44 210 LYS B C 1
ATOM 3497 O O . LYS B 1 210 ? 0.196 -7.293 -16.359 1 97.44 210 LYS B O 1
ATOM 3502 N N . GLY B 1 211 ? -0.311 -9.273 -17.438 1 95.88 211 GLY B N 1
ATOM 3503 C CA . GLY B 1 211 ? 1.089 -9.648 -17.562 1 95.88 211 GLY B CA 1
ATOM 3504 C C . GLY B 1 211 ? 1.583 -10.477 -16.391 1 95.88 211 GLY B C 1
ATOM 3505 O O . GLY B 1 211 ? 2.791 -10.586 -16.172 1 95.88 211 GLY B O 1
ATOM 3506 N N . LEU B 1 212 ? 0.741 -11.047 -15.594 1 96.56 212 LEU B N 1
ATOM 3507 C CA . LEU B 1 212 ? 1.17 -11.859 -14.461 1 96.56 212 LEU B CA 1
ATOM 3508 C C . LEU B 1 212 ? 1.722 -13.203 -14.93 1 96.56 212 LEU B C 1
ATOM 3510 O O . LEU B 1 212 ? 1.174 -13.82 -15.844 1 96.56 212 LEU B O 1
ATOM 3514 N N . ASN B 1 213 ? 2.811 -13.594 -14.375 1 95.81 213 ASN B N 1
ATOM 3515 C CA . ASN B 1 213 ? 3.295 -14.961 -14.555 1 95.81 213 ASN B CA 1
ATOM 3516 C C . ASN B 1 213 ? 2.506 -15.953 -13.703 1 95.81 213 ASN B C 1
ATOM 3518 O O . ASN B 1 213 ? 1.836 -15.555 -12.75 1 95.81 213 ASN B O 1
ATOM 3522 N N . PRO B 1 214 ? 2.582 -17.234 -14.023 1 96.38 214 PRO B N 1
ATOM 3523 C CA . PRO B 1 214 ? 1.833 -18.234 -13.258 1 96.38 214 PRO B CA 1
ATOM 3524 C C . PRO B 1 214 ? 2.154 -18.203 -11.766 1 96.38 214 PRO B C 1
ATOM 3526 O O . PRO B 1 214 ? 1.258 -18.359 -10.938 1 96.38 214 PRO B O 1
ATOM 3529 N N . TRP B 1 215 ? 3.387 -17.922 -11.406 1 97.38 215 TRP B N 1
ATOM 3530 C CA . TRP B 1 215 ? 3.803 -17.969 -10.008 1 97.38 215 TRP B CA 1
ATOM 3531 C C . TRP B 1 215 ? 3.295 -16.734 -9.258 1 97.38 215 TRP B C 1
ATOM 3533 O O . TRP B 1 215 ? 3.213 -16.75 -8.023 1 97.38 215 TRP B O 1
ATOM 3543 N N . ASP B 1 216 ? 2.873 -15.727 -9.945 1 97.06 216 ASP B N 1
ATOM 3544 C CA . ASP B 1 216 ? 2.324 -14.531 -9.312 1 97.06 216 ASP B CA 1
ATOM 3545 C C . ASP B 1 216 ? 0.9 -14.773 -8.82 1 97.06 216 ASP B C 1
ATOM 3547 O O . ASP B 1 216 ? 0.442 -14.117 -7.883 1 97.06 216 ASP B O 1
ATOM 3551 N N . SER B 1 217 ? 0.197 -15.727 -9.508 1 98.19 217 SER B N 1
ATOM 3552 C CA . SER B 1 217 ? -1.244 -15.742 -9.273 1 98.19 217 SER B CA 1
ATOM 3553 C C . SER B 1 217 ? -1.728 -17.141 -8.883 1 98.19 217 SER B C 1
ATOM 3555 O O . SER B 1 217 ? -2.859 -17.297 -8.422 1 98.19 217 SER B O 1
ATOM 3557 N N . ALA B 1 218 ? -0.895 -18.203 -9 1 98.44 218 ALA B N 1
ATOM 3558 C CA . ALA B 1 218 ? -1.367 -19.562 -8.773 1 98.44 218 ALA B CA 1
ATOM 3559 C C . ALA B 1 218 ? -1.948 -19.719 -7.371 1 98.44 218 ALA B C 1
ATOM 3561 O O . ALA B 1 218 ? -3.139 -20 -7.211 1 98.44 218 ALA B O 1
ATOM 3562 N N . ALA B 1 219 ? -1.136 -19.484 -6.352 1 98.88 219 ALA B N 1
ATOM 3563 C CA . ALA B 1 219 ? -1.594 -19.641 -4.977 1 98.88 219 ALA B CA 1
ATOM 3564 C C . ALA B 1 219 ? -2.629 -18.578 -4.613 1 98.88 219 ALA B C 1
ATOM 3566 O O . ALA B 1 219 ? -3.723 -18.906 -4.145 1 98.88 219 ALA B O 1
ATOM 3567 N N . GLY B 1 220 ? -2.33 -17.297 -4.895 1 98.94 220 GLY B N 1
ATOM 3568 C CA . GLY B 1 220 ? -3.25 -16.219 -4.574 1 98.94 220 GLY B CA 1
ATOM 3569 C C . GLY B 1 220 ? -4.578 -16.328 -5.293 1 98.94 220 GLY B C 1
ATOM 3570 O O . GLY B 1 220 ? -5.625 -15.977 -4.738 1 98.94 220 GLY B O 1
ATOM 3571 N N . GLY B 1 221 ? -4.523 -16.766 -6.531 1 98.88 221 GLY B N 1
ATOM 3572 C CA . GLY B 1 221 ? -5.75 -16.969 -7.289 1 98.88 221 GLY B CA 1
ATOM 3573 C C . GLY B 1 221 ? -6.664 -18.016 -6.672 1 98.88 221 GLY B C 1
ATOM 3574 O O . GLY B 1 221 ? -7.883 -17.812 -6.613 1 98.88 221 GLY B O 1
ATOM 3575 N N . LEU B 1 222 ? -6.082 -19.141 -6.238 1 98.94 222 LEU B N 1
ATOM 3576 C CA . LEU B 1 222 ? -6.879 -20.156 -5.562 1 98.94 222 LEU B CA 1
ATOM 3577 C C . LEU B 1 222 ? -7.488 -19.609 -4.277 1 98.94 222 LEU B C 1
ATOM 3579 O O . LEU B 1 222 ? -8.656 -19.844 -3.982 1 98.94 222 LEU B O 1
ATOM 3583 N N . VAL B 1 223 ? -6.699 -18.844 -3.514 1 98.94 223 VAL B N 1
ATOM 3584 C CA . VAL B 1 223 ? -7.191 -18.25 -2.279 1 98.94 223 VAL B CA 1
ATOM 3585 C C . VAL B 1 223 ? -8.391 -17.359 -2.588 1 98.94 223 VAL B C 1
ATOM 3587 O O . VAL B 1 223 ? -9.43 -17.438 -1.922 1 98.94 223 VAL B O 1
ATOM 3590 N N . ALA B 1 224 ? -8.312 -16.516 -3.609 1 98.94 224 ALA B N 1
ATOM 3591 C CA . ALA B 1 224 ? -9.398 -15.633 -4 1 98.94 224 ALA B CA 1
ATOM 3592 C C . ALA B 1 224 ? -10.633 -16.422 -4.422 1 98.94 224 ALA B C 1
ATOM 3594 O O . ALA B 1 224 ? -11.742 -16.141 -3.977 1 98.94 224 ALA B O 1
ATOM 3595 N N . THR B 1 225 ? -10.398 -17.438 -5.27 1 98.88 225 THR B N 1
ATOM 3596 C CA . THR B 1 225 ? -11.492 -18.25 -5.77 1 98.88 225 THR B CA 1
ATOM 3597 C C . THR B 1 225 ? -12.219 -18.953 -4.617 1 98.88 225 THR B C 1
ATOM 3599 O O . THR B 1 225 ? -13.453 -18.922 -4.547 1 98.88 225 THR B O 1
ATOM 3602 N N . GLU B 1 226 ? -11.453 -19.531 -3.719 1 98.94 226 GLU B N 1
ATOM 3603 C CA . GLU B 1 226 ? -12.016 -20.297 -2.607 1 98.94 226 GLU B CA 1
ATOM 3604 C C . GLU B 1 226 ? -12.664 -19.375 -1.581 1 98.94 226 GLU B C 1
ATOM 3606 O O . GLU B 1 226 ? -13.43 -19.828 -0.728 1 98.94 226 GLU B O 1
ATOM 3611 N N . ALA B 1 227 ? -12.391 -18.094 -1.655 1 98.94 227 ALA B N 1
ATOM 3612 C CA . ALA B 1 227 ? -13.047 -17.109 -0.8 1 98.94 227 ALA B CA 1
ATOM 3613 C C . ALA B 1 227 ? -14.328 -16.578 -1.443 1 98.94 227 ALA B C 1
ATOM 3615 O O . ALA B 1 227 ? -15.039 -15.773 -0.85 1 98.94 227 ALA B O 1
ATOM 3616 N N . GLY B 1 228 ? -14.562 -16.953 -2.668 1 98.88 228 GLY B N 1
ATOM 3617 C CA . GLY B 1 228 ? -15.828 -16.609 -3.305 1 98.88 228 GLY B CA 1
ATOM 3618 C C . GLY B 1 228 ? -15.672 -15.633 -4.449 1 98.88 228 GLY B C 1
ATOM 3619 O O . GLY B 1 228 ? -16.641 -15.289 -5.121 1 98.88 228 GLY B O 1
ATOM 3620 N N . ALA B 1 229 ? -14.516 -15.211 -4.699 1 98.94 229 ALA B N 1
ATOM 3621 C CA . ALA B 1 229 ? -14.289 -14.297 -5.816 1 98.94 229 ALA B CA 1
ATOM 3622 C C . ALA B 1 229 ? -14.289 -15.047 -7.145 1 98.94 229 ALA B C 1
ATOM 3624 O O . ALA B 1 229 ? -13.984 -16.234 -7.191 1 98.94 229 ALA B O 1
ATOM 3625 N N . LEU B 1 230 ? -14.648 -14.359 -8.195 1 98.88 230 LEU B N 1
ATOM 3626 C CA . LEU B 1 230 ? -14.406 -14.82 -9.562 1 98.88 230 LEU B CA 1
ATOM 3627 C C . LEU B 1 230 ? -13.039 -14.367 -10.047 1 98.88 230 LEU B C 1
ATOM 3629 O O . LEU B 1 230 ? -12.688 -13.188 -9.93 1 98.88 230 LEU B O 1
ATOM 3633 N N . VAL B 1 231 ? -12.273 -15.312 -10.469 1 98.88 231 VAL B N 1
ATOM 3634 C CA . VAL B 1 231 ? -10.961 -15.016 -11.047 1 98.88 231 VAL B CA 1
ATOM 3635 C C . VAL B 1 231 ? -10.953 -15.398 -12.531 1 98.88 231 VAL B C 1
ATOM 3637 O O . VAL B 1 231 ? -11.031 -16.578 -12.867 1 98.88 231 VAL B O 1
ATOM 3640 N N . THR B 1 232 ? -10.875 -14.398 -13.391 1 98.75 232 THR B N 1
ATOM 3641 C CA . THR B 1 232 ? -11.031 -14.617 -14.828 1 98.75 232 THR B CA 1
ATOM 3642 C C . THR B 1 232 ? -10.055 -13.75 -15.617 1 98.75 232 THR B C 1
ATOM 3644 O O . THR B 1 232 ? -9.367 -12.898 -15.039 1 98.75 232 THR B O 1
ATOM 3647 N N . GLY B 1 233 ? -9.938 -14.117 -16.875 1 98.25 233 GLY B N 1
ATOM 3648 C CA . GLY B 1 233 ? -9.461 -13.125 -17.828 1 98.25 233 GLY B CA 1
ATOM 3649 C C . GLY B 1 233 ? -10.555 -12.18 -18.312 1 98.25 233 GLY B C 1
ATOM 3650 O O . GLY B 1 233 ? -11.539 -11.961 -17.609 1 98.25 233 GLY B O 1
ATOM 3651 N N . LEU B 1 234 ? -10.305 -11.508 -19.406 1 98.06 234 LEU B N 1
ATOM 3652 C CA . LEU B 1 234 ? -11.328 -10.664 -20.016 1 98.06 234 LEU B CA 1
ATOM 3653 C C . LEU B 1 234 ? -11.945 -11.344 -21.234 1 98.06 234 LEU B C 1
ATOM 3655 O O . LEU B 1 234 ? -11.305 -12.188 -21.875 1 98.06 234 LEU B O 1
ATOM 3659 N N . ASN B 1 235 ? -13.203 -11.094 -21.406 1 97.12 235 ASN B N 1
ATOM 3660 C CA . ASN B 1 235 ? -13.922 -11.516 -22.609 1 97.12 235 ASN B CA 1
ATOM 3661 C C . ASN B 1 235 ? -13.891 -13.039 -22.766 1 97.12 235 ASN B C 1
ATOM 3663 O O . ASN B 1 235 ? -13.609 -13.539 -23.859 1 97.12 235 ASN B O 1
ATOM 3667 N N . GLY B 1 236 ? -14 -13.719 -21.719 1 96.5 236 GLY B N 1
ATOM 3668 C CA . GLY B 1 236 ? -14.156 -15.164 -21.75 1 96.5 236 GLY B CA 1
ATOM 3669 C C . GLY B 1 236 ? -12.844 -15.914 -21.656 1 96.5 236 GLY B C 1
ATOM 3670 O O . GLY B 1 236 ? -12.828 -17.141 -21.562 1 96.5 236 GLY B O 1
ATOM 3671 N N . ALA B 1 237 ? -11.727 -15.211 -21.734 1 97.19 237 ALA B N 1
ATOM 3672 C CA . ALA B 1 237 ? -10.414 -15.844 -21.625 1 97.19 237 ALA B CA 1
ATOM 3673 C C . ALA B 1 237 ? -10.164 -16.328 -20.188 1 97.19 237 ALA B C 1
ATOM 3675 O O . ALA B 1 237 ? -10.695 -15.758 -19.234 1 97.19 237 ALA B O 1
ATOM 3676 N N . PRO B 1 238 ? -9.383 -17.406 -20.047 1 96.94 238 PRO B N 1
ATOM 3677 C CA . PRO B 1 238 ? -8.969 -17.812 -18.703 1 96.94 238 PRO B CA 1
ATOM 3678 C C . PRO B 1 238 ? -7.98 -16.828 -18.078 1 96.94 238 PRO B C 1
ATOM 3680 O O . PRO B 1 238 ? -7.32 -16.062 -18.797 1 96.94 238 PRO B O 1
ATOM 3683 N N . PRO B 1 239 ? -7.957 -16.766 -16.75 1 98 239 PRO B N 1
ATOM 3684 C CA . PRO B 1 239 ? -6.93 -15.938 -16.125 1 98 239 PRO B CA 1
ATOM 3685 C C . PRO B 1 239 ? -5.512 -16.391 -16.469 1 98 239 PRO B C 1
ATOM 3687 O O . PRO B 1 239 ? -5.258 -17.578 -16.609 1 98 239 PRO B O 1
ATOM 3690 N N . GLY B 1 240 ? -4.613 -15.469 -16.609 1 95.62 240 GLY B N 1
ATOM 3691 C CA . GLY B 1 240 ? -3.229 -15.75 -16.953 1 95.62 240 GLY B CA 1
ATOM 3692 C C . GLY B 1 240 ? -2.449 -14.508 -17.344 1 95.62 240 GLY B C 1
ATOM 3693 O O . GLY B 1 240 ? -2.789 -13.398 -16.953 1 95.62 240 GLY B O 1
ATOM 3694 N N . PRO B 1 241 ? -1.359 -14.719 -18.047 1 94.5 241 PRO B N 1
ATOM 3695 C CA . PRO B 1 241 ? -0.494 -13.594 -18.406 1 94.5 241 PRO B CA 1
ATOM 3696 C C . PRO B 1 241 ? -1.223 -12.531 -19.219 1 94.5 241 PRO B C 1
ATOM 3698 O O . PRO B 1 241 ? -0.848 -11.359 -19.188 1 94.5 241 PRO B O 1
ATOM 3701 N N . GLY B 1 242 ? -2.246 -13 -19.906 1 96.19 242 GLY B N 1
ATOM 3702 C CA . GLY B 1 242 ? -3.029 -12.008 -20.625 1 96.19 242 GLY B CA 1
ATOM 3703 C C . GLY B 1 242 ? -3.699 -11 -19.703 1 96.19 242 GLY B C 1
ATOM 3704 O O . GLY B 1 242 ? -3.566 -9.789 -19.906 1 96.19 242 GLY B O 1
ATOM 3705 N N . PHE B 1 243 ? -4.398 -11.531 -18.766 1 98.12 243 PHE B N 1
ATOM 3706 C CA . PHE B 1 243 ? -5.125 -10.664 -17.844 1 98.12 243 PHE B CA 1
ATOM 3707 C C . PHE B 1 243 ? -5.68 -11.469 -16.672 1 98.12 243 PHE B C 1
ATOM 3709 O O . PHE B 1 243 ? -6.133 -12.602 -16.844 1 98.12 243 PHE B O 1
ATOM 3716 N N . VAL B 1 244 ? -5.578 -10.906 -15.539 1 98.75 244 VAL B N 1
ATOM 3717 C CA . VAL B 1 244 ? -6.219 -11.477 -14.359 1 98.75 244 VAL B CA 1
ATOM 3718 C C . VAL B 1 244 ? -7.172 -10.453 -13.75 1 98.75 244 VAL B C 1
ATOM 3720 O O . VAL B 1 244 ? -6.777 -9.328 -13.453 1 98.75 244 VAL B O 1
ATOM 3723 N N . LEU B 1 245 ? -8.414 -10.812 -13.617 1 98.94 245 LEU B N 1
ATOM 3724 C CA . LEU B 1 245 ? -9.453 -10.07 -12.906 1 98.94 245 LEU B CA 1
ATOM 3725 C C . LEU B 1 245 ? -10.031 -10.898 -11.766 1 98.94 245 LEU B C 1
ATOM 3727 O O . LEU B 1 245 ? -10.516 -12.008 -11.984 1 98.94 245 LEU B O 1
ATOM 3731 N N . ALA B 1 246 ? -9.867 -10.453 -10.57 1 98.94 246 ALA B N 1
ATOM 3732 C CA . ALA B 1 246 ? -10.484 -11.047 -9.391 1 98.94 246 ALA B CA 1
ATOM 3733 C C . ALA B 1 246 ? -11.492 -10.086 -8.758 1 98.94 246 ALA B C 1
ATOM 3735 O O . ALA B 1 246 ? -11.141 -8.969 -8.383 1 98.94 246 ALA B O 1
ATOM 3736 N N . ALA B 1 247 ? -12.742 -10.484 -8.656 1 98.94 247 ALA B N 1
ATOM 3737 C CA . ALA B 1 247 ? -13.805 -9.648 -8.102 1 98.94 247 ALA B CA 1
ATOM 3738 C C . ALA B 1 247 ? -14.945 -10.5 -7.555 1 98.94 247 ALA B C 1
ATOM 3740 O O . ALA B 1 247 ? -15.148 -11.633 -7.992 1 98.94 247 ALA B O 1
ATOM 3741 N N . PRO B 1 248 ? -15.617 -9.953 -6.566 1 98.81 248 PRO B N 1
ATOM 3742 C CA . PRO B 1 248 ? -16.812 -10.68 -6.152 1 98.81 248 PRO B CA 1
ATOM 3743 C C . PRO B 1 248 ? -17.875 -10.734 -7.246 1 98.81 248 PRO B C 1
ATOM 3745 O O . PRO B 1 248 ? -17.938 -9.859 -8.109 1 98.81 248 PRO B O 1
ATOM 3748 N N . PRO B 1 249 ? -18.672 -11.742 -7.164 1 98.62 249 PRO B N 1
ATOM 3749 C CA . PRO B 1 249 ? -19.703 -11.891 -8.195 1 98.62 249 PRO B CA 1
ATOM 3750 C C . PRO B 1 249 ? -20.578 -10.648 -8.344 1 98.62 249 PRO B C 1
ATOM 3752 O O . PRO B 1 249 ? -21.062 -10.359 -9.438 1 98.62 249 PRO B O 1
ATOM 3755 N N . THR B 1 250 ? -20.734 -9.883 -7.297 1 98.5 250 THR B N 1
ATOM 3756 C CA . THR B 1 250 ? -21.672 -8.766 -7.25 1 98.5 250 THR B CA 1
ATOM 3757 C C . THR B 1 250 ? -21.203 -7.629 -8.156 1 98.5 250 THR B C 1
ATOM 3759 O O . THR B 1 250 ? -22.016 -6.84 -8.641 1 98.5 250 THR B O 1
ATOM 3762 N N . ILE B 1 251 ? -19.875 -7.566 -8.406 1 98.62 251 ILE B N 1
ATOM 3763 C CA . ILE B 1 251 ? -19.438 -6.445 -9.227 1 98.62 251 ILE B CA 1
ATOM 3764 C C . ILE B 1 251 ? -18.562 -6.957 -10.359 1 98.62 251 ILE B C 1
ATOM 3766 O O . ILE B 1 251 ? -18.078 -6.172 -11.188 1 98.62 251 ILE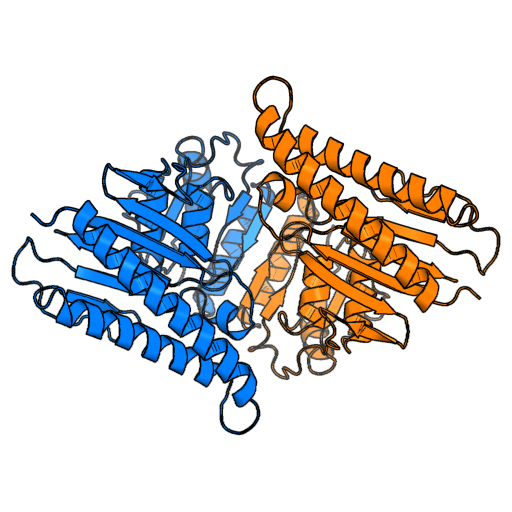 B O 1
ATOM 3770 N N . HIS B 1 252 ? -18.344 -8.234 -10.484 1 98.81 252 HIS B N 1
ATOM 3771 C CA . HIS B 1 252 ? -17.422 -8.781 -11.477 1 98.81 252 HIS B CA 1
ATOM 3772 C C . HIS B 1 252 ? -17.797 -8.328 -12.883 1 98.81 252 HIS B C 1
ATOM 3774 O O . HIS B 1 252 ? -16.969 -7.773 -13.609 1 98.81 252 HIS B O 1
ATOM 3780 N N . ASP B 1 253 ? -19.047 -8.508 -13.227 1 98.62 253 ASP B N 1
ATOM 3781 C CA . ASP B 1 253 ? -19.484 -8.164 -14.578 1 98.62 253 ASP B CA 1
ATOM 3782 C C . ASP B 1 253 ? -19.359 -6.664 -14.836 1 98.62 253 ASP B C 1
ATOM 3784 O O . ASP B 1 253 ? -19 -6.246 -15.938 1 98.62 253 ASP B O 1
ATOM 3788 N N . LEU B 1 254 ? -19.688 -5.848 -13.836 1 98.62 254 LEU B N 1
ATOM 3789 C CA . LEU B 1 254 ? -19.594 -4.398 -13.961 1 98.62 254 LEU B CA 1
ATOM 3790 C C . LEU B 1 254 ? -18.141 -3.975 -14.219 1 98.62 254 LEU B C 1
ATOM 3792 O O . LEU B 1 254 ? -17.875 -3.217 -15.148 1 98.62 254 LEU B O 1
ATOM 3796 N N . LEU B 1 255 ? -17.25 -4.5 -13.391 1 98.81 255 LEU B N 1
ATOM 3797 C CA . LEU B 1 255 ? -15.844 -4.148 -13.539 1 98.81 255 LEU B CA 1
ATOM 3798 C C . LEU B 1 255 ? -15.273 -4.719 -14.836 1 98.81 255 LEU B C 1
ATOM 3800 O O . LEU B 1 255 ? -14.5 -4.051 -15.523 1 98.81 255 LEU B O 1
ATOM 3804 N N . HIS B 1 256 ? -15.633 -5.93 -15.18 1 98.81 256 HIS B N 1
ATOM 3805 C CA . HIS B 1 256 ? -15.227 -6.543 -16.438 1 98.81 256 HIS B CA 1
ATOM 3806 C C . HIS B 1 256 ? -15.602 -5.668 -17.625 1 98.81 256 HIS B C 1
ATOM 3808 O O . HIS B 1 256 ? -14.781 -5.438 -18.516 1 98.81 256 HIS B O 1
ATOM 3814 N N . ALA B 1 257 ? -16.781 -5.207 -17.625 1 98.62 257 ALA B N 1
ATOM 3815 C CA . ALA B 1 257 ? -17.266 -4.379 -18.734 1 98.62 257 ALA B CA 1
ATOM 3816 C C . ALA B 1 257 ? -16.438 -3.102 -18.859 1 98.62 257 ALA B C 1
ATOM 3818 O O . ALA B 1 257 ? -16.078 -2.699 -19.969 1 98.62 257 ALA B O 1
ATOM 3819 N N . GLU B 1 258 ? -16.203 -2.455 -17.688 1 98.44 258 GLU B N 1
ATOM 3820 C CA . GLU B 1 258 ? -15.367 -1.254 -17.703 1 98.44 258 GLU B CA 1
ATOM 3821 C C . GLU B 1 258 ? -13.984 -1.55 -18.266 1 98.44 258 GLU B C 1
ATOM 3823 O O . GLU B 1 258 ? -13.492 -0.826 -19.125 1 98.44 258 GLU B O 1
ATOM 3828 N N . LEU B 1 259 ? -13.359 -2.617 -17.797 1 98.75 259 LEU B N 1
ATOM 3829 C CA . LEU B 1 259 ? -11.992 -2.965 -18.188 1 98.75 259 LEU B CA 1
ATOM 3830 C C . LEU B 1 259 ? -11.938 -3.383 -19.656 1 98.75 259 LEU B C 1
ATOM 3832 O O . LEU B 1 259 ? -10.961 -3.086 -20.344 1 98.75 259 LEU B O 1
ATOM 3836 N N . ALA B 1 260 ? -12.984 -4.09 -20.078 1 98.38 260 ALA B N 1
ATOM 3837 C CA . ALA B 1 260 ? -13.07 -4.465 -21.484 1 98.38 260 ALA B CA 1
ATOM 3838 C C . ALA B 1 260 ? -13.203 -3.229 -22.375 1 98.38 260 ALA B C 1
ATOM 3840 O O . ALA B 1 260 ? -12.547 -3.133 -23.406 1 98.38 260 ALA B O 1
ATOM 3841 N N . GLU B 1 261 ? -14.023 -2.32 -22 1 97.88 261 GLU B N 1
ATOM 3842 C CA . GLU B 1 261 ? -14.203 -1.079 -22.75 1 97.88 261 GLU B CA 1
ATOM 3843 C C . GLU B 1 261 ? -12.898 -0.297 -22.844 1 97.88 261 GLU B C 1
ATOM 3845 O O . GLU B 1 261 ? -12.602 0.324 -23.859 1 97.88 261 GLU B O 1
ATOM 3850 N N . LEU B 1 262 ? -12.109 -0.403 -21.812 1 97.5 262 LEU B N 1
ATOM 3851 C CA . LEU B 1 262 ? -10.852 0.325 -21.734 1 97.5 262 LEU B CA 1
ATOM 3852 C C . LEU B 1 262 ? -9.734 -0.461 -22.422 1 97.5 262 LEU B C 1
ATOM 3854 O O . LEU B 1 262 ? -8.578 -0.044 -22.406 1 97.5 262 LEU B O 1
ATOM 3858 N N . ASP B 1 263 ? -10.047 -1.631 -22.953 1 97.5 263 ASP B N 1
ATOM 3859 C CA . ASP B 1 263 ? -9.078 -2.516 -23.594 1 97.5 263 ASP B CA 1
ATOM 3860 C C . ASP B 1 263 ? -7.922 -2.832 -22.656 1 97.5 263 ASP B C 1
ATOM 3862 O O . ASP B 1 263 ? -6.758 -2.771 -23.047 1 97.5 263 ASP B O 1
ATOM 3866 N N . ALA B 1 264 ? -8.242 -3.139 -21.391 1 97.5 264 ALA B N 1
ATOM 3867 C CA . ALA B 1 264 ? -7.254 -3.287 -20.328 1 97.5 264 ALA B CA 1
ATOM 3868 C C . ALA B 1 264 ? -6.309 -4.449 -20.609 1 97.5 264 ALA B C 1
ATOM 3870 O O . ALA B 1 264 ? -5.156 -4.445 -20.172 1 97.5 264 ALA B O 1
ATOM 3871 N N . ALA B 1 265 ? -6.758 -5.461 -21.297 1 95.5 265 ALA B N 1
ATOM 3872 C CA . ALA B 1 265 ? -5.918 -6.613 -21.609 1 95.5 265 ALA B CA 1
ATOM 3873 C C . ALA B 1 265 ? -5.113 -6.379 -22.875 1 95.5 265 ALA B C 1
ATOM 3875 O O . ALA B 1 265 ? -4.242 -7.176 -23.234 1 95.5 265 ALA B O 1
ATOM 3876 N N . GLY B 1 266 ? -5.496 -5.32 -23.547 1 92.94 266 GLY B N 1
ATOM 3877 C CA . GLY B 1 266 ? -4.828 -5.027 -24.797 1 92.94 266 GLY B CA 1
ATOM 3878 C C . GLY B 1 266 ? -3.508 -4.301 -24.625 1 92.94 266 GLY B C 1
ATOM 3879 O O . GLY B 1 266 ? -2.879 -4.398 -23.562 1 92.94 266 GLY B O 1
ATOM 3880 N N . GLY B 1 267 ? -3.039 -3.711 -25.734 1 82.5 267 GLY B N 1
ATOM 3881 C CA . GLY B 1 267 ? -1.786 -2.975 -25.672 1 82.5 267 GLY B CA 1
ATOM 3882 C C . GLY B 1 267 ? -0.563 -3.867 -25.75 1 82.5 267 GLY B C 1
ATOM 3883 O O . GLY B 1 267 ? -0.686 -5.078 -25.969 1 82.5 267 GLY B O 1
ATOM 3884 N N . PRO B 1 268 ? 0.51 -3.324 -25.75 1 81.81 268 PRO B N 1
ATOM 3885 C CA . PRO B 1 268 ? 1.747 -4.102 -25.844 1 81.81 268 PRO B CA 1
ATOM 3886 C C . PRO B 1 268 ? 1.97 -5.008 -24.641 1 81.81 268 PRO B C 1
ATOM 3888 O O . PRO B 1 268 ? 1.411 -4.762 -23.562 1 81.81 268 PRO B O 1
#

Radius of gyration: 23.39 Å; Cα contacts (8 Å, |Δi|>4): 1312; chains: 2; bounding box: 58×74×56 Å

Foldseek 3Di:
DDDQVVVQVLVVVLFLVLLQLLVVLLVVCVVVCVPPHDLVRSLVVSQVVSVVSSVVSCCVVPVQAWEAEPVPGIDHDPDDLQHKYKYWRSWFQSVCSSVVNQPIWTKIFIDHNRATAKIWIARSRPGWIWIDGDVGAIDTPRDGAAADPDQAQQAFEEEEEADDDPFRRVLLVQLCVQCANRHVHYDYRRAQLVRLLCRLRHVGQKYKYAQDACNRPSRSVRNLVRNAWDWAAAPHHRDHNQMIITHHPSCRVVVSVSCVVSVNSDTD/DDDQVVVQVLVVVLFVVLLQLLVVLLVVCVVVVPPPHDLVRSLVVSQVVSVVSSVVSCCVVPVQAWEAEPVPGIDHDPDDLQHKYKYWRSWFQSVCSSVVNQPIWTKIFIDHNRATAKIWIARSRPGWIWIAGVVGAIDTPRDGAAADPDQAQQAFEEEEEADDDPFRRVLLVQLCVVCANRHVHYDYRRAQLVRLLCRLRHVGQKYKYAQDACNRPSRSVRNLVRNAWDWAAAPHHRDHNQMIITHHPSCRVVVSVSCVVSVNSDTD